Protein AF-A0A7S2XSG5-F1 (afdb_monomer_lite)

Structure (mmCIF, N/CA/C/O backbone):
data_AF-A0A7S2XSG5-F1
#
_entry.id   AF-A0A7S2XSG5-F1
#
loop_
_atom_site.group_PDB
_atom_site.id
_atom_site.type_symbol
_atom_site.label_atom_id
_atom_site.label_alt_id
_atom_site.label_comp_id
_atom_site.label_asym_id
_atom_site.label_entity_id
_atom_site.label_seq_id
_atom_site.pdbx_PDB_ins_code
_atom_site.Cartn_x
_atom_site.Cartn_y
_atom_site.Cartn_z
_atom_site.occupancy
_atom_site.B_iso_or_equiv
_atom_site.auth_seq_id
_atom_site.auth_comp_id
_atom_site.auth_asym_id
_atom_site.auth_atom_id
_atom_site.pdbx_PDB_model_num
ATOM 1 N N . ASP A 1 1 ? -9.902 -12.218 0.639 1.00 61.59 1 ASP A N 1
ATOM 2 C CA . ASP A 1 1 ? -9.397 -11.107 1.476 1.00 61.59 1 ASP A CA 1
ATOM 3 C C . ASP A 1 1 ? -9.670 -9.774 0.756 1.00 61.59 1 ASP A C 1
ATOM 5 O O . ASP A 1 1 ? -9.898 -9.782 -0.448 1.00 61.59 1 ASP A O 1
ATOM 9 N N . ARG A 1 2 ? -9.719 -8.629 1.460 1.00 79.38 2 ARG A N 1
ATOM 10 C CA . ARG A 1 2 ? -9.897 -7.286 0.838 1.00 79.38 2 ARG A CA 1
ATOM 11 C C . ARG A 1 2 ? -8.571 -6.620 0.430 1.00 79.38 2 ARG A C 1
ATOM 13 O O . ARG A 1 2 ? -8.569 -5.487 -0.036 1.00 79.38 2 ARG A O 1
ATOM 20 N N . LEU A 1 3 ? -7.453 -7.316 0.627 1.00 90.12 3 LEU A N 1
ATOM 21 C CA . LEU A 1 3 ? -6.095 -6.811 0.401 1.00 90.12 3 LEU A CA 1
ATOM 22 C C . LEU A 1 3 ? -5.512 -7.226 -0.956 1.00 90.12 3 LEU A C 1
ATOM 24 O O . LEU A 1 3 ? -4.446 -6.745 -1.340 1.00 90.12 3 LEU A O 1
ATOM 28 N N . THR A 1 4 ? -6.201 -8.103 -1.688 1.00 92.81 4 THR A N 1
ATOM 29 C CA . THR A 1 4 ? -5.771 -8.553 -3.012 1.00 92.81 4 THR A CA 1
ATOM 30 C C . THR A 1 4 ? -6.418 -7.709 -4.106 1.00 92.81 4 THR A C 1
ATOM 32 O O . THR A 1 4 ? -7.642 -7.660 -4.225 1.00 92.81 4 THR A O 1
ATOM 35 N N . VAL A 1 5 ? -5.596 -7.087 -4.951 1.00 90.56 5 VAL A N 1
ATOM 36 C CA . VAL A 1 5 ? -6.032 -6.388 -6.164 1.00 90.56 5 VAL A CA 1
ATOM 37 C C . VAL A 1 5 ? -5.834 -7.326 -7.347 1.00 90.56 5 VAL A C 1
ATOM 39 O O . VAL A 1 5 ? -4.707 -7.710 -7.660 1.00 90.56 5 VAL A O 1
ATOM 42 N N . ARG A 1 6 ? -6.934 -7.685 -8.013 1.00 87.94 6 ARG A N 1
ATOM 43 C CA . ARG A 1 6 ? -6.934 -8.528 -9.215 1.00 87.94 6 ARG A CA 1
ATOM 44 C C . ARG A 1 6 ? -7.373 -7.697 -10.410 1.00 87.94 6 ARG A C 1
ATOM 46 O O . ARG A 1 6 ? -8.459 -7.121 -10.393 1.00 87.94 6 ARG A O 1
ATOM 53 N N . GLY A 1 7 ? -6.538 -7.634 -11.438 1.00 80.81 7 GLY A N 1
ATOM 54 C CA . GLY A 1 7 ? -6.944 -7.057 -12.712 1.00 80.81 7 GLY A CA 1
ATOM 55 C C . GLY A 1 7 ? -7.793 -8.027 -13.538 1.00 80.81 7 GLY A C 1
ATOM 56 O O . GLY A 1 7 ? -7.695 -9.248 -13.403 1.00 80.81 7 GLY A O 1
ATOM 57 N N . ALA A 1 8 ? -8.650 -7.472 -14.391 1.00 76.50 8 ALA A N 1
ATOM 58 C CA . ALA A 1 8 ? -9.400 -8.214 -15.406 1.00 76.50 8 ALA A CA 1
ATOM 59 C C . ALA A 1 8 ? -8.650 -8.172 -16.747 1.00 76.50 8 ALA A C 1
ATOM 61 O O . ALA A 1 8 ? -7.716 -7.394 -16.887 1.00 76.50 8 ALA A O 1
ATOM 62 N N . MET A 1 9 ? -9.088 -8.922 -17.765 1.00 71.69 9 MET A N 1
ATOM 63 C CA . MET A 1 9 ? -8.543 -8.855 -19.137 1.00 71.69 9 MET A CA 1
ATOM 64 C C . MET A 1 9 ? -8.887 -7.533 -19.859 1.00 71.69 9 MET A C 1
ATOM 66 O O . MET A 1 9 ? -9.584 -7.504 -20.874 1.00 71.69 9 MET A O 1
ATOM 70 N N . ARG A 1 10 ? -8.469 -6.401 -19.287 1.00 80.56 10 ARG A N 1
ATOM 71 C CA . ARG A 1 10 ? -8.765 -5.035 -19.727 1.00 80.56 10 ARG A CA 1
ATOM 72 C C . ARG A 1 10 ? -7.563 -4.116 -19.492 1.00 80.56 10 ARG A C 1
ATOM 74 O O . ARG A 1 10 ? -6.509 -4.531 -19.013 1.00 80.56 10 ARG A O 1
ATOM 81 N N . GLY A 1 11 ? -7.743 -2.849 -19.863 1.00 87.31 11 GLY A N 1
ATOM 82 C CA . GLY A 1 11 ? -6.784 -1.780 -19.601 1.00 87.31 11 GLY A CA 1
ATOM 83 C C . GLY A 1 11 ? -6.560 -1.505 -18.112 1.00 87.31 11 GLY A C 1
ATOM 84 O O . GLY A 1 11 ? -7.178 -2.119 -17.244 1.00 87.31 11 GLY A O 1
ATOM 85 N N . TYR A 1 12 ? -5.676 -0.546 -17.834 1.00 92.62 12 TYR A N 1
ATOM 86 C CA . TYR A 1 12 ? -5.325 -0.170 -16.469 1.00 92.62 12 TYR A CA 1
ATOM 87 C C . TYR A 1 12 ? -6.540 0.297 -15.663 1.00 92.62 12 TYR A C 1
ATOM 89 O O . TYR A 1 12 ? -7.364 1.073 -16.152 1.00 92.62 12 TYR A O 1
ATOM 97 N N . ARG A 1 13 ? -6.593 -0.131 -14.401 1.00 93.81 13 ARG A N 1
ATOM 98 C CA . ARG A 1 13 ? -7.478 0.420 -13.369 1.00 93.81 13 ARG A CA 1
ATOM 99 C C . ARG A 1 13 ? -6.719 0.588 -12.068 1.00 93.81 13 ARG A C 1
ATOM 101 O O . ARG A 1 13 ? -5.948 -0.300 -11.705 1.00 93.81 13 ARG A O 1
ATOM 108 N N . MET A 1 14 ? -6.955 1.706 -11.386 1.00 95.50 14 MET A N 1
ATOM 109 C CA . MET A 1 14 ? -6.340 2.017 -10.101 1.00 95.50 14 MET A CA 1
ATOM 110 C C . MET A 1 14 ? -7.287 1.698 -8.941 1.00 95.50 14 MET A C 1
ATOM 112 O O . MET A 1 14 ? -8.460 2.065 -8.955 1.00 95.50 14 MET A O 1
ATOM 116 N N . ALA A 1 15 ? -6.743 1.071 -7.903 1.00 96.00 15 ALA A N 1
ATOM 117 C CA . ALA A 1 15 ? -7.326 0.978 -6.573 1.00 96.00 15 ALA A CA 1
ATOM 118 C C . ALA A 1 15 ? -6.464 1.784 -5.589 1.00 96.00 15 ALA A C 1
ATOM 120 O O . ALA A 1 15 ? -5.237 1.817 -5.711 1.00 96.00 15 ALA A O 1
ATOM 121 N N . ARG A 1 16 ? -7.106 2.425 -4.607 1.00 96.00 16 ARG A N 1
ATOM 122 C CA . ARG A 1 16 ? -6.441 3.167 -3.525 1.00 96.00 16 ARG A CA 1
ATOM 123 C C . ARG A 1 16 ? -6.839 2.602 -2.170 1.00 96.00 16 ARG A C 1
ATOM 125 O O . ARG A 1 16 ? -7.958 2.116 -2.015 1.00 96.00 16 ARG A O 1
ATOM 132 N N . ALA A 1 17 ? -5.942 2.705 -1.196 1.00 96.25 17 ALA A N 1
ATOM 133 C CA . ALA A 1 17 ? -6.261 2.397 0.191 1.00 96.25 17 ALA A CA 1
ATOM 134 C C . ALA A 1 17 ? -7.261 3.402 0.787 1.00 96.25 17 ALA A C 1
ATOM 136 O O . ALA A 1 17 ? -7.402 4.527 0.306 1.00 96.25 17 ALA A O 1
ATOM 137 N N . THR A 1 18 ? -7.926 2.998 1.869 1.00 94.50 18 THR A N 1
ATOM 138 C CA . THR A 1 18 ? -8.906 3.827 2.589 1.00 94.50 18 THR A CA 1
ATOM 139 C C . THR A 1 18 ? -8.255 4.995 3.335 1.00 94.50 18 THR A C 1
ATOM 141 O O . THR A 1 18 ? -8.824 6.082 3.394 1.00 94.50 18 THR A O 1
ATOM 144 N N . HIS A 1 19 ? -7.059 4.782 3.888 1.00 95.44 19 HIS A N 1
ATOM 145 C CA . HIS A 1 19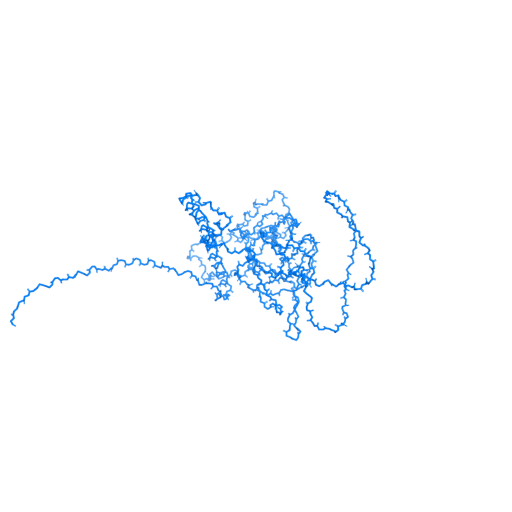 ? -6.332 5.775 4.681 1.00 95.44 19 HIS A CA 1
ATOM 146 C C . HIS A 1 19 ? -5.184 6.378 3.870 1.00 95.44 19 HIS A C 1
ATOM 148 O O . HIS A 1 19 ? -4.535 5.685 3.082 1.00 95.44 19 HIS A O 1
ATOM 154 N N . GLY A 1 20 ? -4.951 7.675 4.066 1.00 96.88 20 GLY A N 1
ATOM 155 C CA . GLY A 1 20 ? -3.905 8.431 3.388 1.00 96.88 20 GLY A CA 1
ATOM 156 C C . GLY A 1 20 ? -2.994 9.143 4.381 1.00 96.88 20 GLY A C 1
ATOM 157 O O . GLY A 1 20 ? -3.409 9.501 5.480 1.00 96.88 20 GLY A O 1
ATOM 158 N N . VAL A 1 21 ? -1.746 9.342 3.977 1.00 97.75 21 VAL A N 1
ATOM 159 C CA . VAL A 1 21 ? -0.689 9.991 4.750 1.00 97.75 21 VAL A CA 1
ATOM 160 C C . VAL A 1 21 ? -0.663 11.473 4.392 1.00 97.75 21 VAL A C 1
ATOM 162 O O . VAL A 1 21 ? -0.542 11.809 3.217 1.00 97.75 21 VAL A O 1
ATOM 165 N N . SER A 1 22 ? -0.771 12.357 5.382 1.00 95.75 22 SER A N 1
ATOM 166 C CA . SER A 1 22 ? -0.655 13.816 5.207 1.00 95.75 22 SER A CA 1
ATOM 167 C C . SER A 1 22 ? 0.643 14.399 5.766 1.00 95.75 22 SER A C 1
ATOM 169 O O . SER A 1 22 ? 1.048 15.480 5.354 1.00 95.75 22 SER A O 1
ATOM 171 N N . GLN A 1 23 ? 1.292 13.694 6.695 1.00 94.50 23 GLN A N 1
ATOM 172 C CA . GLN A 1 23 ? 2.519 14.127 7.360 1.00 94.50 23 GLN A CA 1
ATOM 173 C C . GLN A 1 23 ? 3.273 12.930 7.946 1.00 94.50 23 GLN A C 1
ATOM 175 O O . GLN A 1 23 ? 2.655 11.912 8.259 1.00 94.50 23 GLN A O 1
ATOM 180 N N . GLY A 1 24 ? 4.579 13.067 8.159 1.00 94.94 24 GLY A N 1
ATOM 181 C CA . GLY A 1 24 ? 5.453 12.039 8.717 1.00 94.94 24 GLY A CA 1
ATOM 182 C C . GLY A 1 24 ? 5.960 11.027 7.687 1.00 94.94 24 GLY A C 1
ATOM 183 O O . GLY A 1 24 ? 5.772 11.177 6.481 1.00 94.94 24 GLY A O 1
ATOM 184 N N . ASN A 1 25 ? 6.614 9.980 8.190 1.00 96.44 25 ASN A N 1
ATOM 185 C CA . ASN A 1 25 ? 7.275 8.964 7.377 1.00 96.44 25 ASN A CA 1
ATOM 186 C C . ASN A 1 25 ? 6.535 7.630 7.483 1.00 96.44 25 ASN A C 1
ATOM 188 O O . ASN A 1 25 ? 6.478 7.046 8.569 1.00 96.44 25 ASN A O 1
ATOM 192 N N . TYR A 1 26 ? 6.001 7.137 6.370 1.00 98.31 26 TYR A N 1
ATOM 193 C CA . TYR A 1 26 ? 5.179 5.928 6.340 1.00 98.31 26 TYR A CA 1
ATOM 194 C C . TYR A 1 26 ? 5.644 4.932 5.288 1.00 98.31 26 TYR A C 1
ATOM 196 O O . TYR A 1 26 ? 6.235 5.314 4.278 1.00 98.31 26 TYR A O 1
ATOM 204 N N . PHE A 1 27 ? 5.353 3.656 5.532 1.00 98.75 27 PHE A N 1
ATOM 205 C CA . PHE A 1 27 ? 5.741 2.528 4.700 1.00 98.75 27 PHE A CA 1
ATOM 206 C C . PHE A 1 27 ? 4.614 1.503 4.556 1.00 98.75 27 PHE A C 1
ATOM 208 O O . PHE A 1 27 ? 3.900 1.196 5.514 1.00 98.75 27 PHE A O 1
ATOM 215 N N . TYR A 1 28 ? 4.489 0.950 3.355 1.00 98.75 28 TYR A N 1
ATOM 216 C CA . TYR A 1 28 ? 3.721 -0.260 3.079 1.00 98.75 28 TYR A CA 1
ATOM 217 C C . TYR A 1 28 ? 4.468 -1.110 2.044 1.00 98.75 28 TYR A C 1
ATOM 219 O O . TYR A 1 28 ? 5.356 -0.608 1.352 1.00 98.75 28 TYR A O 1
ATOM 227 N N . GLU A 1 29 ? 4.115 -2.384 1.910 1.00 98.44 29 GLU A N 1
ATOM 228 C CA . GLU A 1 29 ? 4.677 -3.254 0.874 1.00 98.44 29 GLU A CA 1
ATOM 229 C C . GLU A 1 29 ? 3.575 -3.934 0.057 1.00 98.44 29 GLU A C 1
ATOM 231 O O . GLU A 1 29 ? 2.408 -3.993 0.449 1.00 98.44 29 GLU A O 1
ATOM 236 N N . VAL A 1 30 ? 3.945 -4.436 -1.114 1.00 98.50 30 VAL A N 1
ATOM 237 C CA . VAL A 1 30 ? 3.050 -5.129 -2.032 1.00 98.50 30 VAL A CA 1
ATOM 238 C C . VAL A 1 30 ? 3.736 -6.391 -2.525 1.00 98.50 30 VAL A C 1
ATOM 240 O O . VAL A 1 30 ? 4.814 -6.331 -3.111 1.00 98.50 30 VAL A O 1
ATOM 243 N N . LEU A 1 31 ? 3.093 -7.533 -2.307 1.00 97.19 31 LEU A N 1
ATOM 244 C CA . LEU A 1 31 ? 3.511 -8.823 -2.837 1.00 97.19 31 LEU A CA 1
ATOM 245 C C . LEU A 1 31 ? 2.914 -9.020 -4.232 1.00 97.19 31 LEU A C 1
ATOM 247 O O . LEU A 1 31 ? 1.691 -8.974 -4.399 1.00 97.19 31 LEU A O 1
ATOM 251 N N . VAL A 1 32 ? 3.764 -9.286 -5.222 1.00 95.38 32 VAL A N 1
ATOM 252 C CA . VAL A 1 32 ? 3.320 -9.625 -6.576 1.00 95.38 32 VAL A CA 1
ATOM 253 C C . VAL A 1 32 ? 2.949 -11.101 -6.632 1.00 95.38 32 VAL A C 1
ATOM 255 O O . VAL A 1 32 ? 3.772 -11.981 -6.375 1.00 95.38 32 VAL A O 1
ATOM 258 N N . LEU A 1 33 ? 1.690 -11.374 -6.964 1.00 91.50 33 LEU A N 1
ATOM 259 C CA . LEU A 1 33 ? 1.134 -12.719 -6.981 1.00 91.50 33 LEU A CA 1
ATOM 260 C C . LEU A 1 33 ? 1.108 -13.277 -8.399 1.00 91.50 33 LEU A C 1
ATOM 262 O O . LEU A 1 33 ? 0.900 -12.543 -9.369 1.00 91.50 33 LEU A O 1
ATOM 266 N N . SER A 1 34 ? 1.217 -14.598 -8.506 1.00 84.44 34 SER A N 1
ATOM 267 C CA . SER A 1 34 ? 0.865 -15.295 -9.737 1.00 84.44 34 SER A CA 1
ATOM 268 C C . SER A 1 34 ? -0.592 -14.980 -10.105 1.00 84.44 34 SER A C 1
ATOM 270 O O . SER A 1 34 ? -1.453 -14.900 -9.214 1.00 84.44 34 SER A O 1
ATOM 272 N N . PRO A 1 35 ? -0.903 -14.786 -11.397 1.00 73.88 35 PRO A N 1
ATOM 273 C CA . PRO A 1 35 ? -2.281 -14.620 -11.830 1.00 73.88 35 PRO A CA 1
ATOM 274 C C . PRO A 1 35 ? -3.085 -15.871 -11.446 1.00 73.88 35 PRO A C 1
ATOM 276 O O . PRO A 1 35 ? -2.632 -16.996 -11.619 1.00 73.88 35 PRO A O 1
ATOM 279 N N . SER A 1 36 ? -4.277 -15.675 -10.885 1.00 66.25 36 SER A N 1
ATOM 280 C CA . SER A 1 36 ? -5.156 -16.771 -10.464 1.00 66.25 36 SER A CA 1
ATOM 281 C C . SER A 1 36 ? -6.045 -17.252 -11.606 1.00 66.25 36 SER A C 1
ATOM 283 O O . SER A 1 36 ? -6.658 -16.411 -12.265 1.00 66.25 36 SER A O 1
ATOM 285 N N . GLY A 1 37 ? -6.219 -18.566 -11.743 1.00 68.12 37 GLY A N 1
ATOM 286 C CA . GLY A 1 37 ? -7.119 -19.201 -12.717 1.00 68.12 37 GLY A CA 1
ATOM 287 C C . GLY A 1 37 ? -6.404 -19.632 -13.998 1.00 68.12 37 GLY A C 1
ATOM 288 O O . GLY A 1 37 ? -5.328 -19.116 -14.296 1.00 68.12 37 GLY A O 1
ATOM 289 N N . SER A 1 38 ? -7.019 -20.550 -14.747 1.00 72.00 38 SER A N 1
ATOM 290 C CA . SER A 1 38 ? -6.421 -21.149 -15.946 1.00 72.00 38 SER A CA 1
ATOM 291 C C . SER A 1 38 ? -6.212 -20.113 -17.053 1.00 72.00 38 SER A C 1
ATOM 293 O O . SER A 1 38 ? -6.969 -19.145 -17.204 1.00 72.00 38 SER A O 1
ATOM 295 N N . THR A 1 39 ? -5.209 -20.354 -17.886 1.00 75.00 39 THR A N 1
ATOM 296 C CA . THR A 1 39 ? -4.989 -19.647 -19.150 1.00 75.00 39 THR A CA 1
ATOM 297 C C . THR A 1 39 ? -6.224 -19.733 -20.054 1.00 75.00 39 THR A C 1
ATOM 299 O O . THR A 1 39 ? -6.561 -18.772 -20.749 1.00 75.00 39 THR A O 1
ATOM 302 N N . ARG A 1 40 ? -6.991 -20.828 -19.984 1.00 74.75 40 ARG A N 1
ATOM 303 C CA . ARG A 1 40 ? -8.279 -20.977 -20.675 1.00 74.75 40 ARG A CA 1
ATOM 304 C C . ARG A 1 40 ? -9.323 -19.968 -20.186 1.00 74.75 40 ARG A C 1
ATOM 306 O O . ARG A 1 40 ? -10.012 -19.353 -21.002 1.00 74.75 40 ARG A O 1
ATOM 313 N N . ASP A 1 41 ? -9.403 -19.735 -18.878 1.00 75.62 41 ASP A N 1
ATOM 314 C CA . ASP A 1 41 ? -10.290 -18.716 -18.295 1.00 75.62 41 ASP A CA 1
ATOM 315 C C . ASP A 1 41 ? -9.844 -17.304 -18.701 1.00 75.62 41 ASP A C 1
ATOM 317 O O . ASP A 1 41 ? -10.651 -16.404 -18.946 1.00 75.62 41 ASP A O 1
ATOM 321 N N . ALA A 1 42 ? -8.528 -17.094 -18.813 1.00 74.31 42 ALA A N 1
ATOM 322 C CA . ALA A 1 42 ? -7.975 -15.841 -19.312 1.00 74.31 42 ALA A CA 1
ATOM 323 C C . ALA A 1 42 ? -8.433 -15.563 -20.750 1.00 74.31 42 ALA A C 1
ATOM 325 O O . ALA A 1 42 ? -8.918 -14.470 -21.029 1.00 74.31 42 ALA A O 1
ATOM 326 N N . ILE A 1 43 ? -8.349 -16.556 -21.637 1.00 76.69 43 ILE A N 1
ATOM 327 C CA . ILE A 1 43 ? -8.741 -16.414 -23.045 1.00 76.69 43 ILE A CA 1
ATOM 328 C C . ILE A 1 43 ? -10.251 -16.216 -23.191 1.00 76.69 43 ILE A C 1
ATOM 330 O O . ILE A 1 43 ? -10.679 -15.356 -23.955 1.00 76.69 43 ILE A O 1
ATOM 334 N N . THR A 1 44 ? -11.068 -16.953 -22.440 1.00 79.75 44 THR A N 1
ATOM 335 C CA . THR A 1 44 ? -12.536 -16.821 -22.506 1.00 79.75 44 THR A CA 1
ATOM 336 C C . THR A 1 44 ? -13.047 -15.482 -21.965 1.00 79.75 44 THR A C 1
ATOM 338 O O . THR A 1 44 ? -14.087 -15.005 -22.409 1.00 79.75 44 THR A O 1
ATOM 341 N N . SER A 1 45 ? -12.309 -14.839 -21.054 1.00 78.25 45 SER A N 1
ATOM 342 C CA . SER A 1 45 ? -12.653 -13.511 -20.514 1.00 78.25 45 SER A CA 1
ATOM 343 C C . SER A 1 45 ? -12.220 -12.327 -21.392 1.00 78.25 45 SER A C 1
ATOM 345 O O . SER A 1 45 ? -12.495 -11.170 -21.051 1.00 78.25 45 SER A O 1
ATOM 347 N N . LEU A 1 46 ? -11.550 -12.585 -22.519 1.00 79.19 46 LEU A N 1
ATOM 348 C CA . LEU A 1 46 ? -11.188 -11.553 -23.483 1.00 79.19 46 LEU A CA 1
ATOM 349 C C . LEU A 1 46 ? -12.434 -10.950 -24.157 1.00 79.19 46 LEU A C 1
ATOM 351 O O . LEU A 1 46 ? -13.365 -11.679 -24.501 1.00 79.19 46 LEU A O 1
ATOM 355 N N . PRO A 1 47 ? -12.456 -9.630 -24.421 1.00 76.94 47 PRO A N 1
ATOM 356 C CA . PRO A 1 47 ? -13.512 -9.027 -25.225 1.00 76.94 47 PRO A CA 1
ATOM 357 C C . PRO A 1 47 ? -13.594 -9.656 -26.628 1.00 76.94 47 PRO A C 1
ATOM 359 O O . PRO A 1 47 ? -12.551 -9.966 -27.218 1.00 76.94 47 PRO A O 1
ATOM 362 N N . PRO A 1 48 ? -14.802 -9.786 -27.209 1.00 75.44 48 PRO A N 1
ATOM 363 C CA . PRO A 1 48 ? -14.948 -10.271 -28.576 1.00 75.44 48 PRO A CA 1
ATOM 364 C C . PRO A 1 48 ? -14.170 -9.367 -29.544 1.00 75.44 48 PRO A C 1
ATOM 366 O O . PRO A 1 48 ? -14.218 -8.141 -29.436 1.00 75.44 48 PRO A O 1
ATOM 369 N N . ASN A 1 49 ? -13.451 -9.974 -30.494 1.00 79.62 49 ASN A N 1
ATOM 370 C CA . ASN A 1 49 ? -12.623 -9.300 -31.509 1.00 79.62 49 ASN A CA 1
ATOM 371 C C . ASN A 1 49 ? -11.408 -8.510 -30.982 1.00 79.62 49 ASN A C 1
ATOM 373 O O . ASN A 1 49 ? -10.878 -7.644 -31.686 1.00 79.62 49 ASN A O 1
ATOM 377 N N . VAL A 1 50 ? -10.933 -8.793 -29.766 1.00 80.00 50 VAL A N 1
ATOM 378 C CA . VAL A 1 50 ? -9.700 -8.179 -29.257 1.00 80.00 50 VAL A CA 1
ATOM 379 C C . VAL A 1 50 ? -8.501 -8.515 -30.156 1.00 80.00 50 VAL A C 1
ATOM 381 O O . VAL A 1 50 ? -8.242 -9.670 -30.495 1.00 80.00 50 VAL A O 1
ATOM 384 N N . ARG A 1 51 ? -7.726 -7.496 -30.539 1.00 79.69 51 ARG A N 1
ATOM 385 C CA . ARG A 1 51 ? -6.456 -7.684 -31.252 1.00 79.69 51 ARG A CA 1
ATOM 386 C C . ARG A 1 51 ? -5.320 -7.757 -30.243 1.00 79.69 51 ARG A C 1
ATOM 388 O O . ARG A 1 51 ? -4.822 -6.731 -29.787 1.00 79.69 51 ARG A O 1
ATOM 395 N N . LEU A 1 52 ? -4.916 -8.972 -29.892 1.00 81.56 52 LEU A N 1
ATOM 396 C CA . LEU A 1 52 ? -3.728 -9.188 -29.070 1.00 81.56 52 LEU A CA 1
ATOM 397 C C . LEU A 1 52 ? -2.463 -8.997 -29.909 1.00 81.56 52 LEU A C 1
ATOM 399 O O . LEU A 1 52 ? -2.427 -9.366 -31.084 1.00 81.56 52 LEU A O 1
ATOM 403 N N . ALA A 1 53 ? -1.408 -8.455 -29.305 1.00 80.88 53 ALA A N 1
ATOM 404 C CA . ALA A 1 53 ? -0.099 -8.407 -29.943 1.00 80.88 53 ALA A CA 1
ATOM 405 C C . ALA A 1 53 ? 0.438 -9.831 -30.178 1.00 80.88 53 ALA A C 1
ATOM 407 O O . ALA A 1 53 ? 0.194 -10.719 -29.365 1.00 80.88 53 ALA A O 1
ATOM 408 N N . LYS A 1 54 ? 1.202 -10.049 -31.260 1.00 84.06 54 LYS A N 1
ATOM 409 C CA . LYS A 1 54 ? 1.708 -11.388 -31.630 1.00 84.06 54 LYS A CA 1
ATOM 410 C C . LYS A 1 54 ? 2.444 -12.086 -30.481 1.00 84.06 54 LYS A C 1
ATOM 412 O O . LYS A 1 54 ? 2.160 -13.241 -30.207 1.00 84.06 54 LYS A O 1
ATOM 417 N N . HIS A 1 55 ? 3.317 -11.366 -29.772 1.00 80.75 55 HIS A N 1
ATOM 418 C CA . HIS A 1 55 ? 4.052 -11.924 -28.631 1.00 80.75 55 HIS A CA 1
ATOM 419 C C . HIS A 1 55 ? 3.113 -12.437 -27.529 1.00 80.75 55 HIS A C 1
ATOM 421 O O . HIS A 1 55 ? 3.348 -13.499 -26.969 1.00 80.75 55 HIS A O 1
ATOM 427 N N . LEU A 1 56 ? 2.023 -11.714 -27.256 1.00 80.19 56 LEU A N 1
ATOM 428 C CA . LEU A 1 56 ? 1.049 -12.082 -26.236 1.00 80.19 56 LEU A CA 1
ATOM 429 C C . LEU A 1 56 ? 0.226 -13.304 -26.662 1.00 80.19 56 LEU A C 1
ATOM 431 O O . LEU A 1 56 ? -0.079 -14.155 -25.833 1.00 80.19 56 LEU A O 1
ATOM 435 N N . GLN A 1 57 ? -0.098 -13.415 -27.954 1.00 83.12 57 GLN A N 1
ATOM 436 C CA . GLN A 1 57 ? -0.751 -14.606 -28.507 1.00 83.12 57 GLN A CA 1
ATOM 437 C C . GLN A 1 57 ? 0.133 -15.845 -28.337 1.00 83.12 57 GLN A C 1
ATOM 439 O O . GLN A 1 57 ? -0.348 -16.871 -27.869 1.00 83.12 57 GLN A O 1
ATOM 444 N N . THR A 1 58 ? 1.426 -15.729 -28.658 1.00 84.44 58 THR A N 1
ATOM 445 C CA . THR A 1 58 ? 2.398 -16.815 -28.481 1.00 84.44 58 THR A CA 1
ATOM 446 C C . THR A 1 58 ? 2.513 -17.223 -27.014 1.00 84.44 58 THR A C 1
ATOM 448 O O . THR A 1 58 ? 2.351 -18.395 -26.704 1.00 84.44 58 THR A O 1
ATOM 451 N N . GLN A 1 59 ? 2.674 -16.258 -26.101 1.00 82.31 59 GLN A N 1
ATOM 452 C CA . GLN A 1 59 ? 2.758 -16.538 -24.665 1.00 82.31 59 GLN A CA 1
ATOM 453 C C . GLN A 1 59 ? 1.522 -17.290 -24.139 1.00 82.31 59 GLN A C 1
ATOM 455 O O . GLN A 1 59 ? 1.666 -18.255 -23.392 1.00 82.31 59 GLN A O 1
ATOM 460 N N . LEU A 1 60 ? 0.311 -16.867 -24.528 1.00 81.62 60 LEU A N 1
ATOM 461 C CA . LEU A 1 60 ? -0.929 -17.542 -24.124 1.00 81.62 60 LEU A CA 1
ATOM 462 C C . LEU A 1 60 ? -1.013 -18.970 -24.676 1.00 81.62 60 LEU A C 1
ATOM 464 O O . LEU A 1 60 ? -1.443 -19.873 -23.964 1.00 81.62 60 LEU A O 1
ATOM 468 N N . GLN A 1 61 ? -0.595 -19.181 -25.926 1.00 84.38 61 GLN A N 1
ATOM 469 C CA . GLN A 1 61 ? -0.590 -20.509 -26.533 1.00 84.38 61 GLN A CA 1
ATOM 470 C C . GLN A 1 61 ? 0.396 -21.448 -25.827 1.00 84.38 61 GLN A C 1
ATOM 472 O O . GLN A 1 61 ? 0.043 -22.589 -25.535 1.00 84.38 61 GLN A O 1
ATOM 477 N N . ASP A 1 62 ? 1.595 -20.963 -25.504 1.00 83.50 62 ASP A N 1
ATOM 478 C CA . ASP A 1 62 ? 2.613 -21.746 -24.801 1.00 83.50 62 ASP A CA 1
ATOM 479 C C . ASP A 1 62 ? 2.130 -22.160 -23.404 1.00 83.50 62 ASP A C 1
ATOM 481 O O . ASP A 1 62 ? 2.291 -23.317 -23.010 1.00 83.50 62 ASP A O 1
ATOM 485 N N . GLN A 1 63 ? 1.474 -21.253 -22.668 1.00 79.62 63 GLN A N 1
ATOM 486 C CA . GLN A 1 63 ? 0.902 -21.582 -21.360 1.00 79.62 63 GLN A CA 1
ATOM 487 C C . GLN A 1 63 ? -0.256 -22.579 -21.440 1.00 79.62 63 GLN A C 1
ATOM 489 O O . GLN A 1 63 ? -0.334 -23.463 -20.592 1.00 79.62 63 GLN A O 1
ATOM 494 N N . LEU A 1 64 ? -1.120 -22.501 -22.459 1.00 83.56 64 LEU A N 1
ATOM 495 C CA . LEU A 1 64 ? -2.163 -23.514 -22.660 1.00 83.56 64 LEU A CA 1
ATOM 496 C C . LEU A 1 64 ? -1.567 -24.911 -22.852 1.00 83.56 64 LEU A C 1
ATOM 498 O O . LEU A 1 64 ? -2.059 -25.874 -22.268 1.00 83.56 64 LEU A O 1
ATOM 502 N N . VAL A 1 65 ? -0.498 -25.017 -23.646 1.00 84.56 65 VAL A N 1
ATOM 503 C CA . VAL A 1 65 ? 0.199 -26.291 -23.864 1.00 84.56 65 VAL A CA 1
ATOM 504 C C . VAL A 1 65 ? 0.827 -26.788 -22.561 1.00 84.56 65 VAL A C 1
ATOM 506 O O . VAL A 1 65 ? 0.720 -27.971 -22.244 1.00 84.56 65 VAL A O 1
ATOM 509 N N . GLN A 1 66 ? 1.442 -25.900 -21.774 1.00 81.62 66 GLN A N 1
ATOM 510 C CA . GLN A 1 66 ? 2.012 -26.253 -20.470 1.00 81.62 66 GLN A CA 1
ATOM 511 C C . GLN A 1 66 ? 0.946 -26.735 -19.476 1.00 81.62 66 GLN A C 1
ATOM 513 O O . GLN A 1 66 ? 1.158 -27.755 -18.824 1.00 81.62 66 GLN A O 1
ATOM 518 N N . GLU A 1 67 ? -0.201 -26.054 -19.389 1.00 80.75 67 GLU A N 1
ATOM 519 C CA . GLU A 1 67 ? -1.329 -26.474 -18.546 1.00 80.75 67 GLU A CA 1
ATOM 520 C C . GLU A 1 67 ? -1.867 -27.847 -18.969 1.00 80.75 67 GLU A C 1
ATOM 522 O O . GLU A 1 67 ? -2.116 -28.698 -18.119 1.00 80.75 67 GLU A O 1
ATOM 527 N N . GLU A 1 68 ? -1.998 -28.106 -20.273 1.00 81.25 68 GLU A N 1
ATOM 528 C CA . GLU A 1 68 ? -2.467 -29.402 -20.776 1.00 81.25 68 GLU A CA 1
ATOM 529 C C . GLU A 1 68 ? -1.474 -30.537 -20.473 1.00 81.25 68 GLU A C 1
ATOM 531 O O . GLU A 1 68 ? -1.877 -31.639 -20.095 1.00 81.25 68 GLU A O 1
ATOM 536 N N . VAL A 1 69 ? -0.168 -30.276 -20.600 1.00 82.69 69 VAL A N 1
ATOM 537 C CA . VAL A 1 69 ? 0.885 -31.234 -20.226 1.00 82.69 69 VAL A CA 1
ATOM 538 C C . VAL A 1 69 ? 0.867 -31.506 -18.723 1.00 82.69 69 VAL A C 1
ATOM 540 O O . VAL A 1 69 ? 1.016 -32.659 -18.319 1.00 82.69 69 VAL A O 1
ATOM 543 N N . GLN A 1 70 ? 0.669 -30.476 -17.899 1.00 78.19 70 GLN A N 1
ATOM 544 C CA . GLN A 1 70 ? 0.588 -30.619 -16.447 1.00 78.19 70 GLN A CA 1
ATOM 545 C C . GLN A 1 70 ? -0.625 -31.465 -16.037 1.00 78.19 70 GLN A C 1
ATOM 547 O O . GLN A 1 70 ? -0.466 -32.431 -15.299 1.00 78.19 70 GLN A O 1
ATOM 552 N N . LEU A 1 71 ? -1.805 -31.198 -16.607 1.00 74.75 71 LEU A N 1
ATOM 553 C CA . LEU A 1 71 ? -3.021 -31.981 -16.352 1.00 74.75 71 LEU A CA 1
ATOM 554 C C . LEU A 1 71 ? -2.866 -33.462 -16.734 1.00 74.75 71 LEU A C 1
ATOM 556 O O . LEU A 1 71 ? -3.369 -34.335 -16.031 1.00 74.75 71 LEU A O 1
ATOM 560 N N . LYS A 1 72 ? -2.149 -33.763 -17.825 1.00 78.00 72 LYS A N 1
ATOM 561 C CA . LYS A 1 72 ? -1.850 -35.150 -18.224 1.00 78.00 72 LYS A CA 1
ATOM 562 C C . LYS A 1 72 ? -0.890 -35.848 -17.257 1.00 78.00 72 LYS A C 1
ATOM 564 O O . LYS A 1 72 ? -1.028 -37.047 -17.050 1.00 78.00 72 LYS A O 1
ATOM 569 N N . LYS A 1 73 ? 0.057 -35.117 -16.660 1.00 73.00 73 LYS A N 1
ATOM 570 C CA . LYS A 1 73 ? 0.979 -35.653 -15.642 1.00 73.00 73 LYS A CA 1
ATOM 571 C C . LYS A 1 73 ? 0.291 -35.893 -14.301 1.00 73.00 73 LYS A C 1
ATOM 573 O O . LYS A 1 73 ? 0.568 -36.899 -13.659 1.00 73.00 73 LYS A O 1
ATOM 578 N N . ASP A 1 74 ? -0.610 -35.000 -13.905 1.00 69.81 74 ASP A N 1
ATOM 579 C CA . ASP A 1 74 ? -1.343 -35.108 -12.638 1.00 69.81 74 ASP A CA 1
ATOM 580 C C . ASP A 1 74 ? -2.418 -36.213 -12.675 1.00 69.81 74 ASP A C 1
ATOM 582 O O . ASP A 1 74 ? -2.843 -36.693 -11.629 1.00 69.81 74 ASP A O 1
ATOM 586 N N . GLY A 1 75 ? -2.826 -36.653 -13.873 1.00 63.16 75 GLY A N 1
ATOM 587 C CA . GLY A 1 75 ? -3.701 -37.811 -14.093 1.00 63.16 75 GLY A CA 1
ATOM 588 C C . GLY A 1 75 ? -2.984 -39.162 -14.250 1.00 63.16 75 GLY A C 1
ATOM 589 O O . GLY A 1 75 ? -3.650 -40.150 -14.555 1.00 63.16 75 GLY A O 1
ATOM 590 N N . MET A 1 76 ? -1.656 -39.216 -14.090 1.00 64.81 76 MET A N 1
ATOM 591 C CA . MET A 1 76 ? -0.853 -40.446 -14.167 1.00 64.81 76 MET A CA 1
ATOM 592 C C . MET A 1 76 ? -0.776 -41.120 -12.781 1.00 64.81 76 MET A C 1
ATOM 594 O O . MET A 1 76 ? -0.616 -40.424 -11.777 1.00 64.81 76 MET A O 1
ATOM 598 N N . ASN A 1 77 ? -0.860 -42.456 -12.712 1.00 58.81 77 ASN A N 1
ATOM 599 C CA . ASN A 1 77 ? -0.692 -43.204 -11.456 1.00 58.81 77 ASN A CA 1
ATOM 600 C C . ASN A 1 77 ? 0.698 -42.943 -10.842 1.00 58.81 77 ASN A C 1
ATOM 602 O O . ASN A 1 77 ? 1.667 -42.739 -11.575 1.00 58.81 77 ASN A O 1
ATOM 606 N N . ASP A 1 78 ? 0.812 -42.980 -9.508 1.00 59.28 78 ASP A N 1
ATOM 607 C CA . ASP A 1 78 ? 2.079 -42.712 -8.803 1.00 59.28 78 ASP A CA 1
ATOM 608 C C . ASP A 1 78 ? 3.228 -43.641 -9.241 1.00 59.28 78 ASP A C 1
ATOM 610 O O . ASP A 1 78 ? 4.382 -43.217 -9.244 1.00 59.28 78 ASP A O 1
ATOM 614 N N . ASP A 1 79 ? 2.909 -44.853 -9.704 1.00 56.84 79 ASP A N 1
ATOM 615 C CA . ASP A 1 79 ? 3.877 -45.851 -10.181 1.00 56.84 79 ASP A CA 1
ATOM 616 C C . ASP A 1 79 ? 4.478 -45.537 -11.567 1.00 56.84 79 ASP A C 1
ATOM 618 O O . ASP A 1 79 ? 5.552 -46.036 -11.900 1.00 56.84 79 ASP A O 1
ATOM 622 N N . ASP A 1 80 ? 3.826 -44.681 -12.365 1.00 58.69 80 ASP A N 1
ATOM 623 C CA . ASP A 1 80 ? 4.304 -44.247 -13.689 1.00 58.69 80 ASP A CA 1
ATOM 624 C C . ASP A 1 80 ? 5.078 -42.916 -13.628 1.00 58.69 80 ASP A C 1
ATOM 626 O O . ASP A 1 80 ? 5.543 -42.399 -14.653 1.00 58.69 80 ASP A O 1
ATOM 630 N N . LYS A 1 81 ? 5.229 -42.322 -12.434 1.00 53.81 81 LYS A N 1
ATOM 631 C CA . LYS A 1 81 ? 6.012 -41.093 -12.268 1.00 53.81 81 LYS A CA 1
ATOM 632 C C . LYS A 1 81 ? 7.507 -41.424 -12.379 1.00 53.81 81 LYS A C 1
ATOM 634 O O . LYS A 1 81 ? 8.018 -42.226 -11.599 1.00 53.81 81 LYS A O 1
ATOM 639 N N . PRO A 1 82 ? 8.259 -40.798 -13.305 1.00 47.72 82 PRO A N 1
ATOM 640 C CA . PRO A 1 82 ? 9.696 -41.022 -13.398 1.00 47.72 82 PRO A CA 1
ATOM 641 C C . PRO A 1 82 ? 10.372 -40.632 -12.077 1.00 47.72 82 PRO A C 1
ATOM 643 O O . PRO A 1 82 ? 10.118 -39.555 -11.532 1.00 47.72 82 PRO A O 1
ATOM 646 N N . ALA A 1 83 ? 11.236 -41.519 -11.578 1.00 40.44 83 ALA A N 1
ATOM 647 C CA . ALA A 1 83 ? 11.911 -41.437 -10.285 1.00 40.44 83 ALA A CA 1
ATOM 648 C C . ALA A 1 83 ? 12.961 -40.308 -10.222 1.00 40.44 83 ALA A C 1
ATOM 650 O O . ALA A 1 83 ? 14.154 -40.567 -10.106 1.00 40.44 83 ALA A O 1
ATOM 651 N N . SER A 1 84 ? 12.542 -39.046 -10.337 1.00 37.97 84 SER A N 1
ATOM 652 C CA . SER A 1 84 ? 13.399 -37.879 -10.093 1.00 37.97 84 SER A CA 1
ATOM 653 C C . SER A 1 84 ? 12.619 -36.559 -10.020 1.00 37.97 84 SER A C 1
ATOM 655 O O . SER A 1 84 ? 12.990 -35.607 -10.696 1.00 37.97 84 SER A O 1
ATOM 657 N N . PHE A 1 85 ? 11.538 -36.447 -9.249 1.00 36.50 85 PHE A N 1
ATOM 658 C CA . PHE A 1 85 ? 10.937 -35.127 -9.013 1.00 36.50 85 PHE A CA 1
ATOM 659 C C . PHE A 1 85 ? 10.456 -34.985 -7.570 1.00 36.50 85 PHE A C 1
ATOM 661 O O . PHE A 1 85 ? 9.314 -35.286 -7.237 1.00 36.50 85 PHE A O 1
ATOM 668 N N . SER A 1 86 ? 11.346 -34.485 -6.708 1.00 28.64 86 SER A N 1
ATOM 669 C CA . SER A 1 86 ? 10.913 -33.758 -5.518 1.00 28.64 86 SER A CA 1
ATOM 670 C C . SER A 1 86 ? 10.168 -32.511 -5.980 1.00 28.64 86 SER A C 1
ATOM 672 O O . SER A 1 86 ? 10.638 -31.807 -6.875 1.00 28.64 86 SER A O 1
ATOM 674 N N . SER A 1 87 ? 9.030 -32.217 -5.362 1.00 34.19 87 SER A N 1
ATOM 675 C CA . SER A 1 87 ? 8.299 -30.959 -5.506 1.00 34.19 87 SER A CA 1
ATOM 676 C C . SER A 1 87 ? 9.116 -29.798 -4.922 1.00 34.19 87 SER A C 1
ATOM 678 O O . SER A 1 87 ? 8.811 -29.275 -3.853 1.00 34.19 87 SER A O 1
ATOM 680 N N . SER A 1 88 ? 10.202 -29.432 -5.596 1.00 29.28 88 SER A N 1
ATOM 681 C CA . SER A 1 88 ? 11.043 -28.285 -5.288 1.00 29.28 88 SER A CA 1
ATOM 682 C C . SER A 1 88 ? 10.897 -27.271 -6.411 1.00 29.28 88 SER A C 1
ATOM 684 O O . SER A 1 88 ? 11.246 -27.555 -7.553 1.00 29.28 88 SER A O 1
ATOM 686 N N . GLU A 1 89 ? 10.373 -26.104 -6.048 1.00 37.09 89 GLU A N 1
ATOM 687 C CA . GLU A 1 89 ? 10.634 -24.820 -6.694 1.00 37.09 89 GLU A CA 1
ATOM 688 C C . GLU A 1 89 ? 10.643 -24.817 -8.231 1.00 37.09 89 GLU A C 1
ATOM 690 O O . GLU A 1 89 ? 11.690 -24.890 -8.875 1.00 37.09 89 GLU A O 1
ATOM 695 N N . THR A 1 90 ? 9.493 -24.533 -8.847 1.00 30.52 90 THR A N 1
ATOM 696 C CA . THR A 1 90 ? 9.525 -23.824 -10.131 1.00 30.52 90 THR A CA 1
ATOM 697 C C . THR A 1 90 ? 9.997 -22.390 -9.877 1.00 30.52 90 THR A C 1
ATOM 699 O O . THR A 1 90 ? 9.205 -21.450 -9.861 1.00 30.52 90 THR A O 1
ATOM 702 N N . ASN A 1 91 ? 11.310 -22.223 -9.698 1.00 31.91 91 ASN A N 1
ATOM 703 C CA . ASN A 1 91 ? 12.054 -20.962 -9.787 1.00 31.91 91 ASN A CA 1
ATOM 704 C C . ASN A 1 91 ? 12.140 -20.494 -11.260 1.00 31.91 91 ASN A C 1
ATOM 706 O O . ASN A 1 91 ? 13.181 -20.088 -11.772 1.00 31.91 91 ASN A O 1
ATOM 710 N N . GLY A 1 92 ? 11.020 -20.597 -11.976 1.00 31.75 92 GLY A N 1
ATOM 711 C CA . GLY A 1 92 ? 10.838 -20.128 -13.337 1.00 31.75 92 GLY A CA 1
ATOM 712 C C . GLY A 1 92 ? 9.853 -18.978 -13.293 1.00 31.75 92 GLY A C 1
ATOM 713 O O . GLY A 1 92 ? 8.729 -19.157 -12.835 1.00 31.75 92 GLY A O 1
ATOM 714 N N . LEU A 1 93 ? 10.299 -17.806 -13.737 1.00 40.31 93 LEU A N 1
ATOM 715 C CA . LEU A 1 93 ? 9.526 -16.585 -13.933 1.00 40.31 93 LEU A CA 1
ATOM 716 C C . LEU A 1 93 ? 8.132 -16.916 -14.503 1.00 40.31 93 LEU A C 1
ATOM 718 O O . LEU A 1 93 ? 7.963 -17.005 -15.721 1.00 40.31 93 LEU A O 1
ATOM 722 N N . THR A 1 94 ? 7.128 -17.100 -13.638 1.00 46.78 94 THR A N 1
ATOM 723 C CA . THR A 1 94 ? 5.717 -17.158 -14.032 1.00 46.78 94 THR A CA 1
ATOM 724 C C . THR A 1 94 ? 5.367 -15.747 -14.467 1.00 46.78 94 THR A C 1
ATOM 726 O O . THR A 1 94 ? 4.888 -14.909 -13.710 1.00 46.78 94 THR A O 1
ATOM 729 N N . THR A 1 95 ? 5.762 -15.437 -15.698 1.00 51.00 95 THR A N 1
ATOM 730 C CA . THR A 1 95 ? 5.592 -14.130 -16.306 1.00 51.00 95 THR A CA 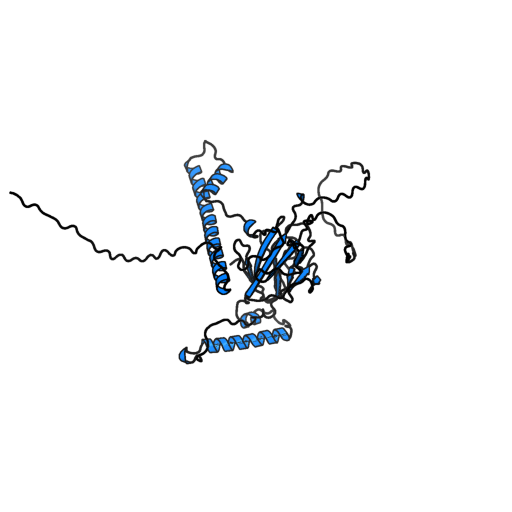1
ATOM 731 C C . THR A 1 95 ? 4.100 -13.840 -16.288 1.00 51.00 95 THR A C 1
ATOM 733 O O . THR A 1 95 ? 3.308 -14.655 -16.760 1.00 51.00 95 THR A O 1
ATOM 736 N N . LEU A 1 96 ? 3.705 -12.703 -15.710 1.00 59.78 96 LEU A N 1
ATOM 737 C CA . LEU A 1 96 ? 2.343 -12.187 -15.814 1.00 59.78 96 LEU A CA 1
ATOM 738 C C . LEU A 1 96 ? 2.035 -12.032 -17.309 1.00 59.78 96 LEU A C 1
ATOM 740 O O . LEU A 1 96 ? 2.437 -11.041 -17.913 1.00 59.78 96 LEU A O 1
ATOM 744 N N . ILE A 1 97 ? 1.392 -13.019 -17.941 1.00 63.56 97 ILE A N 1
ATOM 745 C CA . ILE A 1 97 ? 1.149 -12.978 -19.386 1.00 63.56 97 ILE A CA 1
ATOM 746 C C . ILE A 1 97 ? 0.304 -11.752 -19.713 1.00 63.56 97 ILE A C 1
ATOM 748 O O . ILE A 1 97 ? -0.856 -11.648 -19.312 1.00 63.56 97 ILE A O 1
ATOM 752 N N . GLY A 1 98 ? 0.929 -10.794 -20.401 1.00 68.62 98 GLY A N 1
ATOM 753 C CA . GLY A 1 98 ? 0.355 -9.486 -20.711 1.00 68.62 98 GLY A CA 1
ATOM 754 C C . GLY A 1 98 ? -0.063 -8.656 -19.494 1.00 68.62 98 GLY A C 1
ATOM 755 O O . GLY A 1 98 ? -0.667 -7.605 -19.681 1.00 68.62 98 GLY A O 1
ATOM 756 N N . GLY A 1 99 ? 0.210 -9.112 -18.269 1.00 86.25 99 GLY A N 1
ATOM 757 C CA . GLY A 1 99 ? -0.156 -8.437 -17.033 1.00 86.25 99 GLY A CA 1
ATOM 758 C C . GLY A 1 99 ? 0.924 -7.453 -16.623 1.00 86.25 99 GLY A C 1
ATOM 759 O O . GLY A 1 99 ? 2.088 -7.826 -16.528 1.00 86.25 99 GLY A O 1
ATOM 760 N N . HIS A 1 100 ? 0.532 -6.209 -16.352 1.00 92.38 100 HIS A N 1
ATOM 761 C CA . HIS A 1 100 ? 1.471 -5.171 -15.937 1.00 92.38 100 HIS A CA 1
ATOM 762 C C . HIS A 1 100 ? 0.993 -4.426 -14.705 1.00 92.38 100 HIS A C 1
ATOM 764 O O . HIS A 1 100 ? -0.206 -4.252 -14.478 1.00 92.38 100 HIS A O 1
ATOM 770 N N . LEU A 1 101 ? 1.954 -3.931 -13.932 1.00 95.75 101 LEU A N 1
ATOM 771 C CA . LEU A 1 101 ? 1.698 -3.233 -12.681 1.00 95.75 101 LEU A CA 1
ATOM 772 C C . LEU A 1 101 ? 2.290 -1.832 -12.713 1.00 95.75 101 LEU A C 1
ATOM 774 O O . LEU A 1 101 ? 3.407 -1.609 -13.181 1.00 95.75 101 LEU A O 1
ATOM 778 N N . ARG A 1 102 ? 1.533 -0.885 -12.164 1.00 97.88 102 ARG A N 1
ATOM 779 C CA . ARG A 1 102 ? 2.081 0.369 -11.652 1.00 97.88 102 ARG A CA 1
ATOM 780 C C . ARG A 1 102 ? 1.640 0.530 -10.214 1.00 97.88 102 ARG A C 1
ATOM 782 O O . ARG A 1 102 ? 0.471 0.325 -9.913 1.00 97.88 102 ARG A O 1
ATOM 789 N N . MET A 1 103 ? 2.561 0.861 -9.328 1.00 98.44 103 MET A N 1
ATOM 790 C CA . MET A 1 103 ? 2.294 0.929 -7.891 1.00 98.44 103 MET A CA 1
ATOM 791 C C . MET A 1 103 ? 2.984 2.150 -7.303 1.00 98.44 103 MET A C 1
ATOM 793 O O . MET A 1 103 ? 4.030 2.559 -7.800 1.00 98.44 103 MET A O 1
ATOM 797 N N . GLY A 1 104 ? 2.409 2.749 -6.267 1.00 98.62 104 GLY A N 1
ATOM 798 C CA . GLY A 1 104 ? 2.996 3.920 -5.633 1.00 98.62 104 GLY A CA 1
ATOM 799 C C . GLY A 1 104 ? 1.995 4.705 -4.806 1.00 98.62 104 GLY A C 1
ATOM 800 O O . GLY A 1 104 ? 1.250 4.142 -4.008 1.00 98.62 104 GLY A O 1
ATOM 801 N N . TRP A 1 105 ? 1.987 6.018 -4.974 1.00 98.75 105 TRP A N 1
ATOM 802 C CA . TRP A 1 105 ? 1.184 6.925 -4.163 1.00 98.75 105 TRP A CA 1
ATOM 803 C C . TRP A 1 105 ? 0.298 7.789 -5.054 1.00 98.75 105 TRP A C 1
ATOM 805 O O . TRP A 1 105 ? 0.723 8.249 -6.113 1.00 98.75 105 TRP A O 1
ATOM 815 N N . SER A 1 106 ? -0.942 8.021 -4.629 1.00 98.44 106 SER A N 1
ATOM 816 C CA . SER A 1 106 ? -1.904 8.867 -5.342 1.00 98.44 106 SER A CA 1
ATOM 817 C C . SER A 1 106 ? -2.674 9.740 -4.362 1.00 98.44 106 SER A C 1
ATOM 819 O O . SER A 1 106 ? -3.131 9.258 -3.327 1.00 98.44 106 SER A O 1
ATOM 821 N N . MET A 1 107 ? -2.854 11.019 -4.684 1.00 97.94 107 MET A N 1
ATOM 822 C CA . MET A 1 107 ? -3.803 11.877 -3.978 1.00 97.94 107 MET A CA 1
ATOM 823 C C . MET A 1 107 ? -5.242 11.538 -4.365 1.00 97.94 107 MET A C 1
ATOM 825 O O . MET A 1 107 ? -5.497 10.924 -5.401 1.00 97.94 107 MET A O 1
ATOM 829 N N . ARG A 1 108 ? -6.214 12.002 -3.569 1.00 96.19 108 ARG A N 1
ATOM 830 C CA . ARG A 1 108 ? -7.653 11.761 -3.792 1.00 96.19 108 ARG A CA 1
ATOM 831 C C . ARG A 1 108 ? -8.166 12.231 -5.164 1.00 96.19 108 ARG A C 1
ATOM 833 O O . ARG A 1 108 ? -9.096 11.624 -5.694 1.00 96.19 108 ARG A O 1
ATOM 840 N N . THR A 1 109 ? -7.547 13.256 -5.738 1.00 94.81 109 THR A N 1
ATOM 841 C CA . THR A 1 109 ? -7.849 13.823 -7.063 1.00 94.81 109 THR A CA 1
ATOM 842 C C . THR A 1 109 ? -7.335 12.988 -8.235 1.00 94.81 109 THR A C 1
ATOM 844 O O . THR A 1 109 ? -7.710 13.278 -9.367 1.00 94.81 109 THR A O 1
ATOM 847 N N . GLY A 1 110 ? -6.501 11.972 -7.988 1.00 93.06 110 GLY A N 1
ATOM 848 C CA . GLY A 1 110 ? -6.012 11.092 -9.045 1.00 93.06 110 GLY A CA 1
ATOM 849 C C . GLY A 1 110 ? -7.131 10.265 -9.684 1.00 93.06 110 GLY A C 1
ATOM 850 O O . GLY A 1 110 ? -7.990 9.738 -8.967 1.00 93.06 110 GLY A O 1
ATOM 851 N N . ASP A 1 111 ? -7.115 10.145 -11.014 1.00 93.44 111 ASP A N 1
ATOM 852 C CA . ASP A 1 111 ? -8.155 9.443 -11.778 1.00 93.44 111 ASP A CA 1
ATOM 853 C C . ASP A 1 111 ? -8.060 7.917 -11.602 1.00 93.44 111 ASP A C 1
ATOM 855 O O . ASP A 1 111 ? -7.078 7.287 -11.989 1.00 93.44 111 ASP A O 1
ATOM 859 N N . LEU A 1 112 ? -9.112 7.301 -11.048 1.00 94.06 112 LEU A N 1
ATOM 860 C CA . LEU A 1 112 ? -9.191 5.850 -10.830 1.00 94.06 112 LEU A CA 1
ATOM 861 C C . LEU A 1 112 ? -9.279 5.037 -12.134 1.00 94.06 112 LEU A C 1
ATOM 863 O O . LEU A 1 112 ? -8.982 3.838 -12.146 1.00 94.06 112 LEU A O 1
ATOM 867 N N . GLN A 1 113 ? -9.711 5.665 -13.229 1.00 93.62 113 GLN A N 1
ATOM 868 C CA . GLN A 1 113 ? -9.779 5.038 -14.548 1.00 93.62 113 GLN A CA 1
ATOM 869 C C . GLN A 1 113 ? -8.419 5.025 -15.254 1.00 93.62 113 GLN A C 1
ATOM 871 O O . GLN A 1 113 ? -8.246 4.253 -16.201 1.00 93.62 113 GLN A O 1
ATOM 876 N N . ALA A 1 114 ? -7.465 5.825 -14.781 1.00 95.31 114 ALA A N 1
ATOM 877 C CA . ALA A 1 114 ? -6.106 5.896 -15.285 1.00 95.31 114 ALA A CA 1
ATOM 878 C C . ALA A 1 114 ? -5.131 5.139 -14.363 1.00 95.31 114 ALA A C 1
ATOM 880 O O . ALA A 1 114 ? -5.427 4.893 -13.193 1.00 95.31 114 ALA A O 1
ATOM 881 N N . PRO A 1 115 ? -3.955 4.723 -14.865 1.00 97.38 115 PRO A N 1
ATOM 882 C CA . PRO A 1 115 ? -2.942 4.132 -14.006 1.00 97.38 115 PRO A CA 1
ATOM 883 C C . PRO A 1 115 ? -2.274 5.177 -13.103 1.00 97.38 115 PRO A C 1
ATOM 885 O O . PRO A 1 115 ? -2.025 6.304 -13.520 1.00 97.38 115 PRO A O 1
ATOM 888 N N . VAL A 1 116 ? -1.855 4.766 -11.909 1.00 98.25 116 VAL A N 1
ATOM 889 C CA . VAL A 1 116 ? -1.000 5.558 -11.017 1.00 98.25 116 VAL A CA 1
ATOM 890 C C . VAL A 1 116 ? 0.250 6.046 -11.773 1.00 98.25 116 VAL A C 1
ATOM 892 O O . VAL A 1 116 ? 0.880 5.298 -12.532 1.00 98.25 116 VAL A O 1
ATOM 895 N N . GLY A 1 117 ? 0.565 7.333 -11.614 1.00 97.81 117 GLY A N 1
ATOM 896 C CA . GLY A 1 117 ? 1.597 8.052 -12.366 1.00 97.81 117 GLY A CA 1
ATOM 897 C C . GLY A 1 117 ? 1.111 8.675 -13.683 1.00 97.81 117 GLY A C 1
ATOM 898 O O . GLY A 1 117 ? 1.916 9.273 -14.395 1.00 97.81 117 GLY A O 1
ATOM 899 N N . TYR A 1 118 ? -0.170 8.528 -14.046 1.00 97.88 118 TYR A N 1
ATOM 900 C CA . TYR A 1 118 ? -0.751 9.142 -15.249 1.00 97.88 118 TYR A CA 1
ATOM 901 C C . TYR A 1 118 ? -0.809 10.671 -15.163 1.00 97.88 118 TYR A C 1
ATOM 903 O O . TYR A 1 118 ? -0.434 11.360 -16.112 1.00 97.88 118 TYR A O 1
ATOM 911 N N . ASP A 1 119 ? -1.254 11.191 -14.024 1.00 96.12 119 ASP A N 1
ATOM 912 C CA . ASP A 1 119 ? -1.489 12.612 -13.785 1.00 96.12 119 ASP A CA 1
ATOM 913 C C . ASP A 1 119 ? -0.430 13.231 -12.857 1.00 96.12 119 ASP A C 1
ATOM 915 O O . ASP A 1 119 ? 0.541 12.586 -12.450 1.00 96.12 119 ASP A O 1
ATOM 919 N N . ARG A 1 120 ? -0.641 14.507 -12.514 1.00 96.75 120 ARG A N 1
ATOM 920 C CA . ARG A 1 120 ? 0.199 15.258 -11.569 1.00 96.75 120 ARG A CA 1
ATOM 921 C C . ARG A 1 120 ? -0.026 14.896 -10.107 1.00 96.75 120 ARG A C 1
ATOM 923 O O . ARG A 1 120 ? 0.695 15.379 -9.244 1.00 96.75 120 ARG A O 1
ATOM 930 N N . TRP A 1 121 ? -1.044 14.095 -9.822 1.00 97.38 121 TRP A N 1
ATOM 931 C CA . TRP A 1 121 ? -1.497 13.782 -8.470 1.00 97.38 121 TRP A CA 1
ATOM 932 C C . TRP A 1 121 ? -1.018 12.411 -8.003 1.00 97.38 121 TRP A C 1
ATOM 934 O O . TRP A 1 121 ? -1.388 11.958 -6.919 1.00 97.38 121 TRP A O 1
ATOM 944 N N . SER A 1 122 ? -0.229 11.717 -8.821 1.00 98.06 122 SER A N 1
ATOM 945 C CA . SER A 1 122 ? 0.226 10.367 -8.543 1.00 98.06 122 SER A CA 1
ATOM 946 C C . SER A 1 122 ? 1.659 10.121 -9.005 1.00 98.06 122 SER A C 1
ATOM 948 O O . SER A 1 122 ? 2.141 10.693 -9.982 1.00 98.06 122 SER A O 1
ATOM 950 N N . TYR A 1 123 ? 2.340 9.247 -8.272 1.00 98.62 123 TYR A N 1
ATOM 951 C CA . TYR A 1 123 ? 3.746 8.902 -8.440 1.00 98.62 123 TYR A CA 1
ATOM 952 C C . TYR A 1 123 ? 3.876 7.388 -8.360 1.00 98.62 123 TYR A C 1
ATOM 954 O O . TYR A 1 123 ? 3.358 6.774 -7.425 1.00 98.62 123 TYR A O 1
ATOM 962 N N . ALA A 1 124 ? 4.545 6.777 -9.333 1.00 98.56 124 ALA A N 1
ATOM 963 C CA . ALA A 1 124 ? 4.539 5.330 -9.484 1.00 98.56 124 ALA A CA 1
ATOM 964 C C . ALA A 1 124 ? 5.901 4.747 -9.846 1.00 98.56 124 ALA A C 1
ATOM 966 O O . ALA A 1 124 ? 6.748 5.421 -10.429 1.00 98.56 124 ALA A O 1
ATOM 967 N N . ILE A 1 125 ? 6.043 3.453 -9.577 1.00 98.56 125 ILE A N 1
ATOM 968 C CA . ILE A 1 125 ? 7.022 2.565 -10.194 1.00 98.56 125 ILE A CA 1
ATOM 969 C C . ILE A 1 125 ? 6.301 1.542 -11.077 1.00 98.56 125 ILE A C 1
ATOM 971 O O . ILE A 1 125 ? 5.189 1.104 -10.763 1.00 98.56 125 ILE A O 1
ATOM 975 N N . ARG A 1 126 ? 6.928 1.176 -12.194 1.00 96.88 126 ARG A N 1
ATOM 976 C CA . ARG A 1 126 ? 6.456 0.161 -13.140 1.00 96.88 126 ARG A CA 1
ATOM 977 C C . ARG A 1 126 ? 7.228 -1.149 -12.979 1.00 96.88 126 ARG A C 1
ATOM 979 O O . ARG A 1 126 ? 8.434 -1.122 -12.771 1.00 96.88 126 ARG A O 1
ATOM 986 N N . ASP A 1 127 ? 6.533 -2.269 -13.156 1.00 95.44 127 ASP A N 1
ATOM 987 C CA . ASP A 1 127 ? 7.100 -3.628 -13.198 1.00 95.44 127 ASP A CA 1
ATOM 988 C C . ASP A 1 127 ? 8.260 -3.778 -14.193 1.00 95.44 127 ASP A C 1
ATOM 990 O O . ASP A 1 127 ? 9.346 -4.250 -13.851 1.00 95.44 127 ASP A O 1
ATOM 994 N N . ILE A 1 128 ? 8.049 -3.321 -15.428 1.00 93.38 128 ILE A N 1
ATOM 995 C CA . ILE A 1 128 ? 9.065 -3.349 -16.477 1.00 93.38 128 ILE A CA 1
ATOM 996 C C . ILE A 1 128 ? 10.136 -2.302 -16.176 1.00 93.38 128 ILE A C 1
ATOM 998 O O . ILE A 1 128 ? 9.828 -1.116 -16.056 1.00 93.38 128 ILE A O 1
ATOM 1002 N N . MET A 1 129 ? 11.389 -2.761 -16.110 1.00 93.94 129 MET A N 1
ATOM 1003 C CA . MET A 1 129 ? 12.603 -1.972 -15.848 1.00 93.94 129 MET A CA 1
ATOM 1004 C C . MET A 1 129 ? 12.651 -1.263 -14.487 1.00 93.94 129 MET A C 1
ATOM 1006 O O . MET A 1 129 ? 13.664 -0.650 -14.173 1.00 93.94 129 MET A O 1
ATOM 1010 N N . GLY A 1 130 ? 11.603 -1.339 -13.662 1.00 96.81 130 GLY A N 1
ATOM 1011 C CA . GLY A 1 130 ? 11.541 -0.550 -12.435 1.00 96.81 130 GLY A CA 1
ATOM 1012 C C . GLY A 1 130 ? 11.429 0.949 -12.705 1.00 96.81 130 GLY A C 1
ATOM 1013 O O . GLY A 1 130 ? 11.844 1.743 -11.867 1.00 96.81 130 GLY A O 1
ATOM 1014 N N . SER A 1 131 ? 10.930 1.372 -13.871 1.00 98.19 131 SER A N 1
ATOM 1015 C CA . SER A 1 131 ? 10.881 2.791 -14.243 1.00 98.19 131 SER A CA 1
ATOM 1016 C C . SER A 1 131 ? 10.007 3.598 -13.284 1.00 98.19 131 SER A C 1
ATOM 1018 O O . SER A 1 131 ? 8.898 3.167 -12.949 1.00 98.19 131 SER A O 1
ATOM 1020 N N . ARG A 1 132 ? 10.448 4.806 -12.914 1.00 98.06 132 ARG A N 1
ATOM 1021 C CA . ARG A 1 132 ? 9.597 5.764 -12.199 1.00 98.06 132 ARG A CA 1
ATOM 1022 C C . ARG A 1 132 ? 8.686 6.480 -13.193 1.00 98.06 132 ARG A C 1
ATOM 1024 O O . ARG A 1 132 ? 9.090 6.764 -14.323 1.00 98.06 132 ARG A O 1
ATOM 1031 N N . ILE A 1 133 ? 7.438 6.723 -12.802 1.00 98.38 133 ILE A N 1
ATOM 1032 C CA . ILE A 1 133 ? 6.413 7.328 -13.657 1.00 98.38 133 ILE A CA 1
ATOM 1033 C C . ILE A 1 133 ? 5.648 8.411 -12.896 1.00 98.38 133 ILE A C 1
ATOM 1035 O O . ILE A 1 133 ? 5.117 8.165 -11.813 1.00 98.38 133 ILE A O 1
ATOM 1039 N N . HIS A 1 134 ? 5.560 9.593 -13.500 1.00 98.25 134 HIS A N 1
ATOM 1040 C CA . HIS A 1 134 ? 4.778 10.736 -13.025 1.00 98.25 134 HIS A CA 1
ATOM 1041 C C . HIS A 1 134 ? 4.394 11.622 -14.220 1.00 98.25 134 HIS A C 1
ATOM 1043 O O . HIS A 1 134 ? 5.190 11.753 -15.151 1.00 98.25 134 HIS A O 1
ATOM 1049 N N . ASN A 1 135 ? 3.200 12.229 -14.239 1.00 97.25 135 ASN A N 1
ATOM 1050 C CA . ASN A 1 135 ? 2.700 13.003 -15.392 1.00 97.25 135 ASN A CA 1
ATOM 1051 C C . ASN A 1 135 ? 2.747 12.234 -16.725 1.00 97.25 135 ASN A C 1
ATOM 1053 O O . ASN A 1 135 ? 3.076 12.801 -17.768 1.00 97.25 135 ASN A O 1
ATOM 1057 N N . SER A 1 136 ? 2.507 10.921 -16.695 1.00 97.00 136 SER A N 1
ATOM 1058 C CA . SER A 1 136 ? 2.662 10.024 -17.849 1.00 97.00 136 SER A CA 1
ATOM 1059 C C . SER A 1 136 ? 4.071 9.996 -18.458 1.00 97.00 136 SER A C 1
ATOM 1061 O O . SER A 1 136 ? 4.273 9.409 -19.522 1.00 97.00 136 SER A O 1
ATOM 1063 N N . ARG A 1 137 ? 5.070 10.574 -17.783 1.00 97.69 137 ARG A N 1
ATOM 1064 C CA . ARG A 1 137 ? 6.474 10.538 -18.189 1.00 97.69 137 ARG A CA 1
ATOM 1065 C C . ARG A 1 137 ? 7.166 9.392 -17.478 1.00 97.69 137 ARG A C 1
ATOM 1067 O O . ARG A 1 137 ? 7.082 9.266 -16.260 1.00 97.69 137 ARG A O 1
ATOM 1074 N N . ARG A 1 138 ? 7.825 8.552 -18.270 1.00 97.19 138 ARG A N 1
ATOM 1075 C CA . ARG A 1 138 ? 8.636 7.429 -17.806 1.00 97.19 138 ARG A CA 1
ATOM 1076 C C . ARG A 1 138 ? 10.088 7.867 -17.710 1.00 97.19 138 ARG A C 1
ATOM 1078 O O . ARG A 1 138 ? 10.602 8.460 -18.654 1.00 97.19 138 ARG A O 1
ATOM 1085 N N . GLU A 1 139 ? 10.746 7.483 -16.628 1.00 97.44 139 GLU A N 1
ATOM 1086 C CA . GLU A 1 139 ? 12.188 7.609 -16.487 1.00 97.44 139 GLU A CA 1
ATOM 1087 C C . GLU A 1 139 ? 12.797 6.291 -16.012 1.00 97.44 139 GLU A C 1
ATOM 1089 O O . GLU A 1 139 ? 12.388 5.723 -14.998 1.00 97.44 139 GLU A O 1
ATOM 1094 N N . ASP A 1 140 ? 13.776 5.809 -16.773 1.00 96.81 140 ASP A N 1
ATOM 1095 C CA . ASP A 1 140 ? 14.370 4.484 -16.589 1.00 96.81 140 ASP A CA 1
ATOM 1096 C C . ASP A 1 140 ? 15.675 4.549 -15.771 1.00 96.81 140 ASP A C 1
ATOM 1098 O O . ASP A 1 140 ? 15.968 3.655 -14.985 1.00 96.81 140 ASP A O 1
ATOM 1102 N N . HIS A 1 141 ? 16.430 5.646 -15.881 1.00 95.00 141 HIS A N 1
ATOM 1103 C CA . HIS A 1 141 ? 17.793 5.774 -15.344 1.00 95.00 141 HIS A CA 1
ATOM 1104 C C . HIS A 1 141 ? 17.861 6.390 -13.936 1.00 95.00 141 HIS A C 1
ATOM 1106 O O . HIS A 1 141 ? 18.835 7.051 -13.593 1.00 95.00 141 HIS A O 1
ATOM 1112 N N . TRP A 1 142 ? 16.837 6.173 -13.108 1.00 95.25 142 TRP A N 1
ATOM 1113 C CA . TRP A 1 142 ? 16.796 6.684 -11.729 1.00 95.25 142 TRP A CA 1
ATOM 1114 C C . TRP A 1 142 ? 17.367 5.694 -10.693 1.00 95.25 142 TRP A C 1
ATOM 1116 O O . TRP A 1 142 ? 17.499 6.035 -9.520 1.00 95.25 142 TRP A O 1
ATOM 1126 N N . GLY A 1 143 ? 17.701 4.465 -11.116 1.00 96.00 143 GLY A N 1
ATOM 1127 C CA . GLY A 1 143 ? 18.204 3.387 -10.251 1.00 96.00 143 GLY A CA 1
ATOM 1128 C C . GLY A 1 143 ? 17.138 2.388 -9.782 1.00 96.00 143 GLY A C 1
ATOM 1129 O O . GLY A 1 143 ? 17.346 1.682 -8.794 1.00 96.00 143 GLY A O 1
ATOM 1130 N N . GLY A 1 144 ? 15.995 2.332 -10.469 1.00 96.38 144 GLY A N 1
ATOM 1131 C CA . GLY A 1 144 ? 14.996 1.280 -10.289 1.00 96.38 144 GLY A CA 1
ATOM 1132 C C . GLY A 1 144 ? 15.445 -0.064 -10.861 1.00 96.38 144 GLY A C 1
ATOM 1133 O O . GLY A 1 144 ? 16.310 -0.130 -11.733 1.00 96.38 144 GLY A O 1
ATOM 1134 N N . VAL A 1 145 ? 14.838 -1.144 -10.368 1.00 97.00 145 VAL A N 1
ATOM 1135 C CA . VAL A 1 145 ? 15.066 -2.508 -10.866 1.00 97.00 145 VAL A CA 1
ATOM 1136 C C . VAL A 1 145 ? 13.737 -3.169 -11.232 1.00 97.00 145 VAL A C 1
ATOM 1138 O O . VAL A 1 145 ? 12.733 -2.915 -10.558 1.00 97.00 145 VAL A O 1
ATOM 1141 N N . PRO A 1 146 ? 13.698 -4.025 -12.270 1.00 96.69 146 PRO A N 1
ATOM 1142 C CA . PRO A 1 146 ? 12.487 -4.751 -12.625 1.00 96.69 146 PRO A CA 1
ATOM 1143 C C . PRO A 1 146 ? 12.045 -5.687 -11.495 1.00 96.69 146 PRO A C 1
ATOM 1145 O O . PRO A 1 146 ? 12.864 -6.236 -10.745 1.00 96.69 146 PRO A O 1
ATOM 1148 N N . PHE A 1 147 ? 10.739 -5.901 -11.397 1.00 96.19 147 PHE A N 1
ATOM 1149 C CA . PHE A 1 147 ? 10.133 -6.810 -10.428 1.00 96.19 147 PHE A CA 1
ATOM 1150 C C . PHE A 1 147 ? 8.972 -7.580 -11.056 1.00 96.19 147 PHE A C 1
ATOM 1152 O O . PHE A 1 147 ? 8.343 -7.116 -12.009 1.00 96.19 147 PHE A O 1
ATOM 1159 N N . GLY A 1 148 ? 8.699 -8.766 -10.524 1.00 93.38 148 GLY A N 1
ATOM 1160 C CA . GLY A 1 148 ? 7.682 -9.672 -11.045 1.00 93.38 148 GLY A CA 1
ATOM 1161 C C . GLY A 1 148 ? 7.109 -10.576 -9.964 1.00 93.38 148 GLY A C 1
ATOM 1162 O O . GLY A 1 148 ? 7.227 -10.291 -8.778 1.00 93.38 148 GLY A O 1
ATOM 1163 N N . VAL A 1 149 ? 6.458 -11.660 -10.383 1.00 91.31 149 VAL A N 1
ATOM 1164 C CA . VAL A 1 149 ? 5.824 -12.625 -9.475 1.00 91.31 149 VAL A CA 1
ATOM 1165 C C . VAL A 1 149 ? 6.805 -13.122 -8.415 1.00 91.31 149 VAL A C 1
ATOM 1167 O O . VAL A 1 149 ? 7.945 -13.458 -8.721 1.00 91.31 149 VAL A O 1
ATOM 1170 N N . GLY A 1 150 ? 6.341 -13.159 -7.165 1.00 92.38 150 GLY A N 1
ATOM 1171 C CA . GLY A 1 150 ? 7.125 -13.584 -6.006 1.00 92.38 150 GLY A CA 1
ATOM 1172 C C . GLY A 1 150 ? 7.878 -12.449 -5.310 1.00 92.38 150 GLY A C 1
ATOM 1173 O O . GLY A 1 150 ? 8.105 -12.552 -4.098 1.00 92.38 150 GLY A O 1
ATOM 1174 N N . ASP A 1 151 ? 8.190 -11.361 -6.026 1.00 97.19 151 ASP A N 1
ATOM 1175 C CA . ASP A 1 151 ? 8.838 -10.182 -5.451 1.00 97.19 151 ASP A CA 1
ATOM 1176 C C . ASP A 1 151 ? 7.894 -9.412 -4.519 1.00 97.19 151 ASP A C 1
ATOM 1178 O O . ASP A 1 151 ? 6.681 -9.309 -4.739 1.00 97.19 151 ASP A O 1
ATOM 1182 N N . VAL A 1 152 ? 8.487 -8.810 -3.490 1.00 98.31 152 VAL A N 1
ATOM 1183 C CA . VAL A 1 152 ? 7.835 -7.881 -2.568 1.00 98.31 152 VAL A CA 1
ATOM 1184 C C . VAL A 1 152 ? 8.405 -6.487 -2.799 1.00 98.31 152 VAL A C 1
ATOM 1186 O O . VAL A 1 152 ? 9.605 -6.256 -2.643 1.00 98.31 152 VAL A O 1
ATOM 1189 N N . VAL A 1 153 ? 7.548 -5.544 -3.177 1.00 98.75 153 VAL A N 1
ATOM 1190 C CA . VAL A 1 153 ? 7.934 -4.155 -3.447 1.00 98.75 153 VAL A CA 1
ATOM 1191 C C . VAL A 1 153 ? 7.511 -3.282 -2.272 1.00 98.75 153 VAL A C 1
ATOM 1193 O O . VAL A 1 153 ? 6.344 -3.275 -1.898 1.00 98.75 153 VAL A O 1
ATOM 1196 N N . GLY A 1 154 ? 8.453 -2.558 -1.674 1.00 98.75 154 GLY A N 1
ATOM 1197 C CA . GLY A 1 154 ? 8.210 -1.635 -0.566 1.00 98.75 154 GLY A CA 1
ATOM 1198 C C . GLY A 1 154 ? 8.071 -0.190 -1.038 1.00 98.75 154 GLY A C 1
ATOM 1199 O O . GLY A 1 154 ? 8.739 0.232 -1.982 1.00 98.75 154 GLY A O 1
ATOM 1200 N N . PHE A 1 155 ? 7.236 0.583 -0.351 1.00 98.81 155 PHE A N 1
ATOM 1201 C CA . PHE A 1 155 ? 6.865 1.948 -0.709 1.00 98.81 155 PHE A CA 1
ATOM 1202 C C . PHE A 1 155 ? 6.945 2.836 0.525 1.00 98.81 155 PHE A C 1
ATOM 1204 O O . PHE A 1 155 ? 6.139 2.686 1.439 1.00 98.81 155 PHE A O 1
ATOM 1211 N N . ALA A 1 156 ? 7.884 3.782 0.541 1.00 98.56 156 ALA A N 1
ATOM 1212 C CA . ALA A 1 156 ? 7.962 4.795 1.585 1.00 98.56 156 ALA A CA 1
ATOM 1213 C C . ALA A 1 156 ? 7.566 6.173 1.052 1.00 98.56 156 ALA A C 1
ATOM 1215 O O . ALA A 1 156 ? 7.912 6.530 -0.076 1.00 98.56 156 ALA A O 1
ATOM 1216 N N . VAL A 1 157 ? 6.884 6.949 1.890 1.00 98.12 157 VAL A N 1
ATOM 1217 C CA . VAL A 1 157 ? 6.651 8.382 1.692 1.00 98.12 157 VAL A CA 1
ATOM 1218 C C . VAL A 1 157 ? 7.072 9.128 2.951 1.00 98.12 157 VAL A C 1
ATOM 1220 O O . VAL A 1 157 ? 6.790 8.681 4.064 1.00 98.12 157 VAL A O 1
ATOM 1223 N N . ALA A 1 158 ? 7.756 10.249 2.772 1.00 96.50 158 ALA A N 1
ATOM 1224 C CA . ALA A 1 158 ? 8.096 11.188 3.826 1.00 96.50 158 ALA A CA 1
ATOM 1225 C C . ALA A 1 158 ? 7.449 12.527 3.484 1.00 96.50 158 ALA A C 1
ATOM 1227 O O . ALA A 1 158 ? 7.735 13.095 2.431 1.00 96.50 158 ALA A O 1
ATOM 1228 N N . LEU A 1 159 ? 6.552 12.995 4.349 1.00 95.50 159 LEU A N 1
ATOM 1229 C CA . LEU A 1 159 ? 5.848 14.265 4.202 1.00 95.50 159 LEU A CA 1
ATOM 1230 C C . LEU A 1 159 ? 6.200 15.166 5.383 1.00 95.50 159 LEU A C 1
ATOM 1232 O O . LEU A 1 159 ? 6.030 14.794 6.544 1.00 95.50 159 LEU A O 1
ATOM 1236 N N . VAL A 1 160 ? 6.714 16.348 5.082 1.00 90.50 160 VAL A N 1
ATOM 1237 C CA . VAL A 1 160 ? 7.156 17.329 6.070 1.00 90.50 160 VAL A CA 1
ATOM 1238 C C . VAL A 1 160 ? 5.930 17.969 6.707 1.00 90.50 160 VAL A C 1
ATOM 1240 O O . VAL A 1 160 ? 4.984 18.324 6.001 1.00 90.50 160 VAL A O 1
ATOM 1243 N N . ASN A 1 161 ? 5.936 18.144 8.031 1.00 80.69 161 ASN A N 1
ATOM 1244 C CA . ASN A 1 161 ? 4.858 18.892 8.669 1.00 80.69 161 ASN A CA 1
ATOM 1245 C C . ASN A 1 161 ? 4.874 20.332 8.136 1.00 80.69 161 ASN A C 1
ATOM 1247 O O . ASN A 1 161 ? 5.946 20.941 8.077 1.00 80.69 161 ASN A O 1
ATOM 1251 N N . PRO A 1 162 ? 3.717 20.929 7.811 1.00 69.81 162 PRO A N 1
ATOM 1252 C CA . PRO A 1 162 ? 3.659 22.323 7.379 1.00 69.81 162 PRO A CA 1
ATOM 1253 C C . PRO A 1 162 ? 4.323 23.298 8.366 1.00 69.81 162 PRO A C 1
ATOM 1255 O O . PRO A 1 162 ? 4.889 24.296 7.938 1.00 69.81 162 PRO A O 1
ATOM 1258 N N . SER A 1 163 ? 4.313 22.986 9.668 1.00 67.38 163 SER A N 1
ATOM 1259 C CA . SER A 1 163 ? 4.984 23.763 10.722 1.00 67.38 163 SER A CA 1
ATOM 1260 C C . SER A 1 163 ? 6.514 23.711 10.672 1.00 67.38 163 SER A C 1
ATOM 1262 O O . SER A 1 163 ? 7.167 24.624 11.168 1.00 67.38 163 SER A O 1
ATOM 1264 N N . ASP A 1 164 ? 7.086 22.658 10.084 1.00 66.81 164 ASP A N 1
ATOM 1265 C CA . ASP A 1 164 ? 8.537 22.446 10.000 1.00 66.81 164 ASP A CA 1
ATOM 1266 C C . ASP A 1 164 ? 9.132 23.063 8.725 1.00 66.81 164 ASP A C 1
ATOM 1268 O O . ASP A 1 164 ? 10.354 23.171 8.583 1.00 66.81 164 ASP A O 1
ATOM 1272 N N . LYS A 1 165 ? 8.275 23.512 7.798 1.00 60.66 165 LYS A N 1
ATOM 1273 C CA . LYS A 1 165 ? 8.678 24.288 6.628 1.00 60.66 165 LYS A CA 1
ATOM 1274 C C . LYS A 1 165 ? 9.068 25.688 7.084 1.00 60.66 165 LYS A C 1
ATOM 1276 O O . LYS A 1 165 ? 8.228 26.580 7.176 1.00 60.66 165 LYS A O 1
ATOM 1281 N N . ARG A 1 166 ? 10.351 25.901 7.381 1.00 53.84 166 ARG A N 1
ATOM 1282 C CA . ARG A 1 166 ? 10.880 27.263 7.504 1.00 53.84 166 ARG A CA 1
ATOM 1283 C C . ARG A 1 166 ? 10.603 27.985 6.188 1.00 53.84 166 ARG A C 1
ATOM 1285 O O . ARG A 1 166 ? 11.106 27.575 5.147 1.00 53.84 166 ARG A O 1
ATOM 1292 N N . VAL A 1 167 ? 9.775 29.024 6.246 1.00 45.38 167 VAL A N 1
ATOM 1293 C CA . VAL A 1 167 ? 9.629 29.981 5.153 1.00 45.38 167 VAL A CA 1
ATOM 1294 C C . VAL A 1 167 ? 11.000 30.633 5.004 1.00 45.38 167 VAL A C 1
ATOM 1296 O O . VAL A 1 167 ? 11.438 31.349 5.902 1.00 45.38 167 VAL A O 1
ATOM 1299 N N . GLU A 1 168 ? 11.707 30.356 3.911 1.00 42.91 168 GLU A N 1
ATOM 1300 C CA . GLU A 1 168 ? 12.724 31.284 3.425 1.00 42.91 168 GLU A CA 1
ATOM 1301 C C . GLU A 1 168 ? 11.964 32.545 3.006 1.00 42.91 168 GLU A C 1
ATOM 1303 O O . GLU A 1 168 ? 11.544 32.697 1.863 1.00 42.91 168 GLU A O 1
ATOM 1308 N N . THR A 1 169 ? 11.668 33.422 3.966 1.00 35.44 169 THR A N 1
ATOM 1309 C CA . THR A 1 169 ? 11.397 34.809 3.624 1.00 35.44 169 THR A CA 1
ATOM 1310 C C . THR A 1 169 ? 12.749 35.370 3.231 1.00 35.44 169 THR A C 1
ATOM 1312 O O . THR A 1 169 ? 13.558 35.704 4.098 1.00 35.44 169 THR A O 1
ATOM 1315 N N . ASP A 1 170 ? 13.011 35.425 1.929 1.00 37.62 170 ASP A N 1
ATOM 1316 C CA . ASP A 1 170 ? 13.936 36.419 1.414 1.00 37.62 170 ASP A CA 1
ATOM 1317 C C . ASP A 1 170 ? 13.439 37.767 1.942 1.00 37.62 170 ASP A C 1
ATOM 1319 O O . ASP A 1 170 ? 12.353 38.235 1.594 1.00 37.62 170 ASP A O 1
ATOM 1323 N N . ASP A 1 171 ? 14.198 38.332 2.876 1.00 39.22 171 ASP A N 1
ATOM 1324 C CA . ASP A 1 171 ? 13.972 39.648 3.452 1.00 39.22 171 ASP A CA 1
ATOM 1325 C C . ASP A 1 171 ? 14.233 40.690 2.356 1.00 39.22 171 ASP A C 1
ATOM 1327 O O . ASP A 1 171 ? 15.314 41.264 2.231 1.00 39.22 171 ASP A O 1
ATOM 1331 N N . VAL A 1 172 ? 13.247 40.870 1.478 1.00 39.62 172 VAL A N 1
ATOM 1332 C CA . VAL A 1 172 ? 13.156 42.023 0.591 1.00 39.62 172 VAL A CA 1
ATOM 1333 C C . VAL A 1 172 ? 12.140 42.952 1.226 1.00 39.62 172 VAL A C 1
ATOM 1335 O O . VAL A 1 172 ? 10.931 42.831 1.024 1.00 39.62 172 VAL A O 1
ATOM 1338 N N . GLY A 1 173 ? 12.660 43.882 2.025 1.00 41.16 173 GLY A N 1
ATOM 1339 C CA . GLY A 1 173 ? 11.912 45.018 2.534 1.00 41.16 173 GLY A CA 1
ATOM 1340 C C . GLY A 1 173 ? 11.143 45.699 1.403 1.00 41.16 173 GLY A C 1
ATOM 1341 O O . GLY A 1 173 ? 11.723 46.265 0.478 1.00 41.16 173 GLY A O 1
ATOM 1342 N N . GLY A 1 174 ? 9.819 45.635 1.490 1.00 31.12 174 GLY A N 1
ATOM 1343 C CA . GLY A 1 174 ? 8.906 46.230 0.530 1.00 31.12 174 GLY A CA 1
ATOM 1344 C C . GLY A 1 174 ? 7.537 46.413 1.164 1.00 31.12 174 GLY A C 1
ATOM 1345 O O . GLY A 1 174 ? 6.727 45.493 1.184 1.00 31.12 174 GLY A O 1
ATOM 1346 N N . ASN A 1 175 ? 7.304 47.611 1.706 1.00 37.34 175 ASN A N 1
ATOM 1347 C CA . ASN A 1 175 ? 6.009 48.101 2.178 1.00 37.34 175 ASN A CA 1
ATOM 1348 C C . ASN A 1 175 ? 4.858 47.647 1.274 1.00 37.34 175 ASN A C 1
ATOM 1350 O O . ASN A 1 175 ? 4.820 48.054 0.115 1.00 37.34 175 ASN A O 1
ATOM 1354 N N . THR A 1 176 ? 3.858 46.957 1.823 1.00 31.61 176 THR A N 1
ATOM 1355 C CA . THR A 1 176 ? 2.498 47.039 1.282 1.00 31.61 176 THR A CA 1
ATOM 1356 C C . THR A 1 176 ? 1.459 47.040 2.396 1.00 31.61 176 THR A C 1
ATOM 1358 O O . THR A 1 176 ? 1.506 46.288 3.365 1.00 31.61 176 THR A O 1
ATOM 1361 N N . SER A 1 177 ? 0.561 48.000 2.253 1.00 30.41 177 SER A N 1
ATOM 1362 C CA . SER A 1 177 ? -0.524 48.394 3.131 1.00 30.41 177 SER A CA 1
ATOM 1363 C C . SER A 1 177 ? -1.585 47.302 3.263 1.00 30.41 177 SER A C 1
ATOM 1365 O O . SER A 1 177 ? -1.928 46.626 2.296 1.00 30.41 177 SER A O 1
ATOM 1367 N N . ASN A 1 178 ? -2.173 47.216 4.455 1.00 32.16 178 ASN A N 1
ATOM 1368 C CA . ASN A 1 178 ? -3.379 46.446 4.739 1.00 32.16 178 ASN A CA 1
ATOM 1369 C C . ASN A 1 178 ? -4.524 46.809 3.780 1.00 32.16 178 ASN A C 1
ATOM 1371 O O . ASN A 1 178 ? -4.989 47.949 3.780 1.00 32.16 178 ASN A O 1
ATOM 1375 N N . VAL A 1 179 ? -5.051 45.820 3.057 1.00 30.41 179 VAL A N 1
ATOM 1376 C CA . VAL A 1 179 ? -6.416 45.860 2.518 1.00 30.41 179 VAL A CA 1
ATOM 1377 C C . VAL A 1 179 ? -7.106 44.562 2.917 1.00 30.41 179 VAL A C 1
ATOM 1379 O O . VAL A 1 179 ? -6.854 43.497 2.361 1.00 30.41 179 VAL A O 1
ATOM 1382 N N . ALA A 1 180 ? -7.959 44.659 3.933 1.00 28.02 180 ALA A N 1
ATOM 1383 C CA . ALA A 1 180 ? -8.878 43.604 4.322 1.00 28.02 180 ALA A CA 1
ATOM 1384 C C . ALA A 1 180 ? -10.086 43.618 3.379 1.00 28.02 180 ALA A C 1
ATOM 1386 O O . ALA A 1 180 ? -10.725 44.659 3.242 1.00 28.02 180 ALA A O 1
ATOM 1387 N N . ILE A 1 181 ? -10.441 42.474 2.787 1.00 29.56 181 ILE A N 1
ATOM 1388 C CA . ILE A 1 181 ? -11.792 42.250 2.256 1.00 29.56 181 ILE A CA 1
ATOM 1389 C C . ILE A 1 181 ? -12.273 40.858 2.676 1.00 29.56 181 ILE A C 1
ATOM 1391 O O . ILE A 1 181 ? -11.720 39.829 2.300 1.00 29.56 181 ILE A O 1
ATOM 1395 N N . SER A 1 182 ? -13.321 40.875 3.491 1.00 29.17 182 SER A N 1
ATOM 1396 C CA . SER A 1 182 ? -14.183 39.765 3.886 1.00 29.17 182 SER A CA 1
ATOM 1397 C C . SER A 1 182 ? -15.170 39.386 2.777 1.00 29.17 182 SER A C 1
ATOM 1399 O O . SER A 1 182 ? -15.745 40.280 2.159 1.00 29.17 182 SER A O 1
ATOM 1401 N N . GLY A 1 183 ? -15.496 38.099 2.634 1.00 29.22 183 GLY A N 1
ATOM 1402 C CA . GLY A 1 183 ? -16.714 37.659 1.937 1.00 29.22 183 GLY A CA 1
ATOM 1403 C C . GLY A 1 183 ? -16.575 36.295 1.267 1.00 29.22 183 GLY A C 1
ATOM 1404 O O . GLY A 1 183 ? -15.636 36.073 0.517 1.00 29.22 183 GLY A O 1
ATOM 1405 N N . GLY A 1 184 ? -17.495 35.379 1.580 1.00 27.83 184 GLY A N 1
ATOM 1406 C CA . GLY A 1 184 ? -17.525 33.998 1.092 1.00 27.83 184 GLY A CA 1
ATOM 1407 C C . GLY A 1 184 ? -18.005 33.809 -0.364 1.00 27.83 184 GLY A C 1
ATOM 1408 O O . GLY A 1 184 ? -17.781 34.666 -1.210 1.00 27.83 184 GLY A O 1
ATOM 1409 N N . PRO A 1 185 ? -18.611 32.646 -0.673 1.00 48.59 185 PRO A N 1
ATOM 1410 C CA . PRO A 1 185 ? -18.166 31.707 -1.712 1.00 48.59 185 PRO A CA 1
ATOM 1411 C C . PRO A 1 185 ? -18.872 31.907 -3.063 1.00 48.59 185 PRO A C 1
ATOM 1413 O O . PRO A 1 185 ? -19.960 32.457 -3.048 1.00 48.59 185 PRO A O 1
ATOM 1416 N N . ILE A 1 186 ? -18.321 31.387 -4.182 1.00 30.14 186 ILE A N 1
ATOM 1417 C CA . ILE A 1 186 ? -19.046 30.894 -5.389 1.00 30.14 186 ILE A CA 1
ATOM 1418 C C . ILE A 1 186 ? -18.067 30.291 -6.436 1.00 30.14 186 ILE A C 1
ATOM 1420 O O . ILE A 1 186 ? -17.066 30.906 -6.779 1.00 30.14 186 ILE A O 1
ATOM 1424 N N . GLY A 1 187 ? -18.411 29.092 -6.938 1.00 25.17 187 GLY A N 1
ATOM 1425 C CA . GLY A 1 187 ? -18.622 28.754 -8.364 1.00 25.17 187 GLY A CA 1
ATOM 1426 C C . GLY A 1 187 ? -17.484 28.749 -9.402 1.00 25.17 187 GLY A C 1
ATOM 1427 O O . GLY A 1 187 ? -16.845 29.755 -9.670 1.00 25.17 187 GLY A O 1
ATOM 1428 N N . SER A 1 188 ? -17.374 27.593 -10.071 1.00 34.56 188 SER A N 1
ATOM 1429 C CA . SER A 1 188 ? -16.818 27.287 -11.402 1.00 34.56 188 SER A CA 1
ATOM 1430 C C . SER A 1 188 ? -16.454 28.438 -12.351 1.00 34.56 188 SER A C 1
ATOM 1432 O O . SER A 1 188 ? -17.301 29.256 -12.698 1.00 34.56 188 SER A O 1
ATOM 1434 N N . SER A 1 189 ? -15.267 28.350 -12.959 1.00 28.97 189 SER A N 1
ATOM 1435 C CA . SER A 1 189 ? -15.080 28.594 -14.399 1.00 28.97 189 SER A CA 1
ATOM 1436 C C . SER A 1 189 ? -13.740 28.041 -14.893 1.00 28.97 189 SER A C 1
ATOM 1438 O O . SER A 1 189 ? -12.720 28.110 -14.207 1.00 28.97 189 SER A O 1
ATOM 1440 N N . ASP A 1 190 ? -13.785 27.459 -16.092 1.00 32.94 190 ASP A N 1
ATOM 1441 C CA . ASP A 1 190 ? -12.635 27.110 -16.917 1.00 32.94 190 ASP A CA 1
ATOM 1442 C C . ASP A 1 190 ? -11.751 28.334 -17.162 1.00 32.94 190 ASP A C 1
ATOM 1444 O O . ASP A 1 190 ? -12.231 29.401 -17.545 1.00 32.94 190 ASP A O 1
ATOM 1448 N N . THR A 1 191 ? -10.436 28.169 -17.036 1.00 26.67 191 THR A N 1
ATOM 1449 C CA . THR A 1 191 ? -9.483 29.030 -17.740 1.00 26.67 191 THR A CA 1
ATOM 1450 C C . THR A 1 191 ? -8.265 28.216 -18.148 1.00 26.67 191 THR A C 1
ATOM 1452 O O . THR A 1 191 ? -7.465 27.754 -17.334 1.00 26.67 191 THR A O 1
ATOM 1455 N N . THR A 1 192 ? -8.165 28.039 -19.459 1.00 30.73 192 THR A N 1
ATOM 1456 C CA . THR A 1 192 ? -7.001 27.587 -20.204 1.00 30.73 192 THR A CA 1
ATOM 1457 C C . THR A 1 192 ? -5.831 28.531 -19.936 1.00 30.73 192 THR A C 1
ATOM 1459 O O . THR A 1 192 ? -5.821 29.651 -20.438 1.00 30.73 192 THR A O 1
ATOM 1462 N N . THR A 1 193 ? -4.822 28.069 -19.199 1.00 28.06 193 THR A N 1
ATOM 1463 C CA . THR A 1 193 ? -3.526 28.755 -19.131 1.00 28.06 193 THR A CA 1
ATOM 1464 C C . THR A 1 193 ? -2.432 27.785 -19.530 1.00 28.06 193 THR A C 1
ATOM 1466 O O . THR A 1 193 ? -1.961 26.957 -18.749 1.00 28.06 193 THR A O 1
ATOM 1469 N N . SER A 1 194 ? -2.044 27.899 -20.794 1.00 30.64 194 SER A N 1
ATOM 1470 C CA . SER A 1 194 ? -0.774 27.439 -21.330 1.00 30.64 194 SER A CA 1
ATOM 1471 C C . SER A 1 194 ? 0.348 28.024 -20.476 1.00 30.64 194 SER A C 1
ATOM 1473 O O . SER A 1 194 ? 0.508 29.237 -20.452 1.00 30.64 194 SER A O 1
ATOM 1475 N N . ASN A 1 195 ? 1.127 27.184 -19.798 1.00 30.92 195 ASN A N 1
ATOM 1476 C CA . ASN A 1 195 ? 2.403 27.600 -19.229 1.00 30.92 195 ASN A CA 1
ATOM 1477 C C . ASN A 1 195 ? 3.459 26.532 -19.511 1.00 30.92 195 ASN A C 1
ATOM 1479 O O . ASN A 1 195 ? 3.517 25.468 -18.897 1.00 30.92 195 ASN A O 1
ATOM 1483 N N . THR A 1 196 ? 4.284 26.856 -20.499 1.00 33.66 196 THR A N 1
ATOM 1484 C CA . THR A 1 196 ? 5.660 26.393 -20.653 1.00 33.66 196 THR A CA 1
ATOM 1485 C C . THR A 1 196 ? 6.451 26.669 -19.377 1.00 33.66 196 THR A C 1
ATOM 1487 O O . THR A 1 196 ? 6.335 27.772 -18.861 1.00 33.66 196 THR A O 1
ATOM 1490 N N . ASN A 1 197 ? 7.258 25.710 -18.909 1.00 31.48 197 ASN A N 1
ATOM 1491 C CA . ASN A 1 197 ? 8.530 25.933 -18.197 1.00 31.48 197 ASN A CA 1
ATOM 1492 C C . ASN A 1 197 ? 9.300 24.598 -18.168 1.00 31.48 197 ASN A C 1
ATOM 1494 O O . ASN A 1 197 ? 8.791 23.587 -17.691 1.00 31.48 197 ASN A O 1
ATOM 1498 N N . ILE A 1 198 ? 10.348 24.471 -18.987 1.00 32.34 198 ILE A N 1
ATOM 1499 C CA . ILE A 1 198 ? 11.758 24.794 -18.691 1.00 32.34 198 ILE A CA 1
ATOM 1500 C C . ILE A 1 198 ? 12.320 23.850 -17.622 1.00 32.34 198 ILE A C 1
ATOM 1502 O O . ILE A 1 198 ? 12.137 24.017 -16.420 1.00 32.34 198 ILE A O 1
ATOM 1506 N N . THR A 1 199 ? 13.013 22.827 -18.118 1.00 31.31 199 THR A N 1
ATOM 1507 C CA . THR A 1 199 ? 13.917 21.953 -17.376 1.00 31.31 199 THR A CA 1
ATOM 1508 C C . THR A 1 199 ? 15.150 22.747 -16.961 1.00 31.31 199 THR A C 1
ATOM 1510 O O . THR A 1 199 ? 15.994 23.041 -17.805 1.00 31.31 199 THR A O 1
ATOM 1513 N N . ASN A 1 200 ? 15.282 23.054 -15.673 1.00 29.03 200 ASN A N 1
ATOM 1514 C CA . ASN A 1 200 ? 16.547 23.518 -15.116 1.00 29.03 200 ASN A CA 1
ATOM 1515 C C . ASN A 1 200 ? 17.292 22.331 -14.506 1.00 29.03 200 ASN A C 1
ATOM 1517 O O . ASN A 1 200 ? 17.042 21.918 -13.378 1.00 29.03 200 ASN A O 1
ATOM 1521 N N . THR A 1 201 ? 18.232 21.789 -15.274 1.00 33.41 201 THR A N 1
ATOM 1522 C CA . THR A 1 201 ? 19.394 21.072 -14.749 1.00 33.41 201 THR A CA 1
ATOM 1523 C C . THR A 1 201 ? 20.296 22.085 -14.048 1.00 33.41 201 THR A C 1
ATOM 1525 O O . THR A 1 201 ? 21.045 22.804 -14.706 1.00 33.41 201 THR A O 1
ATOM 1528 N N . SER A 1 202 ? 20.221 22.176 -12.721 1.00 32.59 202 SER A N 1
ATOM 1529 C CA . SER A 1 202 ? 21.162 22.978 -11.938 1.00 32.59 202 SER A CA 1
ATOM 1530 C C . SER A 1 202 ? 22.358 22.126 -11.514 1.00 32.59 202 SER A C 1
ATOM 1532 O O . SER A 1 202 ? 22.279 21.317 -10.591 1.00 32.59 202 SER A O 1
ATOM 1534 N N . THR A 1 203 ? 23.486 22.343 -12.185 1.00 30.72 203 THR A N 1
ATOM 1535 C CA . THR A 1 203 ? 24.830 22.043 -11.684 1.00 30.72 203 THR A CA 1
ATOM 1536 C C . THR A 1 203 ? 25.086 22.863 -10.416 1.00 30.72 203 THR A C 1
ATOM 1538 O O . THR A 1 203 ? 25.193 24.088 -10.483 1.00 30.72 203 THR A O 1
ATOM 1541 N N . GLY A 1 204 ? 25.148 22.206 -9.257 1.00 33.34 204 GLY A N 1
ATOM 1542 C CA . GLY A 1 204 ? 25.377 22.859 -7.968 1.00 33.34 204 GLY A CA 1
ATOM 1543 C C . GLY A 1 204 ? 26.832 23.292 -7.779 1.00 33.34 204 GLY A C 1
ATOM 1544 O O . GLY A 1 204 ? 27.747 22.470 -7.805 1.00 33.34 204 GLY A O 1
ATOM 1545 N N . THR A 1 205 ? 27.038 24.588 -7.555 1.00 28.97 205 THR A N 1
ATOM 1546 C CA . THR A 1 205 ? 28.281 25.161 -7.035 1.00 28.97 205 THR A CA 1
ATOM 1547 C C . THR A 1 205 ? 28.333 25.020 -5.511 1.00 28.97 205 THR A C 1
ATOM 1549 O O . THR A 1 205 ? 27.340 25.184 -4.805 1.00 28.97 205 THR A O 1
ATOM 1552 N N . ASN A 1 206 ? 29.521 24.695 -4.998 1.00 39.03 206 ASN A N 1
ATOM 1553 C CA . ASN A 1 206 ? 29.807 24.519 -3.575 1.00 39.03 206 ASN A CA 1
ATOM 1554 C C . ASN A 1 206 ? 29.529 25.793 -2.759 1.00 39.03 206 ASN A C 1
ATOM 1556 O O . ASN A 1 206 ? 30.221 26.798 -2.931 1.00 39.03 206 ASN A O 1
ATOM 1560 N N . LYS A 1 207 ? 28.643 25.708 -1.760 1.00 32.84 207 LYS A N 1
ATOM 1561 C CA . LYS A 1 207 ? 28.692 26.576 -0.575 1.00 32.84 207 LYS A CA 1
ATOM 1562 C C . LYS A 1 207 ? 28.768 25.737 0.698 1.00 32.84 207 LYS A C 1
ATOM 1564 O O . LYS A 1 207 ? 27.987 24.821 0.923 1.00 32.84 207 LYS A O 1
ATOM 1569 N N . ARG A 1 208 ? 29.783 26.059 1.503 1.00 37.28 208 ARG A N 1
ATOM 1570 C CA . ARG A 1 208 ? 30.096 25.485 2.814 1.00 37.28 208 ARG A CA 1
ATOM 1571 C C . ARG A 1 208 ? 29.216 26.159 3.874 1.00 37.28 208 ARG A C 1
ATOM 1573 O O . ARG A 1 208 ? 29.293 27.371 4.029 1.00 37.28 208 ARG A O 1
ATOM 1580 N N . GLY A 1 209 ? 28.435 25.374 4.609 1.00 29.44 209 GLY A N 1
ATOM 1581 C CA . GLY A 1 209 ? 27.635 25.787 5.767 1.00 29.44 209 GLY A CA 1
ATOM 1582 C C . GLY A 1 209 ? 27.041 24.541 6.432 1.00 29.44 209 GLY A C 1
ATOM 1583 O O . GLY A 1 209 ? 26.722 23.590 5.728 1.00 29.44 209 GLY A O 1
ATOM 1584 N N . GLY A 1 210 ? 27.000 24.489 7.768 1.00 29.91 210 GLY A N 1
ATOM 1585 C CA . GLY A 1 210 ? 26.683 23.291 8.563 1.00 29.91 210 GLY A CA 1
ATOM 1586 C C . GLY A 1 210 ? 25.431 22.536 8.099 1.00 29.91 210 GLY A C 1
ATOM 1587 O O . GLY A 1 210 ? 24.386 23.137 7.869 1.00 29.91 210 GLY A O 1
ATOM 1588 N N . GLY A 1 211 ? 25.564 21.215 7.944 1.00 35.16 211 GLY A N 1
ATOM 1589 C CA . GLY A 1 211 ? 24.573 20.343 7.316 1.00 35.16 211 GLY A CA 1
ATOM 1590 C C . GLY A 1 211 ? 23.274 20.221 8.106 1.00 35.16 211 GLY A C 1
ATOM 1591 O O . GLY A 1 211 ? 23.130 19.324 8.930 1.00 35.16 211 GLY A O 1
ATOM 1592 N N . TYR A 1 212 ? 22.314 21.089 7.806 1.00 39.38 212 TYR A N 1
ATOM 1593 C CA . TYR A 1 212 ? 20.900 20.799 7.997 1.00 39.38 212 TYR A CA 1
ATOM 1594 C C . TYR A 1 212 ? 20.404 20.075 6.741 1.00 39.38 212 TYR A C 1
ATOM 1596 O O . TYR A 1 212 ? 20.472 20.628 5.645 1.00 39.38 212 TYR A O 1
ATOM 1604 N N . GLN A 1 213 ? 19.934 18.832 6.883 1.00 52.53 213 GLN A N 1
ATOM 1605 C CA . GLN A 1 213 ? 19.153 18.190 5.825 1.00 52.53 213 GLN A CA 1
ATOM 1606 C C . GLN A 1 213 ? 17.872 19.006 5.654 1.00 52.53 213 GLN A C 1
ATOM 1608 O O . GLN A 1 213 ? 17.069 19.106 6.583 1.00 52.53 213 GLN A O 1
ATOM 1613 N N . THR A 1 214 ? 17.695 19.627 4.492 1.00 53.91 214 THR A N 1
ATOM 1614 C CA . THR A 1 214 ? 16.416 20.217 4.119 1.00 53.91 214 THR A CA 1
ATOM 1615 C C . THR A 1 214 ? 15.400 19.083 4.054 1.00 53.91 214 THR A C 1
ATOM 1617 O O . THR A 1 214 ? 15.496 18.176 3.231 1.00 53.91 214 THR A O 1
ATOM 1620 N N . MET A 1 215 ? 14.456 19.086 4.991 1.00 72.12 215 MET A N 1
ATOM 1621 C CA . MET A 1 215 ? 13.358 18.131 4.992 1.00 72.12 215 MET A CA 1
ATOM 1622 C C . MET A 1 215 ? 12.482 18.480 3.786 1.00 72.12 215 MET A C 1
ATOM 1624 O O . MET A 1 215 ? 11.831 19.523 3.783 1.00 72.12 215 MET A O 1
ATOM 1628 N N . SER A 1 216 ? 12.514 17.654 2.741 1.00 87.88 216 SER A N 1
ATOM 1629 C CA . SER A 1 216 ? 11.626 17.762 1.581 1.00 87.88 216 SER A CA 1
ATOM 1630 C C . SER A 1 216 ? 10.664 16.580 1.545 1.00 87.88 216 SER A C 1
ATOM 1632 O O . SER A 1 216 ? 10.959 15.496 2.064 1.00 87.88 216 SER A O 1
ATOM 1634 N N . ASN A 1 217 ? 9.497 16.781 0.930 1.00 94.81 217 ASN A N 1
ATOM 1635 C CA . ASN A 1 217 ? 8.581 15.676 0.697 1.00 94.81 217 ASN A CA 1
ATOM 1636 C C . ASN A 1 217 ? 9.170 14.752 -0.372 1.00 94.81 217 ASN A C 1
ATOM 1638 O O . ASN A 1 217 ? 9.464 15.207 -1.480 1.00 94.81 217 ASN A O 1
ATOM 1642 N N . HIS A 1 218 ? 9.271 13.458 -0.082 1.00 96.62 218 HIS A N 1
ATOM 1643 C CA . HIS A 1 218 ? 9.883 12.510 -1.007 1.00 96.62 218 HIS A CA 1
ATOM 1644 C C . HIS A 1 218 ? 9.295 11.098 -0.920 1.00 96.62 218 HIS A C 1
ATOM 1646 O O . HIS A 1 218 ? 8.673 10.708 0.070 1.00 96.62 218 HIS A O 1
ATOM 1652 N N . ILE A 1 219 ? 9.504 10.315 -1.980 1.00 98.31 219 ILE A N 1
ATOM 1653 C CA . ILE A 1 219 ? 9.077 8.915 -2.112 1.00 98.31 219 ILE A CA 1
ATOM 1654 C C . ILE A 1 219 ? 10.290 8.036 -2.387 1.00 98.31 219 ILE A C 1
ATOM 1656 O O . ILE A 1 219 ? 11.182 8.410 -3.149 1.00 98.31 219 ILE A O 1
ATOM 1660 N N . ARG A 1 220 ? 10.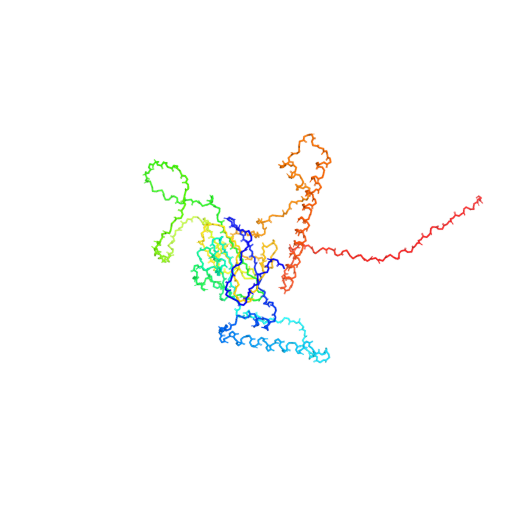301 6.837 -1.799 1.00 98.31 220 ARG A N 1
ATOM 1661 C CA . ARG A 1 220 ? 11.340 5.815 -1.990 1.00 98.31 220 ARG A CA 1
ATOM 1662 C C . ARG A 1 220 ? 10.698 4.464 -2.266 1.00 98.31 220 ARG A C 1
ATOM 1664 O O . ARG A 1 220 ? 9.647 4.151 -1.702 1.00 98.31 220 ARG A O 1
ATOM 1671 N N . PHE A 1 221 ? 11.353 3.659 -3.094 1.00 98.62 221 PHE A N 1
ATOM 1672 C CA . PHE A 1 221 ? 10.911 2.303 -3.412 1.00 98.62 221 PHE A CA 1
ATOM 1673 C C . PHE A 1 221 ? 11.964 1.277 -2.999 1.00 98.62 221 PHE A C 1
ATOM 1675 O O . PHE A 1 221 ? 13.156 1.577 -2.949 1.00 98.62 221 PHE A O 1
ATOM 1682 N N . PHE A 1 222 ? 11.510 0.066 -2.695 1.00 98.62 222 PHE A N 1
ATOM 1683 C CA . PHE A 1 222 ? 12.343 -1.035 -2.223 1.00 98.62 222 PHE A CA 1
ATOM 1684 C C . PHE A 1 222 ? 11.966 -2.315 -2.968 1.00 98.62 222 PHE A C 1
ATOM 1686 O O . PHE A 1 222 ? 10.791 -2.527 -3.255 1.00 98.62 222 PHE A O 1
ATOM 1693 N N . LYS A 1 223 ? 12.932 -3.194 -3.237 1.00 98.31 223 LYS A N 1
ATOM 1694 C CA . LYS A 1 223 ? 12.687 -4.568 -3.697 1.00 98.31 223 LYS A CA 1
ATOM 1695 C C . LYS A 1 223 ? 13.209 -5.535 -2.654 1.00 98.31 223 LYS A C 1
ATOM 1697 O O . LYS A 1 223 ? 14.392 -5.503 -2.331 1.00 98.31 223 LYS A O 1
ATOM 1702 N N . ASN A 1 224 ? 12.342 -6.395 -2.131 1.00 97.94 224 ASN A N 1
ATOM 1703 C CA . ASN A 1 224 ? 12.691 -7.413 -1.140 1.00 97.94 224 ASN A CA 1
ATOM 1704 C C . ASN A 1 224 ? 13.457 -6.810 0.065 1.00 97.94 224 ASN A C 1
ATOM 1706 O O . ASN A 1 224 ? 14.375 -7.413 0.628 1.00 97.94 224 ASN A O 1
ATOM 1710 N N . GLY A 1 225 ? 13.066 -5.590 0.459 1.00 97.25 225 GLY A N 1
ATOM 1711 C CA . GLY A 1 225 ? 13.636 -4.827 1.573 1.00 97.25 225 GLY A CA 1
ATOM 171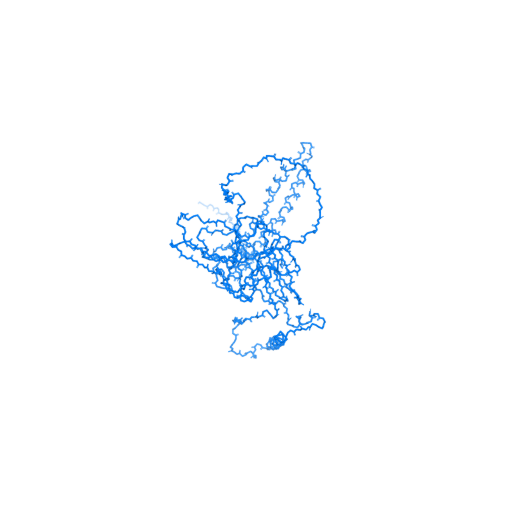2 C C . GLY A 1 225 ? 14.870 -3.993 1.215 1.00 97.25 225 GLY A C 1
ATOM 1713 O O . GLY A 1 225 ? 15.256 -3.130 1.999 1.00 97.25 225 GLY A O 1
ATOM 1714 N N . GLU A 1 226 ? 15.470 -4.189 0.040 1.00 97.75 226 GLU A N 1
ATOM 1715 C CA . GLU A 1 226 ? 16.610 -3.398 -0.432 1.00 97.75 226 GL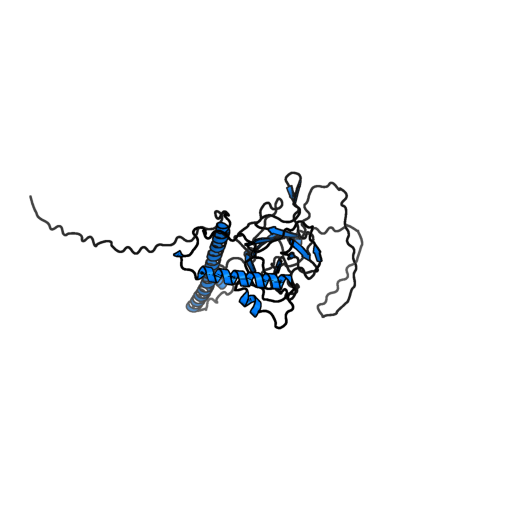U A CA 1
ATOM 1716 C C . GLU A 1 226 ? 16.135 -2.124 -1.136 1.00 97.75 226 GLU A C 1
ATOM 1718 O O . GLU A 1 226 ? 15.260 -2.171 -2.001 1.00 97.75 226 GLU A O 1
ATOM 1723 N N . GLY A 1 227 ? 16.699 -0.975 -0.762 1.00 97.31 227 GLY A N 1
ATOM 1724 C CA . GLY A 1 227 ? 16.347 0.313 -1.361 1.00 97.31 227 GLY A CA 1
ATOM 1725 C C . GLY A 1 227 ? 16.759 0.404 -2.830 1.00 97.31 227 GLY A C 1
ATOM 1726 O O . GLY A 1 227 ? 17.874 0.033 -3.188 1.00 97.31 227 GLY A O 1
ATOM 1727 N N . MET A 1 228 ? 15.867 0.938 -3.661 1.00 97.50 228 MET A N 1
ATOM 1728 C CA . MET A 1 228 ? 16.150 1.314 -5.046 1.00 97.50 228 MET A CA 1
ATOM 1729 C C . MET A 1 228 ? 16.659 2.759 -5.130 1.00 97.50 228 MET A C 1
ATOM 1731 O O . MET A 1 228 ? 16.456 3.554 -4.210 1.00 97.50 228 MET A O 1
ATOM 1735 N N . GLY A 1 229 ? 17.273 3.116 -6.257 1.00 95.50 229 GLY A N 1
ATOM 1736 C CA . GLY A 1 229 ? 17.835 4.445 -6.482 1.00 95.50 229 GLY A CA 1
ATOM 1737 C C . GLY A 1 229 ? 19.263 4.601 -5.959 1.00 95.50 229 GLY A C 1
ATOM 1738 O O . GLY A 1 229 ? 19.878 3.671 -5.433 1.00 95.50 229 GLY A O 1
ATOM 1739 N N . GLN A 1 230 ? 19.818 5.798 -6.131 1.00 94.25 230 GLN A N 1
ATOM 1740 C CA . GLN A 1 230 ? 21.205 6.077 -5.772 1.00 94.25 230 GLN A CA 1
ATOM 1741 C C . GLN A 1 230 ? 21.338 6.474 -4.300 1.00 94.25 230 GLN A C 1
ATOM 1743 O O . GLN A 1 230 ? 20.947 7.571 -3.913 1.00 94.25 230 GLN A O 1
ATOM 1748 N N . PHE A 1 231 ? 21.956 5.610 -3.497 1.00 93.81 231 PHE A N 1
ATOM 1749 C CA . PHE A 1 231 ? 22.382 5.942 -2.138 1.00 93.81 231 PHE A CA 1
ATOM 1750 C C . PHE A 1 231 ? 23.826 6.438 -2.132 1.00 93.81 231 PHE A C 1
ATOM 1752 O O . PHE A 1 231 ? 24.666 5.955 -2.892 1.00 93.81 231 PHE A O 1
ATOM 1759 N N . VAL A 1 232 ? 24.120 7.375 -1.238 1.00 93.38 232 VAL A N 1
ATOM 1760 C CA . VAL A 1 232 ? 25.458 7.924 -1.024 1.00 93.38 232 VAL A CA 1
ATOM 1761 C C . VAL A 1 232 ? 25.772 7.862 0.464 1.00 93.38 232 VAL A C 1
ATOM 1763 O O . VAL A 1 232 ? 24.911 8.122 1.302 1.00 93.38 232 VAL A O 1
ATOM 1766 N N . GLU A 1 233 ? 27.011 7.513 0.795 1.00 93.25 233 GLU A N 1
ATOM 1767 C CA . GLU A 1 233 ? 27.506 7.514 2.166 1.00 93.25 233 GLU A CA 1
ATOM 1768 C C . GLU A 1 233 ? 28.702 8.458 2.270 1.00 93.25 233 GLU A C 1
ATOM 1770 O O . GLU A 1 233 ? 29.754 8.232 1.673 1.00 93.25 233 GLU A O 1
ATOM 1775 N N . ILE A 1 234 ? 28.529 9.556 3.006 1.00 93.56 234 ILE A N 1
ATOM 1776 C CA . ILE A 1 234 ? 29.570 10.563 3.223 1.00 93.56 234 ILE A CA 1
ATOM 1777 C C . ILE A 1 234 ? 29.793 10.671 4.723 1.00 93.56 234 ILE A C 1
ATOM 1779 O O . ILE A 1 234 ? 28.881 11.020 5.468 1.00 93.56 234 ILE A O 1
ATOM 1783 N N . ARG A 1 235 ? 31.024 10.393 5.171 1.00 92.81 235 ARG A N 1
ATOM 1784 C CA . ARG A 1 235 ? 31.418 10.473 6.592 1.00 92.81 235 ARG A CA 1
ATOM 1785 C C . ARG A 1 235 ? 30.508 9.636 7.515 1.00 92.81 235 ARG A C 1
ATOM 1787 O O . ARG A 1 235 ? 30.152 10.088 8.598 1.00 92.81 235 ARG A O 1
ATOM 1794 N N . GLY A 1 236 ? 30.107 8.443 7.066 1.00 88.44 236 GLY A N 1
ATOM 1795 C CA . GLY A 1 236 ? 29.217 7.536 7.808 1.00 88.44 236 GLY A CA 1
ATOM 1796 C C . GLY A 1 236 ? 27.742 7.961 7.843 1.00 88.44 236 GLY A C 1
ATOM 1797 O O . GLY A 1 236 ? 26.934 7.337 8.527 1.00 88.44 236 GLY A O 1
ATOM 1798 N N . ILE A 1 237 ? 27.372 9.025 7.124 1.00 91.50 237 ILE A N 1
ATOM 1799 C CA . ILE A 1 237 ? 25.985 9.467 6.973 1.00 91.50 237 ILE A CA 1
ATOM 1800 C C . ILE A 1 237 ? 25.475 8.966 5.626 1.00 91.50 237 ILE A C 1
ATOM 1802 O O . ILE A 1 237 ? 25.983 9.369 4.576 1.00 91.50 237 ILE A O 1
ATOM 1806 N N . ARG A 1 238 ? 24.460 8.099 5.662 1.00 93.00 238 ARG A N 1
ATOM 1807 C CA . ARG A 1 238 ? 23.794 7.559 4.476 1.00 93.00 238 ARG A CA 1
ATOM 1808 C C . ARG A 1 238 ? 22.616 8.445 4.077 1.00 93.00 238 ARG A C 1
ATOM 1810 O O . ARG A 1 238 ? 21.732 8.701 4.894 1.00 93.00 238 ARG A O 1
ATOM 1817 N N . SER A 1 239 ? 22.573 8.856 2.817 1.00 93.12 239 SER A N 1
ATOM 1818 C CA . SER A 1 239 ? 21.497 9.637 2.192 1.00 93.12 239 SER A CA 1
ATOM 1819 C C . SER A 1 239 ? 21.233 9.150 0.758 1.00 93.12 239 SER A C 1
ATOM 1821 O O . SER A 1 239 ? 21.839 8.171 0.316 1.00 93.12 239 SER A O 1
ATOM 1823 N N . GLY A 1 240 ? 20.314 9.791 0.026 1.00 93.69 240 GLY A N 1
ATOM 1824 C CA . GLY A 1 240 ? 19.978 9.400 -1.350 1.00 93.69 240 GLY A CA 1
ATOM 1825 C C . GLY A 1 240 ? 19.025 8.204 -1.411 1.00 93.69 240 GLY A C 1
ATOM 1826 O O . GLY A 1 240 ? 18.740 7.608 -0.374 1.00 93.69 240 GLY A O 1
ATOM 1827 N N . GLY A 1 241 ? 18.532 7.838 -2.594 1.00 94.94 241 GLY A N 1
ATOM 1828 C CA . GLY A 1 241 ? 17.588 6.741 -2.861 1.00 94.94 241 GLY A CA 1
ATOM 1829 C C . GLY A 1 241 ? 16.134 7.199 -3.046 1.00 94.94 241 GLY A C 1
ATOM 1830 O O . GLY A 1 241 ? 15.216 6.380 -3.056 1.00 94.94 241 GLY A O 1
ATOM 1831 N N . GLU A 1 242 ? 15.901 8.507 -3.126 1.00 96.50 242 GLU A N 1
ATOM 1832 C CA . GLU A 1 242 ? 14.626 9.110 -3.492 1.00 96.50 242 GLU A CA 1
ATOM 1833 C C . GLU A 1 242 ? 14.279 8.769 -4.947 1.00 96.50 242 GLU A C 1
ATOM 1835 O O . GLU A 1 242 ? 15.022 9.069 -5.880 1.00 96.50 242 GLU A O 1
ATOM 1840 N N . ALA A 1 243 ? 13.108 8.166 -5.154 1.00 97.69 243 ALA A N 1
ATOM 1841 C CA . ALA A 1 243 ? 12.513 8.042 -6.479 1.00 97.69 243 ALA A CA 1
ATOM 1842 C C . ALA A 1 243 ? 11.884 9.368 -6.921 1.00 97.69 243 ALA A C 1
ATOM 1844 O O . ALA A 1 243 ? 11.865 9.669 -8.108 1.00 97.69 243 ALA A O 1
ATOM 1845 N N . PHE A 1 244 ? 11.390 10.167 -5.976 1.00 97.75 244 PHE A N 1
ATOM 1846 C CA . PHE A 1 244 ? 10.886 11.522 -6.192 1.00 97.75 244 PHE A CA 1
ATOM 1847 C C . PHE A 1 244 ? 11.261 12.353 -4.963 1.00 97.75 244 PHE A C 1
ATOM 1849 O O . PHE A 1 244 ? 10.916 11.942 -3.860 1.00 97.75 244 PHE A O 1
ATOM 1856 N N . ASP A 1 245 ? 11.965 13.471 -5.131 1.00 92.94 245 ASP A N 1
ATOM 1857 C CA . ASP A 1 245 ? 12.554 14.279 -4.042 1.00 92.94 245 ASP A CA 1
ATOM 1858 C C . ASP A 1 245 ? 11.801 15.592 -3.746 1.00 92.94 245 ASP A C 1
ATOM 1860 O O . ASP A 1 245 ? 12.078 16.260 -2.747 1.00 92.94 245 ASP A O 1
ATOM 1864 N N . THR A 1 246 ? 10.846 15.943 -4.613 1.00 88.31 246 THR A N 1
ATOM 1865 C CA . THR A 1 246 ? 10.105 17.209 -4.592 1.00 88.31 246 THR A CA 1
ATOM 1866 C C . THR A 1 246 ? 8.630 16.964 -4.924 1.00 88.31 246 THR A C 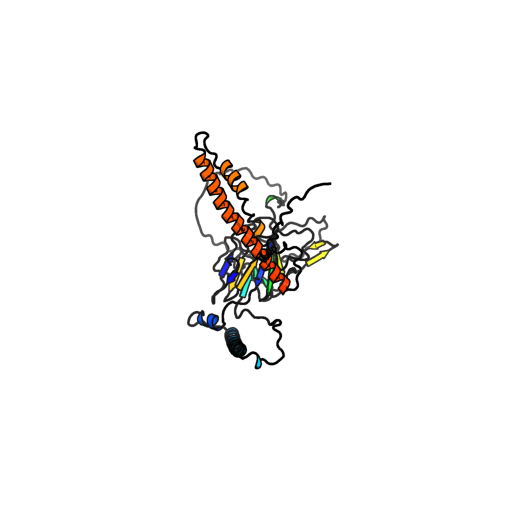1
ATOM 1868 O O . THR A 1 246 ? 8.112 17.409 -5.952 1.00 88.31 246 THR A O 1
ATOM 1871 N N . ILE A 1 247 ? 7.938 16.183 -4.089 1.00 95.50 247 ILE A N 1
ATOM 1872 C CA . ILE A 1 247 ? 6.501 15.928 -4.287 1.00 95.50 247 ILE A CA 1
ATOM 1873 C C . ILE A 1 247 ? 5.641 17.027 -3.653 1.00 95.50 247 ILE A C 1
ATOM 1875 O O . ILE A 1 247 ? 6.002 17.625 -2.637 1.00 95.50 247 ILE A O 1
ATOM 1879 N N . GLN A 1 248 ? 4.478 17.290 -4.251 1.00 93.00 248 GLN A N 1
ATOM 1880 C CA . GLN A 1 248 ? 3.560 18.326 -3.771 1.00 93.00 248 GLN A CA 1
ATOM 1881 C C . GLN A 1 248 ? 3.021 18.006 -2.375 1.00 93.00 248 GLN A C 1
ATOM 1883 O O . GLN A 1 248 ? 2.901 16.838 -2.001 1.00 93.00 248 GLN A O 1
ATOM 1888 N N . ASP A 1 249 ? 2.638 19.042 -1.633 1.00 92.88 249 ASP A N 1
ATOM 1889 C CA . ASP A 1 249 ? 1.888 18.870 -0.392 1.00 92.88 249 ASP A CA 1
ATOM 1890 C C . ASP A 1 249 ? 0.523 18.251 -0.657 1.00 92.88 249 ASP A C 1
ATOM 1892 O O . ASP A 1 249 ? -0.131 18.532 -1.662 1.00 92.88 249 ASP A O 1
ATOM 1896 N N . GLY A 1 250 ? 0.070 17.425 0.277 1.00 93.94 250 GLY A N 1
ATOM 1897 C CA . GLY A 1 250 ? -1.248 16.827 0.201 1.00 93.94 250 GLY A CA 1
ATOM 1898 C C . GLY A 1 250 ? -1.334 15.531 0.981 1.00 93.94 250 GLY A C 1
ATOM 1899 O O . GLY A 1 250 ? -0.429 15.147 1.716 1.00 93.94 250 GLY A O 1
ATOM 1900 N N . THR A 1 251 ? -2.461 14.851 0.807 1.00 97.62 251 THR A N 1
ATOM 1901 C CA . THR A 1 251 ? -2.695 13.532 1.393 1.00 97.62 251 THR A CA 1
ATOM 1902 C C . THR A 1 251 ? -2.500 12.461 0.333 1.00 97.62 251 THR A C 1
ATOM 1904 O O . THR A 1 251 ? -3.229 12.431 -0.662 1.00 97.62 251 THR A O 1
ATOM 1907 N N . TYR A 1 252 ? -1.540 11.570 0.562 1.00 98.50 252 TYR A N 1
ATOM 1908 C CA . TYR A 1 252 ? -1.177 10.494 -0.350 1.00 98.50 252 TYR A CA 1
ATOM 1909 C C . TYR A 1 252 ? -1.693 9.149 0.144 1.00 98.50 252 TYR A C 1
ATOM 1911 O O . TYR A 1 252 ? -1.446 8.742 1.275 1.00 98.50 252 TYR A O 1
ATOM 1919 N N . TYR A 1 253 ? -2.373 8.430 -0.736 1.00 98.62 253 TYR A N 1
ATOM 1920 C CA . TYR A 1 253 ? -2.913 7.104 -0.481 1.00 98.62 253 TYR A CA 1
ATOM 1921 C C . TYR A 1 253 ? -2.049 6.068 -1.205 1.00 98.62 253 TYR A C 1
ATOM 1923 O O . TYR A 1 253 ? -1.712 6.289 -2.376 1.00 98.62 253 TYR A O 1
ATOM 1931 N N . PRO A 1 254 ? -1.715 4.934 -0.563 1.00 98.56 254 PRO A N 1
ATOM 1932 C CA . PRO A 1 254 ? -1.198 3.766 -1.262 1.00 98.56 254 PRO A CA 1
ATOM 1933 C C . PRO A 1 254 ? -2.086 3.421 -2.457 1.00 98.56 254 PRO A C 1
ATOM 1935 O O . PRO A 1 254 ? -3.313 3.347 -2.323 1.00 98.56 254 PRO A O 1
ATOM 1938 N N . ALA A 1 255 ? -1.475 3.240 -3.622 1.00 98.38 255 ALA A N 1
ATOM 1939 C CA . ALA A 1 255 ? -2.188 3.067 -4.876 1.00 98.38 255 ALA A CA 1
ATOM 1940 C C . ALA A 1 255 ? -1.562 1.963 -5.726 1.00 98.38 255 ALA A C 1
ATOM 1942 O O . ALA A 1 255 ? -0.349 1.914 -5.933 1.00 98.38 255 ALA A O 1
ATOM 1943 N N . VAL A 1 256 ? -2.420 1.105 -6.268 1.00 98.00 256 VAL A N 1
ATOM 1944 C CA . VAL A 1 256 ? -2.050 0.011 -7.165 1.00 98.00 256 VAL A CA 1
ATOM 1945 C C . VAL A 1 256 ? -2.867 0.149 -8.431 1.00 98.00 256 VAL A C 1
ATOM 1947 O O . VAL A 1 256 ? -4.081 0.302 -8.382 1.00 98.00 256 VAL A O 1
ATOM 1950 N N . SER A 1 257 ? -2.210 0.066 -9.578 1.00 97.12 257 SER A N 1
ATOM 1951 C CA . SER A 1 257 ? -2.848 -0.046 -10.880 1.00 97.12 257 SER A CA 1
ATOM 1952 C C . SER A 1 257 ? -2.476 -1.351 -11.544 1.00 97.12 257 SER A C 1
ATOM 1954 O O . SER A 1 257 ? -1.298 -1.633 -11.768 1.00 97.12 257 SER A O 1
ATOM 1956 N N . SER A 1 258 ? -3.502 -2.119 -11.887 1.00 94.06 258 SER A N 1
ATOM 1957 C CA . SER A 1 258 ? -3.359 -3.397 -12.570 1.00 94.06 258 SER A CA 1
ATOM 1958 C C . SER A 1 258 ? -3.807 -3.267 -14.022 1.00 94.06 258 SER A C 1
ATOM 1960 O O . SER A 1 258 ? -4.838 -2.654 -14.304 1.00 94.06 258 SER A O 1
ATOM 1962 N N . TYR A 1 259 ? -3.002 -3.808 -14.932 1.00 90.81 259 TYR A N 1
ATOM 1963 C CA . TYR A 1 259 ? -3.313 -4.005 -16.343 1.00 90.81 259 TYR A CA 1
ATOM 1964 C C . TYR A 1 259 ? -3.402 -5.495 -16.632 1.00 90.81 259 TYR A C 1
ATOM 1966 O O . TYR A 1 259 ? -2.541 -6.261 -16.187 1.00 90.81 259 TYR A O 1
ATOM 1974 N N . MET A 1 260 ? -4.415 -5.889 -17.407 1.00 86.44 260 MET A N 1
ATOM 1975 C CA . MET A 1 260 ? -4.757 -7.292 -17.633 1.00 86.44 260 MET A CA 1
ATOM 1976 C C . MET A 1 260 ? -4.834 -8.045 -16.292 1.00 86.44 260 MET A C 1
ATOM 1978 O O . MET A 1 260 ? -5.194 -7.470 -15.270 1.00 86.44 260 MET A O 1
ATOM 1982 N N . ARG A 1 261 ? -4.499 -9.333 -16.248 1.00 83.69 261 ARG A N 1
ATOM 1983 C CA . ARG A 1 261 ? -4.645 -10.190 -15.058 1.00 83.69 261 ARG A CA 1
ATOM 1984 C C . ARG A 1 261 ? -3.598 -9.956 -13.970 1.00 83.69 261 ARG A C 1
ATOM 1986 O O . ARG A 1 261 ? -3.357 -10.853 -13.162 1.00 83.69 261 ARG A O 1
ATOM 1993 N N . ALA A 1 262 ? -2.952 -8.791 -13.935 1.00 89.75 262 ALA A N 1
ATOM 1994 C CA . ALA A 1 262 ? -1.936 -8.561 -12.929 1.00 89.75 262 ALA A CA 1
ATOM 1995 C C . ALA A 1 262 ? -2.546 -8.574 -11.521 1.00 89.75 262 ALA A C 1
ATOM 1997 O O . ALA A 1 262 ? -3.594 -7.969 -11.265 1.00 89.75 262 ALA A O 1
ATOM 1998 N N . CYS A 1 263 ? -1.910 -9.322 -10.625 1.00 91.56 263 CYS A N 1
ATOM 1999 C CA . CYS A 1 263 ? -2.440 -9.632 -9.309 1.00 91.56 263 CYS A CA 1
ATOM 2000 C C . CYS A 1 263 ? -1.409 -9.272 -8.249 1.00 91.56 263 CYS A C 1
ATOM 2002 O O . CYS A 1 263 ? -0.237 -9.633 -8.360 1.00 91.56 263 CYS A O 1
ATOM 2004 N N . VAL A 1 264 ? -1.847 -8.566 -7.214 1.00 95.25 264 VAL A N 1
ATOM 2005 C CA . VAL A 1 264 ? -0.993 -8.230 -6.079 1.00 95.25 264 VAL A CA 1
ATOM 2006 C C . VAL A 1 264 ? -1.766 -8.311 -4.777 1.00 95.25 264 VAL A C 1
ATOM 2008 O O . VAL A 1 264 ? -2.981 -8.116 -4.760 1.00 95.25 264 VAL A O 1
ATOM 2011 N N . ARG A 1 265 ? -1.052 -8.533 -3.676 1.00 96.38 265 ARG A N 1
ATOM 2012 C CA . ARG A 1 265 ? -1.574 -8.367 -2.320 1.00 96.38 265 ARG A CA 1
ATOM 2013 C C . ARG A 1 265 ? -0.847 -7.225 -1.634 1.00 96.38 265 ARG A C 1
ATOM 2015 O O . ARG A 1 265 ? 0.378 -7.217 -1.575 1.00 96.38 265 ARG A O 1
ATOM 2022 N N . VAL A 1 266 ? -1.606 -6.272 -1.114 1.00 97.94 266 VAL A N 1
ATOM 2023 C CA . VAL A 1 266 ? -1.068 -5.129 -0.373 1.00 97.94 266 VAL A CA 1
ATOM 2024 C C . VAL A 1 266 ? -0.945 -5.489 1.105 1.00 97.94 266 VAL A C 1
ATOM 2026 O O . VAL A 1 266 ? -1.854 -6.088 1.674 1.00 97.94 266 VAL A O 1
ATOM 2029 N N . ASN A 1 267 ? 0.164 -5.101 1.728 1.00 97.94 267 ASN A N 1
ATOM 2030 C CA . ASN A 1 267 ? 0.412 -5.234 3.155 1.00 97.94 267 ASN A CA 1
ATOM 2031 C C . ASN A 1 267 ? 0.728 -3.854 3.758 1.00 97.94 267 ASN A C 1
ATOM 2033 O O . ASN A 1 267 ? 1.760 -3.247 3.467 1.00 97.94 267 ASN A O 1
ATOM 2037 N N . PHE A 1 268 ? -0.167 -3.364 4.619 1.00 97.75 268 PHE A N 1
ATOM 2038 C CA . PHE A 1 268 ? -0.036 -2.064 5.285 1.00 97.75 268 PHE A CA 1
ATOM 2039 C C . PHE A 1 268 ? 0.754 -2.118 6.603 1.00 97.75 268 PHE A C 1
ATOM 2041 O O . PHE A 1 268 ? 0.975 -1.070 7.210 1.00 97.75 268 PHE A O 1
ATOM 2048 N N . GLY A 1 269 ? 1.198 -3.304 7.024 1.00 96.56 269 GLY A N 1
ATOM 2049 C CA . GLY A 1 269 ? 1.820 -3.555 8.320 1.00 96.56 269 GLY A CA 1
ATOM 2050 C C . GLY A 1 269 ? 0.813 -4.041 9.375 1.00 96.56 269 GLY A C 1
ATOM 2051 O O . GLY A 1 269 ? -0.332 -4.345 9.040 1.00 96.56 269 GLY A O 1
ATOM 2052 N N . PRO A 1 270 ? 1.228 -4.145 10.651 1.00 96.31 270 PRO A N 1
ATOM 2053 C CA . PRO A 1 270 ? 2.501 -3.658 11.194 1.00 96.31 270 PRO A CA 1
ATOM 2054 C C . PRO A 1 270 ? 3.701 -4.568 10.895 1.00 96.31 270 PRO A C 1
ATOM 2056 O O . PRO A 1 270 ? 4.837 -4.102 10.904 1.00 96.31 270 PRO A O 1
ATOM 2059 N N . TYR A 1 271 ? 3.461 -5.847 10.595 1.00 97.69 271 TYR A N 1
ATOM 2060 C CA . TYR A 1 271 ? 4.512 -6.799 10.223 1.00 97.69 271 TYR A CA 1
ATOM 2061 C C . TYR A 1 271 ? 4.674 -6.890 8.707 1.00 97.69 271 TYR A C 1
ATOM 2063 O O . TYR A 1 271 ? 3.686 -6.937 7.973 1.00 97.69 271 TYR A O 1
ATOM 2071 N N . PHE A 1 272 ? 5.922 -6.951 8.251 1.00 98.06 272 PHE A N 1
ATOM 2072 C CA . PHE A 1 272 ? 6.290 -6.981 6.835 1.00 98.06 272 PHE A CA 1
ATOM 2073 C C . PHE A 1 272 ? 7.038 -8.263 6.489 1.00 98.06 272 PHE A C 1
ATOM 2075 O O . PHE A 1 272 ? 7.813 -8.757 7.307 1.00 98.06 272 PHE A O 1
ATOM 2082 N N . VAL A 1 273 ? 6.853 -8.783 5.279 1.00 98.06 273 VAL A N 1
ATOM 2083 C CA . VAL A 1 273 ? 7.667 -9.870 4.728 1.00 98.06 273 VAL A CA 1
ATOM 2084 C C . VAL A 1 273 ? 9.100 -9.376 4.570 1.00 98.06 273 VAL A C 1
ATOM 2086 O O . VAL A 1 273 ? 10.024 -10.031 5.045 1.00 98.06 273 VAL A O 1
ATOM 2089 N N . HIS A 1 274 ? 9.278 -8.184 3.990 1.00 97.62 274 HIS A N 1
ATOM 2090 C CA . HIS A 1 274 ? 10.582 -7.553 3.830 1.00 97.62 274 HIS A CA 1
ATOM 2091 C C . HIS A 1 274 ? 10.598 -6.142 4.433 1.00 97.62 274 HIS A C 1
ATOM 2093 O O . HIS A 1 274 ? 10.441 -5.154 3.708 1.00 97.62 274 HIS A O 1
ATOM 2099 N N . PRO A 1 275 ? 10.861 -6.019 5.749 1.00 96.31 275 PRO A N 1
ATOM 2100 C CA . PRO A 1 275 ? 11.107 -4.720 6.360 1.00 96.31 275 PRO A CA 1
ATOM 2101 C C . PRO A 1 275 ? 12.219 -3.963 5.607 1.00 96.31 275 PRO A C 1
ATOM 2103 O O . PRO A 1 275 ? 13.208 -4.585 5.200 1.00 96.31 275 PRO A O 1
ATOM 2106 N N . PRO A 1 276 ? 12.088 -2.639 5.411 1.00 95.44 276 PRO A N 1
ATOM 2107 C CA . PRO A 1 276 ? 13.067 -1.860 4.666 1.00 95.44 276 PRO A CA 1
ATOM 2108 C C . PRO A 1 276 ? 14.413 -1.850 5.399 1.00 95.44 276 PRO A C 1
ATOM 2110 O O . PRO A 1 276 ? 14.503 -1.508 6.580 1.00 95.44 276 PRO A O 1
ATOM 2113 N N . LYS A 1 277 ? 15.475 -2.227 4.687 1.00 93.38 277 LYS A N 1
ATOM 2114 C CA . LYS A 1 277 ? 16.838 -2.342 5.212 1.00 93.38 277 LYS A CA 1
ATOM 2115 C C . LYS A 1 277 ? 17.666 -1.126 4.823 1.00 93.38 277 LYS A C 1
ATOM 2117 O O . LYS A 1 277 ? 17.434 -0.501 3.790 1.00 93.38 277 LYS A O 1
ATOM 2122 N N . ARG A 1 278 ? 18.693 -0.840 5.632 1.00 92.75 278 ARG A N 1
ATOM 2123 C CA . ARG A 1 278 ? 19.716 0.181 5.347 1.00 92.75 278 ARG A CA 1
ATOM 2124 C C . ARG A 1 278 ? 19.103 1.530 4.929 1.00 92.75 278 ARG A C 1
ATOM 2126 O O . ARG A 1 278 ? 19.441 2.092 3.888 1.00 92.75 278 ARG A O 1
ATOM 2133 N N . LEU A 1 279 ? 18.164 2.027 5.730 1.00 94.38 279 LEU A N 1
ATOM 2134 C CA . LEU A 1 279 ? 17.546 3.336 5.520 1.00 94.38 279 LEU A CA 1
ATOM 2135 C C . LEU A 1 279 ? 18.578 4.475 5.633 1.00 94.38 279 LEU A C 1
ATOM 2137 O O . LEU A 1 279 ? 19.636 4.280 6.240 1.00 94.38 279 LEU A O 1
ATOM 2141 N N . PRO A 1 280 ? 18.286 5.664 5.070 1.00 93.94 280 PRO A N 1
ATOM 2142 C CA . PRO A 1 280 ? 19.057 6.870 5.354 1.00 93.94 280 PRO A CA 1
ATOM 2143 C C . PRO A 1 280 ? 19.220 7.105 6.861 1.00 93.94 280 PRO A C 1
ATOM 2145 O O . PRO A 1 280 ? 18.317 6.804 7.649 1.00 93.94 280 PRO A O 1
ATOM 2148 N N . SER A 1 281 ? 20.369 7.648 7.266 1.00 90.44 281 SER A N 1
ATOM 2149 C CA . SER A 1 281 ? 20.703 7.854 8.678 1.00 90.44 281 SER A CA 1
ATOM 2150 C C . SER A 1 281 ? 19.636 8.704 9.377 1.00 90.44 281 SER A C 1
ATOM 2152 O O . SER A 1 281 ? 19.323 9.804 8.933 1.00 90.44 281 SER A O 1
ATOM 2154 N N . GLY A 1 282 ? 19.070 8.192 10.474 1.00 88.19 282 GLY A N 1
ATOM 2155 C CA . GLY A 1 282 ? 18.037 8.878 11.262 1.00 88.19 282 GLY A CA 1
ATOM 2156 C C . GLY A 1 282 ? 16.598 8.713 10.752 1.00 88.19 282 GLY A C 1
ATOM 2157 O O . GLY A 1 282 ? 15.663 9.056 11.476 1.00 88.19 282 GLY A O 1
ATOM 2158 N N . MET A 1 283 ? 16.385 8.137 9.564 1.00 91.88 283 MET A N 1
ATOM 2159 C CA . MET A 1 283 ? 15.041 7.902 9.038 1.00 91.88 283 MET A CA 1
ATOM 2160 C C . MET A 1 283 ? 14.371 6.726 9.759 1.00 91.88 283 MET A C 1
ATOM 2162 O O . MET A 1 283 ? 14.871 5.603 9.753 1.00 91.88 283 MET A O 1
ATOM 2166 N N . LYS A 1 284 ? 13.195 6.976 10.340 1.00 94.00 284 LYS A N 1
ATOM 2167 C CA . LYS A 1 284 ? 12.301 5.943 10.879 1.00 94.00 284 LYS A CA 1
ATOM 2168 C C . LYS A 1 284 ? 11.016 5.927 10.067 1.00 94.00 284 LYS A C 1
ATOM 2170 O O . LYS A 1 284 ? 10.462 6.991 9.797 1.00 94.00 284 LYS A O 1
ATOM 2175 N N . LEU A 1 285 ? 10.567 4.735 9.688 1.00 96.44 285 LEU A N 1
ATOM 2176 C CA . LEU A 1 285 ? 9.343 4.519 8.921 1.00 96.44 285 LEU A CA 1
ATOM 2177 C C . LEU A 1 285 ? 8.283 3.883 9.815 1.00 96.44 285 LEU A C 1
ATOM 2179 O O . LEU A 1 285 ? 8.574 2.922 10.526 1.00 96.44 285 LEU A O 1
ATOM 2183 N N . LYS A 1 286 ? 7.062 4.409 9.749 1.00 97.38 286 LYS A N 1
ATOM 2184 C CA . LYS A 1 286 ? 5.888 3.853 10.422 1.00 97.38 286 LYS A CA 1
ATOM 2185 C C . LYS A 1 286 ? 5.057 3.012 9.452 1.00 97.38 286 LYS A C 1
ATOM 2187 O O . LYS A 1 286 ? 4.985 3.367 8.275 1.00 97.38 286 LYS A O 1
ATOM 2192 N N . PRO A 1 287 ? 4.420 1.917 9.884 1.00 98.00 287 PRO A N 1
ATOM 2193 C CA . PRO A 1 287 ? 3.515 1.183 9.012 1.00 98.00 287 PRO A CA 1
ATOM 2194 C C . PRO A 1 287 ? 2.279 2.033 8.692 1.00 98.00 287 PRO A C 1
ATOM 2196 O O . PRO A 1 287 ? 1.768 2.754 9.548 1.00 98.00 287 PRO A O 1
ATOM 2199 N N . VAL A 1 288 ? 1.758 1.939 7.467 1.00 98.19 288 VAL A N 1
ATOM 2200 C CA . VAL A 1 288 ? 0.497 2.610 7.090 1.00 98.19 288 VAL A CA 1
ATOM 2201 C C . VAL A 1 288 ? -0.674 2.160 7.974 1.00 98.19 288 VAL A C 1
ATOM 2203 O O . VAL A 1 288 ? -1.587 2.949 8.210 1.00 98.19 288 VAL A O 1
ATOM 2206 N N . SER A 1 289 ? -0.637 0.940 8.518 1.00 96.31 289 SER A N 1
ATOM 2207 C CA . SER A 1 289 ? -1.633 0.446 9.476 1.00 96.31 289 SER A CA 1
ATOM 2208 C C . SER A 1 289 ? -1.741 1.306 10.742 1.00 96.31 289 SER A C 1
ATOM 2210 O O . SER A 1 289 ? -2.806 1.339 11.341 1.00 96.31 289 SER A O 1
ATOM 2212 N N . GLU A 1 290 ? -0.701 2.057 11.128 1.00 96.75 290 GLU A N 1
ATOM 2213 C CA . GLU A 1 290 ? -0.745 2.964 12.290 1.00 96.75 290 GLU A CA 1
ATOM 2214 C C . GLU A 1 290 ? -1.747 4.120 12.105 1.00 96.75 290 GLU A C 1
ATOM 2216 O O . GLU A 1 290 ? -2.231 4.685 13.081 1.00 96.75 290 GLU A O 1
ATOM 2221 N N . LEU A 1 291 ? -2.126 4.445 10.860 1.00 95.88 291 LEU A N 1
ATOM 2222 C CA . LEU A 1 291 ? -3.186 5.422 10.576 1.00 95.88 291 LEU A CA 1
ATOM 2223 C C . LEU A 1 291 ? -4.580 4.942 11.016 1.00 95.88 291 LEU A C 1
ATOM 2225 O O . LEU A 1 291 ? -5.508 5.747 11.076 1.00 95.88 291 LEU A O 1
ATOM 2229 N N . CYS A 1 292 ? -4.737 3.644 11.280 1.00 93.19 292 CYS A N 1
ATOM 2230 C CA . CYS A 1 292 ? -5.971 3.027 11.744 1.00 93.19 292 CYS A CA 1
ATOM 2231 C C . CYS A 1 292 ? -5.679 2.301 13.069 1.00 93.19 292 CYS A C 1
ATOM 2233 O O . CYS A 1 292 ? -5.328 1.120 13.053 1.00 93.19 292 CYS A O 1
ATOM 2235 N N . PRO A 1 293 ? -5.745 3.009 14.213 1.00 90.56 293 PRO A N 1
ATOM 2236 C CA . PRO A 1 293 ? -5.416 2.419 15.506 1.00 90.56 293 PRO A CA 1
ATOM 2237 C C . PRO A 1 293 ? -6.368 1.261 15.855 1.00 90.56 293 PRO A C 1
ATOM 2239 O O . PRO A 1 293 ? -7.494 1.221 15.346 1.00 90.56 293 PRO A O 1
ATOM 2242 N N . PRO A 1 294 ? -5.942 0.332 16.735 1.00 93.56 294 PRO A N 1
ATOM 2243 C CA . PRO A 1 294 ? -6.794 -0.759 17.199 1.00 93.56 294 PRO A CA 1
ATOM 2244 C C . PRO A 1 294 ? -8.109 -0.227 17.793 1.00 93.56 294 PRO A C 1
ATOM 2246 O O . PRO A 1 294 ? -8.115 0.855 18.394 1.00 93.56 294 PRO A O 1
ATOM 2249 N N . PRO A 1 295 ? -9.225 -0.969 17.653 1.00 95.56 295 PRO A N 1
ATOM 2250 C CA . PRO A 1 295 ? -10.457 -0.618 18.343 1.00 95.56 295 PRO A CA 1
ATOM 2251 C C . PRO A 1 295 ? -10.229 -0.630 19.866 1.00 95.56 295 PRO A C 1
ATOM 2253 O O . PRO A 1 295 ? -9.413 -1.419 20.352 1.00 95.56 295 PRO A O 1
ATOM 2256 N N . PRO A 1 296 ? -10.936 0.225 20.628 1.00 95.81 296 PRO A N 1
ATOM 2257 C CA . PRO A 1 296 ? -10.850 0.211 22.085 1.00 95.81 296 PRO A CA 1
ATOM 2258 C C . PRO A 1 296 ? -11.307 -1.139 22.638 1.00 95.81 296 PRO A C 1
ATOM 2260 O O . PRO A 1 296 ? -12.127 -1.828 22.023 1.00 95.81 296 PRO A O 1
ATOM 2263 N N . THR A 1 297 ? -10.827 -1.486 23.831 1.00 97.44 297 THR A N 1
ATOM 2264 C CA . THR A 1 297 ? -11.375 -2.636 24.557 1.00 97.44 297 THR A CA 1
ATOM 2265 C C . THR A 1 297 ? -12.866 -2.417 24.858 1.00 97.44 297 THR A C 1
ATOM 2267 O O . THR A 1 297 ? -13.318 -1.268 24.960 1.00 97.44 297 THR A O 1
ATOM 2270 N N . PRO A 1 298 ? -13.658 -3.485 25.046 1.00 97.81 298 PRO A N 1
ATOM 2271 C CA . PRO A 1 298 ? -15.081 -3.360 25.363 1.00 97.81 298 PRO A CA 1
ATOM 2272 C C . PRO A 1 298 ? -15.362 -2.464 26.579 1.00 97.81 298 PRO A C 1
ATOM 2274 O O . PRO A 1 298 ? -16.275 -1.640 26.556 1.00 97.81 298 PRO A O 1
ATOM 2277 N N . GLN A 1 299 ? -14.533 -2.543 27.622 1.00 97.12 299 GLN A N 1
ATOM 2278 C CA . GLN A 1 299 ? -14.658 -1.720 28.828 1.00 97.12 299 GLN A CA 1
ATOM 2279 C C . GLN A 1 299 ? -14.314 -0.244 28.575 1.00 97.12 299 GLN A C 1
ATOM 2281 O O . GLN A 1 299 ? -15.008 0.652 29.069 1.00 97.12 299 GLN A O 1
ATOM 2286 N N . GLU A 1 300 ? -13.273 0.036 27.787 1.00 97.38 300 GLU A N 1
ATOM 2287 C CA . GLU A 1 300 ? -12.931 1.405 27.379 1.00 97.38 300 GLU A CA 1
ATOM 2288 C C . GLU A 1 300 ? -14.025 2.015 26.499 1.00 97.38 300 GLU A C 1
ATOM 2290 O O . GLU A 1 300 ? -14.366 3.186 26.673 1.00 97.38 300 GLU A O 1
ATOM 2295 N N . ALA A 1 301 ? -14.615 1.225 25.597 1.00 97.00 301 ALA A N 1
ATOM 2296 C CA . ALA A 1 301 ? -15.721 1.650 24.748 1.00 97.00 301 ALA A CA 1
ATOM 2297 C C . ALA A 1 301 ? -16.949 2.039 25.581 1.00 97.00 301 ALA A C 1
ATOM 2299 O O . ALA A 1 301 ? -17.497 3.123 25.384 1.00 97.00 301 ALA A O 1
ATOM 2300 N N . VAL A 1 302 ? -17.327 1.215 26.566 1.00 97.06 302 VAL A N 1
ATOM 2301 C CA . VAL A 1 302 ? -18.413 1.529 27.510 1.00 97.06 302 VAL A CA 1
ATOM 2302 C C . VAL A 1 302 ? -18.106 2.804 28.293 1.00 97.06 302 VAL A C 1
ATOM 2304 O O . VAL A 1 302 ? -18.946 3.699 28.379 1.00 97.06 302 VAL A O 1
ATOM 2307 N N . THR A 1 303 ? -16.889 2.927 28.827 1.00 96.75 303 THR A N 1
ATOM 2308 C CA . THR A 1 303 ? -16.468 4.105 29.604 1.00 96.75 303 THR A CA 1
ATOM 2309 C C . THR A 1 303 ? -16.535 5.380 28.764 1.00 96.75 303 THR A C 1
ATOM 2311 O O . THR A 1 303 ? -17.041 6.408 29.219 1.00 96.75 303 THR A O 1
ATOM 2314 N N . LYS A 1 304 ? -16.062 5.316 27.516 1.00 95.94 304 LYS A N 1
ATOM 2315 C CA . LYS A 1 304 ? -16.110 6.430 26.568 1.00 95.94 304 LYS A CA 1
ATOM 2316 C C . LYS A 1 304 ? -17.549 6.787 26.192 1.00 95.94 304 LYS A C 1
ATOM 2318 O O . LYS A 1 304 ? -17.905 7.960 26.258 1.00 95.94 304 LYS A O 1
ATOM 2323 N N . ALA A 1 305 ? -18.380 5.797 25.872 1.00 95.62 305 ALA A N 1
ATOM 2324 C CA . ALA A 1 305 ? -19.773 6.010 25.487 1.00 95.62 305 ALA A CA 1
ATOM 2325 C C . ALA A 1 305 ? -20.586 6.668 26.612 1.00 95.62 305 ALA A C 1
ATOM 2327 O O . ALA A 1 305 ? -21.299 7.636 26.366 1.00 95.62 305 ALA A O 1
ATOM 2328 N N . LEU A 1 306 ? -20.420 6.214 27.860 1.00 94.25 306 LEU A N 1
ATOM 2329 C CA . LEU A 1 306 ? -21.079 6.816 29.027 1.00 94.25 306 LEU A CA 1
ATOM 2330 C C . LEU A 1 306 ? -20.607 8.248 29.309 1.00 94.25 306 LEU A C 1
ATOM 2332 O O . LEU A 1 306 ? -21.365 9.054 29.847 1.00 94.25 306 LEU A O 1
ATOM 2336 N N . LYS A 1 307 ? -19.354 8.570 28.970 1.00 94.94 307 LYS A N 1
ATOM 2337 C CA . LYS A 1 307 ? -18.807 9.923 29.108 1.00 94.94 307 LYS A CA 1
ATOM 2338 C C . LYS A 1 307 ? -19.343 10.869 28.030 1.00 94.94 307 LYS A C 1
ATOM 2340 O O . LYS A 1 307 ? -19.603 12.031 28.326 1.00 94.94 307 LYS A O 1
ATOM 2345 N N . GLU A 1 308 ? -19.476 10.391 26.796 1.00 94.69 308 GLU A N 1
ATOM 2346 C CA . GLU A 1 308 ? -19.973 11.176 25.657 1.00 94.69 308 GLU A CA 1
ATOM 2347 C C . GLU A 1 308 ? -21.500 11.344 25.679 1.00 94.69 308 GLU A C 1
ATOM 2349 O O . GLU A 1 308 ? -22.007 12.373 25.238 1.00 94.69 308 GLU A O 1
ATOM 2354 N N . GLN A 1 309 ? -22.224 10.362 26.224 1.00 89.94 309 GLN A N 1
ATOM 2355 C CA . GLN A 1 309 ? -23.681 10.362 26.370 1.00 89.94 309 GLN A CA 1
ATOM 2356 C C . GLN A 1 309 ? -24.068 10.089 27.834 1.00 89.94 309 GLN A C 1
ATOM 2358 O O . GLN A 1 309 ? -24.419 8.962 28.194 1.00 89.94 309 GLN A O 1
ATOM 2363 N N . PRO A 1 310 ? -23.980 11.104 28.714 1.00 90.69 310 PRO A N 1
ATOM 2364 C CA . PRO A 1 310 ? -24.305 10.936 30.122 1.00 90.69 310 PRO A CA 1
ATOM 2365 C C . PRO A 1 310 ? -25.817 10.783 30.332 1.00 90.69 310 PRO A C 1
ATOM 2367 O O . PRO A 1 310 ? -26.623 11.567 29.830 1.00 90.69 310 PRO A O 1
ATOM 2370 N N . PHE A 1 311 ? -26.207 9.807 31.149 1.00 92.56 311 PHE A N 1
ATOM 2371 C CA . PHE A 1 311 ? -27.602 9.604 31.535 1.00 92.56 311 PHE A CA 1
ATOM 2372 C C . PHE A 1 311 ? -28.055 10.594 32.616 1.00 92.56 311 PHE A C 1
ATOM 2374 O O . PHE A 1 311 ? -27.300 10.962 33.519 1.00 92.56 311 PHE A O 1
ATOM 2381 N N . SER A 1 312 ? -29.331 10.988 32.565 1.00 92.94 312 SER A N 1
ATOM 2382 C CA . SER A 1 312 ? -29.964 11.755 33.644 1.00 92.94 312 SER A CA 1
ATOM 2383 C C . SER A 1 312 ? -30.019 10.929 34.929 1.00 92.94 312 SER A C 1
ATOM 2385 O O . SER A 1 312 ? -30.268 9.726 34.880 1.00 92.94 312 SER A O 1
ATOM 2387 N N . LYS A 1 313 ? -29.909 11.580 36.094 1.00 88.25 313 LYS A N 1
ATOM 2388 C CA . LYS A 1 313 ? -30.051 10.930 37.413 1.00 88.25 313 LYS A CA 1
ATOM 2389 C C . LYS A 1 313 ? -31.420 10.270 37.641 1.00 88.25 313 LYS A C 1
ATOM 2391 O O . LYS A 1 313 ? -31.556 9.485 38.567 1.00 88.25 313 LYS A O 1
ATOM 2396 N N . LYS A 1 314 ? -32.432 10.623 36.839 1.00 92.56 314 LYS A N 1
ATOM 2397 C CA . LYS A 1 314 ? -33.782 10.034 36.885 1.00 92.56 314 LYS A CA 1
ATOM 2398 C C . LYS A 1 314 ? -33.943 8.808 35.978 1.00 92.56 314 LYS A C 1
ATOM 2400 O O . LYS A 1 314 ? -35.017 8.222 35.963 1.00 92.56 314 LYS A O 1
ATOM 2405 N N . THR A 1 315 ? -32.929 8.476 35.179 1.00 92.25 315 THR A N 1
ATOM 2406 C CA . THR A 1 315 ? -32.983 7.331 34.264 1.00 92.25 315 THR A CA 1
ATOM 2407 C C . THR A 1 315 ? -33.012 6.041 35.072 1.00 92.25 315 THR A C 1
ATOM 2409 O O . THR A 1 315 ? -32.241 5.895 36.018 1.00 92.25 315 THR A O 1
ATOM 2412 N N . GLU A 1 316 ? -33.876 5.108 34.684 1.00 94.69 316 GLU A N 1
ATOM 2413 C CA . GLU A 1 316 ? -33.934 3.786 35.299 1.00 94.69 316 GLU A CA 1
ATOM 2414 C C . GLU A 1 316 ? -32.601 3.047 35.143 1.00 94.69 316 GLU A C 1
ATOM 2416 O O . GLU A 1 316 ? -32.019 3.005 34.055 1.00 94.69 316 GLU A O 1
ATOM 2421 N N . GLU A 1 317 ? -32.138 2.416 36.221 1.00 93.38 317 GLU A N 1
ATOM 2422 C CA . GLU A 1 317 ? -30.877 1.669 36.234 1.00 93.38 317 GLU A CA 1
ATOM 2423 C C . GLU A 1 317 ? -30.854 0.562 35.172 1.00 93.38 317 GLU A C 1
ATOM 2425 O O . GLU A 1 317 ? -29.849 0.393 34.484 1.00 93.38 317 GLU A O 1
ATOM 2430 N N . ALA A 1 318 ? -31.988 -0.111 34.955 1.00 95.06 318 ALA A N 1
ATOM 2431 C CA . ALA A 1 318 ? -32.142 -1.125 33.915 1.00 95.06 318 ALA A CA 1
ATOM 2432 C C . ALA A 1 318 ? -31.851 -0.578 32.506 1.00 95.06 318 ALA A C 1
ATOM 2434 O O . ALA A 1 318 ? -31.213 -1.255 31.703 1.00 95.06 318 ALA A O 1
ATOM 2435 N N . THR A 1 319 ? -32.249 0.667 32.218 1.00 94.38 319 THR A N 1
ATOM 2436 C CA . THR A 1 319 ? -31.977 1.313 30.923 1.00 94.38 319 THR A CA 1
ATOM 2437 C C . THR A 1 319 ? -30.487 1.617 30.761 1.00 94.38 319 THR A C 1
ATOM 2439 O O . THR A 1 319 ? -29.916 1.385 29.695 1.00 94.38 319 THR A O 1
ATOM 2442 N N . VAL A 1 320 ? -29.833 2.101 31.823 1.00 94.06 320 VAL A N 1
ATOM 2443 C CA . VAL A 1 320 ? -28.387 2.378 31.802 1.00 94.06 320 VAL A CA 1
ATOM 2444 C C . VAL A 1 320 ? -27.593 1.082 31.624 1.00 94.06 320 VAL A C 1
ATOM 2446 O O . VAL A 1 320 ? -26.638 1.053 30.851 1.00 94.06 320 VAL A O 1
ATOM 2449 N N . THR A 1 321 ? -27.990 0.005 32.302 1.00 95.62 321 THR A N 1
ATOM 2450 C CA . THR A 1 321 ? -27.369 -1.319 32.160 1.00 95.62 321 THR A CA 1
ATOM 2451 C C . THR A 1 321 ? -27.567 -1.884 30.757 1.00 95.62 321 THR A C 1
ATOM 2453 O O . THR A 1 321 ? -26.581 -2.236 30.122 1.00 95.62 321 THR A O 1
ATOM 2456 N N . ALA A 1 322 ? -28.785 -1.839 30.206 1.00 96.31 322 ALA A N 1
ATOM 2457 C CA . ALA A 1 322 ? -29.043 -2.283 28.835 1.00 96.31 322 ALA A CA 1
ATOM 2458 C C . ALA A 1 322 ? -28.195 -1.522 27.797 1.00 96.31 322 ALA A C 1
ATOM 2460 O O . ALA A 1 322 ? -27.686 -2.120 26.850 1.00 96.31 322 ALA A O 1
ATOM 2461 N N . PHE A 1 323 ? -27.986 -0.213 27.986 1.00 96.44 323 PHE A N 1
ATOM 2462 C CA . PHE A 1 323 ? -27.072 0.562 27.144 1.00 96.44 323 PHE A CA 1
ATOM 2463 C C . PHE A 1 323 ? -25.614 0.106 27.286 1.00 96.44 323 PHE A C 1
ATOM 2465 O O . PHE A 1 323 ? -24.928 -0.045 26.274 1.00 96.44 323 PHE A O 1
ATOM 2472 N N . ARG A 1 324 ? -25.130 -0.129 28.516 1.00 96.31 324 ARG A N 1
ATOM 2473 C CA . ARG A 1 324 ? -23.769 -0.649 28.743 1.00 96.31 324 ARG A CA 1
ATOM 2474 C C . ARG A 1 324 ? -23.569 -1.985 28.043 1.00 96.31 324 ARG A C 1
ATOM 2476 O O . ARG A 1 324 ? -22.567 -2.139 27.353 1.00 96.31 324 ARG A O 1
ATOM 2483 N N . ASP A 1 325 ? -24.521 -2.899 28.187 1.00 97.19 325 ASP A N 1
ATOM 2484 C CA . ASP A 1 325 ? -24.445 -4.241 27.611 1.00 97.19 325 ASP A CA 1
ATOM 2485 C C . ASP A 1 325 ? -24.457 -4.187 26.079 1.00 97.19 325 ASP A C 1
ATOM 2487 O O . ASP A 1 325 ? -23.665 -4.870 25.432 1.00 97.19 325 ASP A O 1
ATOM 2491 N N . ALA A 1 326 ? -25.279 -3.315 25.486 1.00 97.38 326 ALA A N 1
ATOM 2492 C CA . ALA A 1 326 ? -25.309 -3.113 24.039 1.00 97.38 326 ALA A CA 1
ATOM 2493 C C . ALA A 1 326 ? -23.979 -2.559 23.496 1.00 97.38 326 ALA A C 1
ATOM 2495 O O . ALA A 1 326 ? -23.433 -3.097 22.532 1.00 97.38 326 ALA A O 1
ATOM 2496 N N . VAL A 1 327 ? -23.428 -1.515 24.132 1.00 97.69 327 VAL A N 1
ATOM 2497 C CA . VAL A 1 327 ? -22.128 -0.937 23.743 1.00 97.69 327 VAL A CA 1
ATOM 2498 C C . VAL A 1 327 ? -21.004 -1.954 23.924 1.00 97.69 327 VAL A C 1
ATOM 2500 O O . VAL A 1 327 ? -20.136 -2.067 23.057 1.00 97.69 327 VAL A O 1
ATOM 2503 N N . HIS A 1 328 ? -21.018 -2.697 25.033 1.00 98.19 328 HIS A N 1
ATOM 2504 C CA . HIS A 1 328 ? -20.036 -3.740 25.314 1.00 98.19 328 HIS A CA 1
ATOM 2505 C C . HIS A 1 328 ? -20.073 -4.827 24.240 1.00 98.19 328 HIS A C 1
ATOM 2507 O O . HIS A 1 328 ? -19.041 -5.095 23.630 1.00 98.19 328 HIS A O 1
ATOM 2513 N N . ALA A 1 329 ? -21.254 -5.371 23.934 1.00 98.00 329 ALA A N 1
ATOM 2514 C CA . ALA A 1 329 ? -21.423 -6.419 22.932 1.00 98.00 329 ALA A CA 1
ATOM 2515 C C . ALA A 1 329 ? -20.949 -5.976 21.536 1.00 98.00 329 ALA A C 1
ATOM 2517 O O . ALA A 1 329 ? -20.238 -6.711 20.851 1.00 98.00 329 ALA A O 1
ATOM 2518 N N . GLU A 1 330 ? -21.284 -4.754 21.114 1.00 97.38 330 GLU A N 1
ATOM 2519 C CA . GLU A 1 330 ? -20.844 -4.218 19.822 1.00 97.38 330 GLU A CA 1
ATOM 2520 C C . GLU A 1 330 ? -19.322 -3.989 19.776 1.00 97.38 330 GLU A C 1
ATOM 2522 O O . GLU A 1 330 ? -18.666 -4.275 18.767 1.00 97.38 330 GLU A O 1
ATOM 2527 N N . ALA A 1 331 ? -18.740 -3.485 20.867 1.00 97.69 331 ALA A N 1
ATOM 2528 C CA . ALA A 1 331 ? -17.299 -3.291 20.987 1.00 97.69 331 ALA A CA 1
ATOM 2529 C C . ALA A 1 331 ? -16.539 -4.625 21.026 1.00 97.69 331 ALA A C 1
ATOM 2531 O O . ALA A 1 331 ? -15.496 -4.735 20.384 1.00 97.69 331 ALA A O 1
ATOM 2532 N N . GLN A 1 332 ? -17.087 -5.643 21.697 1.00 98.06 332 GLN A N 1
ATOM 2533 C CA . GLN A 1 332 ? -16.541 -6.999 21.756 1.00 98.06 332 GLN A CA 1
ATOM 2534 C C . GLN A 1 332 ? -16.403 -7.598 20.354 1.00 98.06 332 GLN A C 1
ATOM 2536 O O . GLN A 1 332 ? -15.312 -8.012 19.979 1.00 98.06 332 GLN A O 1
ATOM 2541 N N . ILE A 1 333 ? -17.454 -7.522 19.529 1.00 97.69 333 ILE A N 1
ATOM 2542 C CA . ILE A 1 333 ? -17.420 -8.023 18.144 1.00 97.69 333 ILE A CA 1
ATOM 2543 C C . ILE A 1 333 ? -16.293 -7.360 17.337 1.00 97.69 333 ILE A C 1
ATOM 2545 O O . ILE A 1 333 ? -15.564 -8.031 16.607 1.00 97.69 333 ILE A O 1
ATOM 2549 N N . ARG A 1 334 ? -16.129 -6.036 17.455 1.00 95.62 334 ARG A N 1
ATOM 2550 C CA . ARG A 1 334 ? -15.068 -5.304 16.738 1.00 95.62 334 ARG A CA 1
ATOM 2551 C C . ARG A 1 334 ? -13.675 -5.654 17.246 1.00 95.62 334 ARG A C 1
ATOM 2553 O O . ARG A 1 334 ? -12.753 -5.773 16.441 1.00 95.62 334 ARG A O 1
ATOM 2560 N N . PHE A 1 335 ? -13.528 -5.772 18.560 1.00 97.00 335 PHE A N 1
ATOM 2561 C CA . PHE A 1 335 ? -12.272 -6.110 19.214 1.00 97.00 335 PHE A CA 1
ATOM 2562 C C . PHE A 1 335 ? -11.812 -7.520 18.825 1.00 97.00 335 PHE A C 1
ATOM 2564 O O . PHE A 1 335 ? -10.672 -7.696 18.396 1.00 97.00 335 PHE A O 1
ATOM 2571 N N . ASP A 1 336 ? -12.719 -8.495 18.860 1.00 96.62 336 ASP A N 1
ATOM 2572 C CA . ASP A 1 336 ? -12.436 -9.879 18.474 1.00 96.62 336 ASP A CA 1
ATOM 2573 C C . ASP A 1 336 ? -12.099 -9.991 16.988 1.00 96.62 336 ASP A C 1
ATOM 2575 O O . ASP A 1 336 ? -11.078 -10.583 16.638 1.00 96.62 336 ASP A O 1
ATOM 2579 N N . ALA A 1 337 ? -12.873 -9.338 16.113 1.00 95.06 337 ALA A N 1
ATOM 2580 C CA . ALA A 1 337 ? -12.588 -9.313 14.678 1.00 95.06 337 ALA A CA 1
ATOM 2581 C C . ALA A 1 337 ? -11.215 -8.691 14.362 1.00 95.06 337 ALA A C 1
ATOM 2583 O O . ALA A 1 337 ? -10.512 -9.151 13.459 1.00 95.06 337 ALA A O 1
ATOM 2584 N N . TYR A 1 338 ? -10.809 -7.652 15.101 1.00 94.88 338 TYR A N 1
ATOM 2585 C CA . TYR A 1 338 ? -9.477 -7.063 14.968 1.00 94.88 338 TYR A CA 1
ATOM 2586 C C . TYR A 1 338 ? -8.376 -8.034 15.413 1.00 94.88 338 TYR A C 1
ATOM 2588 O O . TYR A 1 338 ? -7.381 -8.190 14.703 1.00 94.88 338 TYR A O 1
ATOM 2596 N N . ASN A 1 339 ? -8.551 -8.707 16.552 1.00 94.75 339 ASN A N 1
ATOM 2597 C CA . ASN A 1 339 ? -7.573 -9.668 17.062 1.00 94.75 339 ASN A CA 1
ATOM 2598 C C . ASN A 1 339 ? -7.431 -10.881 16.138 1.00 94.75 339 ASN A C 1
ATOM 2600 O O . ASN A 1 339 ? -6.310 -11.302 15.854 1.00 94.75 339 ASN A O 1
ATOM 2604 N N . GLU A 1 340 ? -8.543 -11.399 15.615 1.00 94.25 340 GLU A N 1
ATOM 2605 C CA . GLU A 1 340 ? -8.541 -12.477 14.627 1.00 94.25 340 GLU A CA 1
ATOM 2606 C C . GLU A 1 340 ? -7.804 -12.047 13.352 1.00 94.25 340 GLU A C 1
ATOM 2608 O O . GLU A 1 340 ? -6.899 -12.744 12.889 1.00 94.25 340 GLU A O 1
ATOM 2613 N N . HIS A 1 341 ? -8.117 -10.859 12.823 1.00 92.75 341 HIS A N 1
ATOM 2614 C CA . HIS A 1 341 ? -7.413 -10.295 11.673 1.00 92.75 341 HIS A CA 1
ATOM 2615 C C . HIS A 1 341 ? -5.904 -10.163 11.933 1.00 92.75 341 HIS A C 1
ATOM 2617 O O . HIS A 1 341 ? -5.094 -10.509 11.075 1.00 92.75 341 HIS A O 1
ATOM 2623 N N . MET A 1 342 ? -5.506 -9.686 13.115 1.00 94.62 342 MET A N 1
ATOM 2624 C CA . MET A 1 342 ? -4.096 -9.557 13.485 1.00 94.62 342 MET A CA 1
ATOM 2625 C C . MET A 1 342 ? -3.394 -10.911 13.616 1.00 94.62 342 MET A C 1
ATOM 2627 O O . MET A 1 342 ? -2.250 -11.036 13.176 1.00 94.62 342 MET A O 1
ATOM 2631 N N . ALA A 1 343 ? -4.063 -11.929 14.159 1.00 94.56 343 ALA A N 1
ATOM 2632 C CA . ALA A 1 343 ? -3.532 -13.287 14.227 1.00 94.56 343 ALA A CA 1
ATOM 2633 C C . ALA A 1 343 ? -3.317 -13.876 12.822 1.00 94.56 343 ALA A C 1
ATOM 2635 O O . ALA A 1 343 ? -2.231 -14.376 12.524 1.00 94.56 343 ALA A O 1
ATOM 2636 N N . GLN A 1 344 ? -4.309 -13.737 11.934 1.00 93.62 344 GLN A N 1
ATOM 2637 C CA . GLN A 1 344 ? -4.207 -14.155 10.531 1.00 93.62 344 GLN A CA 1
ATOM 2638 C C . GLN A 1 344 ? -3.091 -13.406 9.791 1.00 93.62 344 GLN A C 1
ATOM 2640 O O . GLN A 1 344 ? -2.340 -14.007 9.026 1.00 93.62 344 GLN A O 1
ATOM 2645 N N . HIS A 1 345 ? -2.949 -12.099 10.037 1.00 95.25 345 HIS A N 1
ATOM 2646 C CA . HIS A 1 345 ? -1.873 -11.289 9.467 1.00 95.25 345 HIS A CA 1
ATOM 2647 C C . HIS A 1 345 ? -0.496 -11.803 9.895 1.00 95.25 345 HIS A C 1
ATOM 2649 O O . HIS A 1 345 ? 0.376 -12.008 9.054 1.00 95.25 345 HIS A O 1
ATOM 2655 N N . VAL A 1 346 ? -0.296 -12.058 11.190 1.00 96.50 346 VAL A N 1
ATOM 2656 C CA . VAL A 1 346 ? 0.972 -12.589 11.714 1.00 96.50 346 VAL A CA 1
ATOM 2657 C C . VAL A 1 346 ? 1.304 -13.950 11.099 1.00 96.50 346 VAL A C 1
ATOM 2659 O O . VAL A 1 346 ? 2.455 -14.165 10.718 1.00 96.50 346 VAL A O 1
ATOM 2662 N N . GLU A 1 347 ? 0.321 -14.844 10.965 1.00 95.25 347 GLU A N 1
ATOM 2663 C CA . GLU A 1 347 ? 0.528 -16.152 10.333 1.00 95.25 347 GLU A CA 1
ATOM 2664 C C . GLU A 1 347 ? 0.897 -16.020 8.854 1.00 95.25 347 GLU A C 1
ATOM 2666 O O . GLU A 1 347 ? 1.900 -16.577 8.420 1.00 95.25 347 GLU A O 1
ATOM 2671 N N . LEU A 1 348 ? 0.183 -15.180 8.101 1.00 94.75 348 LEU A N 1
ATOM 2672 C CA . LEU A 1 348 ? 0.489 -14.927 6.693 1.00 94.75 348 LEU A CA 1
ATOM 2673 C C . LEU A 1 348 ? 1.925 -14.414 6.513 1.00 94.75 348 LEU A C 1
ATOM 2675 O O . LEU A 1 348 ? 2.639 -14.853 5.610 1.00 94.75 348 LEU A O 1
ATOM 2679 N N . ILE A 1 349 ? 2.374 -13.491 7.370 1.00 97.44 349 ILE A N 1
ATOM 2680 C CA . ILE A 1 349 ? 3.752 -12.984 7.328 1.00 97.44 349 ILE A CA 1
ATOM 2681 C C . ILE A 1 349 ? 4.755 -14.072 7.715 1.00 97.44 349 ILE A C 1
ATOM 2683 O O . ILE A 1 349 ? 5.812 -14.160 7.087 1.00 97.44 349 ILE A O 1
ATOM 2687 N N . ARG A 1 350 ? 4.440 -14.914 8.705 1.00 96.31 350 ARG A N 1
ATOM 2688 C CA . ARG A 1 350 ? 5.277 -16.052 9.102 1.00 96.31 350 ARG A CA 1
ATOM 2689 C C . ARG A 1 350 ? 5.468 -17.025 7.945 1.00 96.31 350 ARG A C 1
ATOM 2691 O O . ARG A 1 350 ? 6.614 -17.280 7.585 1.00 96.31 350 ARG A O 1
ATOM 2698 N N . GLU A 1 351 ? 4.387 -17.490 7.327 1.00 95.50 351 GLU A N 1
ATOM 2699 C CA . GLU A 1 351 ? 4.426 -18.387 6.167 1.00 95.50 351 GLU A CA 1
ATOM 2700 C C . GLU A 1 351 ? 5.223 -17.764 5.013 1.00 95.50 351 GLU A C 1
ATOM 2702 O O . GLU A 1 351 ? 6.136 -18.381 4.459 1.00 95.50 351 GLU A O 1
ATOM 2707 N N . ALA A 1 352 ? 4.940 -16.498 4.685 1.00 95.31 352 ALA A N 1
ATOM 2708 C CA . ALA A 1 352 ? 5.620 -15.792 3.605 1.00 95.31 352 ALA A CA 1
ATOM 2709 C C . ALA A 1 352 ? 7.128 -15.633 3.852 1.00 95.31 352 ALA A C 1
ATOM 2711 O O . ALA A 1 352 ? 7.907 -15.685 2.894 1.00 95.31 352 ALA A O 1
ATOM 2712 N N . ARG A 1 353 ? 7.543 -15.429 5.109 1.00 97.00 353 ARG A N 1
ATOM 2713 C CA . ARG A 1 353 ? 8.952 -15.334 5.509 1.00 97.00 353 ARG A CA 1
ATOM 2714 C C . ARG A 1 353 ? 9.631 -16.701 5.532 1.00 97.00 353 ARG A C 1
ATOM 2716 O O . ARG A 1 353 ? 10.730 -16.817 4.999 1.00 97.00 353 ARG A O 1
ATOM 2723 N N . GLN A 1 354 ? 8.981 -17.733 6.066 1.00 96.12 354 GLN A N 1
ATOM 2724 C CA . GLN A 1 354 ? 9.504 -19.103 6.085 1.00 96.12 354 GLN A CA 1
ATOM 2725 C C . GLN A 1 354 ? 9.738 -19.641 4.671 1.00 96.12 354 GLN A C 1
ATOM 2727 O O . GLN A 1 354 ? 10.828 -20.131 4.385 1.00 96.12 354 GLN A O 1
ATOM 2732 N N . ALA A 1 355 ? 8.781 -19.435 3.760 1.00 94.50 355 ALA A N 1
ATOM 2733 C CA . ALA A 1 355 ? 8.909 -19.785 2.342 1.00 94.50 355 ALA A CA 1
ATOM 2734 C C . ALA A 1 355 ? 10.055 -19.047 1.619 1.00 94.50 355 ALA A C 1
ATOM 2736 O O . ALA A 1 355 ? 10.407 -19.397 0.499 1.00 94.50 355 ALA A O 1
ATOM 2737 N N . ARG A 1 356 ? 10.620 -18.003 2.237 1.00 95.56 356 ARG A N 1
ATOM 2738 C CA . ARG A 1 356 ? 11.745 -17.205 1.725 1.00 95.56 356 ARG A CA 1
ATOM 2739 C C . ARG A 1 356 ? 13.008 -17.343 2.578 1.00 95.56 356 ARG A C 1
ATOM 2741 O O . ARG A 1 356 ? 13.947 -16.575 2.385 1.00 95.56 356 ARG A O 1
ATOM 2748 N N . HIS A 1 357 ? 13.023 -18.262 3.545 1.00 96.50 357 HIS A N 1
ATOM 2749 C CA . HIS A 1 357 ? 14.113 -18.435 4.510 1.00 96.50 357 HIS A CA 1
ATOM 2750 C C . HIS A 1 357 ? 14.480 -17.145 5.277 1.00 96.50 357 HIS A C 1
ATOM 2752 O O . HIS A 1 357 ? 15.645 -16.876 5.565 1.00 96.50 357 HIS A O 1
ATOM 2758 N N . LEU A 1 358 ? 13.479 -16.324 5.607 1.00 96.00 358 LEU A N 1
ATOM 2759 C CA . LEU A 1 358 ? 13.628 -15.095 6.390 1.00 96.00 358 LEU A CA 1
ATOM 2760 C C . LEU A 1 358 ? 13.320 -15.342 7.873 1.00 96.00 358 LEU A C 1
ATOM 2762 O O . LEU A 1 358 ? 12.496 -16.188 8.216 1.00 96.00 358 LEU A O 1
ATOM 2766 N N . SER A 1 359 ? 13.947 -14.559 8.758 1.00 95.12 359 SER A N 1
ATOM 2767 C CA . SER A 1 359 ? 13.711 -14.652 10.206 1.00 95.12 359 SER A CA 1
ATOM 2768 C C . SER A 1 359 ? 12.271 -14.293 10.584 1.00 95.12 359 SER A C 1
ATOM 2770 O O . SER A 1 359 ? 11.704 -13.330 10.068 1.00 95.12 359 SER A O 1
ATOM 2772 N N . THR A 1 360 ? 11.711 -15.020 11.548 1.00 96.19 360 THR A N 1
ATOM 2773 C CA . THR A 1 360 ? 10.395 -14.762 12.155 1.00 96.19 360 THR A CA 1
ATOM 2774 C C . THR A 1 360 ? 10.495 -14.426 13.646 1.00 96.19 360 THR A C 1
ATOM 2776 O O . THR A 1 360 ? 9.486 -14.456 14.343 1.00 96.19 360 THR A O 1
ATOM 2779 N N . SER A 1 361 ? 11.699 -14.149 14.157 1.00 94.31 361 SER A N 1
ATOM 2780 C CA . SER A 1 361 ? 11.965 -13.965 15.593 1.00 94.31 361 SER A CA 1
ATOM 2781 C C . SER A 1 361 ? 11.300 -12.727 16.207 1.00 94.31 361 SER A C 1
ATOM 2783 O O . SER A 1 361 ? 11.111 -12.667 17.413 1.00 94.31 361 SER A O 1
ATOM 2785 N N . ASP A 1 362 ? 10.986 -11.726 15.386 1.00 93.31 362 ASP A N 1
ATOM 2786 C CA . ASP A 1 362 ? 10.276 -10.490 15.743 1.00 93.31 362 ASP A CA 1
ATOM 2787 C C . ASP A 1 362 ? 8.745 -10.635 15.712 1.00 93.31 362 ASP A C 1
ATOM 2789 O O . ASP A 1 362 ? 8.035 -9.711 16.114 1.00 93.31 362 ASP A O 1
ATOM 2793 N N . LEU A 1 363 ? 8.221 -11.762 15.218 1.00 95.06 363 LEU A N 1
ATOM 2794 C CA . LEU A 1 363 ? 6.782 -12.005 15.167 1.00 95.06 363 LEU A CA 1
ATOM 2795 C C . LEU A 1 363 ? 6.279 -12.562 16.511 1.00 95.06 363 LEU A C 1
ATOM 2797 O O . LEU A 1 363 ? 6.981 -13.362 17.134 1.00 95.06 363 LEU A O 1
ATOM 2801 N N . PRO A 1 364 ? 5.048 -12.215 16.941 1.00 94.12 364 PRO A N 1
ATOM 2802 C CA . PRO A 1 364 ? 4.407 -12.840 18.098 1.00 94.12 364 PRO A CA 1
ATOM 2803 C C . PRO A 1 364 ? 4.405 -14.370 17.974 1.00 94.12 364 PRO A C 1
ATOM 2805 O O . PRO A 1 364 ? 4.275 -14.863 16.853 1.00 94.12 364 PRO A O 1
ATOM 2808 N N . PRO A 1 365 ? 4.530 -15.143 19.066 1.00 87.50 365 PRO A N 1
ATOM 2809 C CA . PRO A 1 365 ? 4.493 -16.601 18.986 1.00 87.50 365 PRO A CA 1
ATOM 2810 C C . PRO A 1 365 ? 3.143 -17.089 18.426 1.00 87.50 365 PRO A C 1
ATOM 2812 O O . PRO A 1 365 ? 2.122 -16.429 18.635 1.00 87.50 365 PRO A O 1
ATOM 2815 N N . PRO A 1 366 ? 3.113 -18.225 17.704 1.00 80.56 366 PRO A N 1
ATOM 2816 C CA . PRO A 1 366 ? 1.852 -18.828 17.293 1.00 80.56 366 PRO A CA 1
ATOM 2817 C C . PRO A 1 366 ? 1.030 -19.209 18.536 1.00 80.56 366 PRO A C 1
ATOM 2819 O O . PRO A 1 366 ? 1.616 -19.561 19.566 1.00 80.56 366 PRO A O 1
ATOM 2822 N N . PRO A 1 367 ? -0.310 -19.153 18.467 1.00 72.44 367 PRO A N 1
ATOM 2823 C CA . PRO A 1 367 ? -1.150 -19.586 19.574 1.00 72.44 367 PRO A CA 1
ATOM 2824 C C . PRO A 1 367 ? -0.846 -21.051 19.906 1.00 72.44 367 PRO A C 1
ATOM 2826 O O . PRO A 1 367 ? -0.794 -21.905 19.017 1.00 72.44 367 PRO A O 1
ATOM 2829 N N . THR A 1 368 ? -0.622 -21.345 21.187 1.00 62.78 368 THR A N 1
ATOM 2830 C CA . THR A 1 368 ? -0.449 -22.711 21.683 1.00 62.78 368 THR A CA 1
ATOM 2831 C C . THR A 1 368 ? -1.707 -23.497 21.335 1.00 62.78 368 THR A C 1
ATOM 2833 O O . THR A 1 368 ? -2.790 -23.194 21.834 1.00 62.78 368 THR A O 1
ATOM 2836 N N . LYS A 1 369 ? -1.587 -24.499 20.458 1.00 50.00 369 LYS A N 1
ATOM 2837 C CA . LYS A 1 369 ? -2.667 -25.464 20.252 1.00 50.00 369 LYS A CA 1
ATOM 2838 C C . LYS A 1 369 ? -2.873 -26.174 21.585 1.00 50.00 369 LYS A C 1
ATOM 2840 O O . LYS A 1 369 ? -2.008 -26.936 22.003 1.00 50.00 369 LYS A O 1
ATOM 2845 N N . ILE A 1 370 ? -3.982 -25.893 22.262 1.00 42.62 370 ILE A N 1
ATOM 2846 C CA . ILE A 1 370 ? -4.454 -26.732 23.359 1.00 42.62 370 ILE A CA 1
ATOM 2847 C C . ILE A 1 370 ? -4.834 -28.055 22.694 1.00 42.62 370 ILE A C 1
ATOM 2849 O O . ILE A 1 370 ? -5.895 -28.165 22.081 1.00 42.62 370 ILE A O 1
ATOM 2853 N N . THR A 1 371 ? -3.928 -29.030 22.725 1.00 38.19 371 THR A N 1
ATOM 2854 C CA . THR A 1 371 ? -4.277 -30.425 22.488 1.00 38.19 371 THR A CA 1
ATOM 2855 C C . THR A 1 371 ? -5.219 -30.814 23.614 1.00 38.19 371 THR A C 1
ATOM 2857 O O . THR A 1 371 ? -4.808 -31.032 24.750 1.00 38.19 371 THR A O 1
ATOM 2860 N N . THR A 1 372 ? -6.514 -30.820 23.316 1.00 37.84 372 THR A N 1
ATOM 2861 C CA . THR A 1 372 ? -7.491 -31.566 24.103 1.00 37.84 372 THR A CA 1
ATOM 2862 C C . THR A 1 372 ? -7.256 -33.041 23.804 1.00 37.84 372 THR A C 1
ATOM 2864 O O . THR A 1 372 ? -8.014 -33.677 23.082 1.00 37.84 372 THR A O 1
ATOM 2867 N N . ASP A 1 373 ? -6.155 -33.576 24.332 1.00 35.50 373 ASP A N 1
ATOM 2868 C CA . ASP A 1 373 ? -6.029 -35.011 24.524 1.00 35.50 373 ASP A CA 1
ATOM 2869 C C . ASP A 1 373 ? -6.981 -35.355 25.670 1.00 35.50 373 ASP A C 1
ATOM 2871 O O . ASP A 1 373 ? -6.622 -35.320 26.846 1.00 35.50 373 ASP A O 1
ATOM 2875 N N . THR A 1 374 ? -8.242 -35.615 25.331 1.00 40.66 374 THR A N 1
ATOM 2876 C CA . THR A 1 374 ? -9.152 -36.363 26.197 1.00 40.66 374 THR A CA 1
ATOM 2877 C C . THR A 1 374 ? -8.622 -37.790 26.295 1.00 40.66 374 THR A C 1
ATOM 2879 O O . THR A 1 374 ? -9.049 -38.668 25.551 1.00 40.66 374 THR A O 1
ATOM 2882 N N . ASN A 1 375 ? -7.659 -38.002 27.188 1.00 35.94 375 ASN A N 1
ATOM 2883 C CA . ASN A 1 375 ? -7.399 -39.300 27.795 1.00 35.94 375 ASN A CA 1
ATOM 2884 C C . ASN A 1 375 ? -8.082 -39.301 29.166 1.00 35.94 375 ASN A C 1
ATOM 2886 O O . ASN A 1 375 ? -7.427 -39.177 30.197 1.00 35.94 375 ASN A O 1
ATOM 2890 N N . ASP A 1 376 ? -9.410 -39.410 29.159 1.00 40.84 376 ASP A N 1
ATOM 2891 C CA . ASP A 1 376 ? -10.164 -39.827 30.340 1.00 40.84 376 ASP A CA 1
ATOM 2892 C C . ASP A 1 376 ? -10.056 -41.354 30.438 1.00 40.84 376 ASP A C 1
ATOM 2894 O O . ASP A 1 376 ? -10.918 -42.086 29.965 1.00 40.84 376 ASP A O 1
ATOM 2898 N N . ASP A 1 377 ? -8.950 -41.821 31.010 1.00 41.94 377 ASP A N 1
ATOM 2899 C CA . ASP A 1 377 ? -8.780 -43.192 31.500 1.00 41.94 377 ASP A CA 1
ATOM 2900 C C . ASP A 1 377 ? -7.962 -43.143 32.806 1.00 41.94 377 ASP A C 1
ATOM 2902 O O . ASP A 1 377 ? -6.918 -43.775 32.960 1.00 41.94 377 ASP A O 1
ATOM 2906 N N . GLU A 1 378 ? -8.428 -42.353 33.780 1.00 39.22 378 GLU A N 1
ATOM 2907 C CA . GLU A 1 378 ? -8.026 -42.532 35.178 1.00 39.22 378 GLU A CA 1
ATOM 2908 C C . GLU A 1 378 ? -9.096 -43.342 35.910 1.00 39.22 378 GLU A C 1
ATOM 2910 O O . GLU A 1 378 ? -10.193 -42.885 36.237 1.00 39.22 378 GLU A O 1
ATOM 2915 N N . GLN A 1 379 ? -8.744 -44.607 36.116 1.00 37.25 379 GLN A N 1
ATOM 2916 C CA . GLN A 1 379 ? -9.489 -45.588 36.880 1.00 37.25 379 GLN A CA 1
ATOM 2917 C C . GLN A 1 379 ? -9.764 -45.080 38.301 1.00 37.25 379 GLN A C 1
ATOM 2919 O O . GLN A 1 379 ? -8.869 -44.656 39.030 1.00 37.25 379 GLN A O 1
ATOM 2924 N N . LEU A 1 380 ? -11.034 -45.201 38.686 1.00 35.09 380 LEU A N 1
ATOM 2925 C CA . LEU A 1 380 ? -11.560 -45.089 40.042 1.00 35.09 380 LEU A CA 1
ATOM 2926 C C . LEU A 1 380 ? -10.699 -45.874 41.041 1.00 35.09 380 LEU A C 1
ATOM 2928 O O . LEU A 1 380 ? -10.783 -47.100 41.110 1.00 35.09 380 LEU A O 1
ATOM 2932 N N . ASN A 1 381 ? -9.927 -45.166 41.864 1.00 32.78 381 ASN A N 1
ATOM 2933 C CA . ASN A 1 381 ? -9.316 -45.751 43.049 1.00 32.78 381 ASN A CA 1
ATOM 2934 C C . ASN A 1 381 ? -10.302 -45.610 44.220 1.00 32.78 381 ASN A C 1
ATOM 2936 O O . ASN A 1 381 ? -10.487 -44.532 44.786 1.00 32.78 381 ASN A O 1
ATOM 2940 N N . VAL A 1 382 ? -10.998 -46.706 44.522 1.00 37.12 382 VAL A N 1
ATOM 2941 C CA . VAL A 1 382 ? -11.916 -46.845 45.660 1.00 37.12 382 VAL A CA 1
ATOM 2942 C C . VAL A 1 382 ? -11.091 -46.887 46.957 1.00 37.12 382 VAL A C 1
ATOM 2944 O O . VAL A 1 382 ? -10.166 -47.696 47.037 1.00 37.12 382 VAL A O 1
ATOM 2947 N N . PRO A 1 383 ? -11.393 -46.080 47.992 1.00 35.56 383 PRO A N 1
ATOM 2948 C CA . PRO A 1 383 ? -10.779 -46.257 49.301 1.00 35.56 383 PRO A CA 1
ATOM 2949 C C . PRO A 1 383 ? -11.415 -47.465 49.998 1.00 35.56 383 PRO A C 1
ATOM 2951 O O . PRO A 1 383 ? -12.622 -47.490 50.227 1.00 35.56 383 PRO A O 1
ATOM 2954 N N . GLY A 1 384 ? -10.597 -48.477 50.292 1.00 34.00 384 GLY A N 1
ATOM 2955 C CA . GLY A 1 384 ? -10.996 -49.651 51.062 1.00 34.00 384 GLY A CA 1
ATOM 2956 C C . GLY A 1 384 ? -11.212 -49.313 52.536 1.00 34.00 384 GLY A C 1
ATOM 2957 O O . GLY A 1 384 ? -10.382 -48.653 53.158 1.00 34.00 384 GLY A O 1
ATOM 2958 N N . ASP A 1 385 ? -12.341 -49.784 53.057 1.00 39.00 385 ASP A N 1
ATOM 2959 C CA . ASP A 1 385 ? -12.721 -49.778 54.465 1.00 39.00 385 ASP A CA 1
ATOM 2960 C C . ASP A 1 385 ? -11.700 -50.537 55.329 1.00 39.00 385 ASP A C 1
ATOM 2962 O O . ASP A 1 385 ? -11.503 -51.738 55.136 1.00 39.00 385 ASP A O 1
ATOM 2966 N N . ASP A 1 386 ? -11.126 -49.874 56.337 1.00 37.97 386 ASP A N 1
ATOM 2967 C CA . ASP A 1 386 ? -10.459 -50.547 57.455 1.00 37.97 386 ASP A CA 1
ATOM 2968 C C . ASP A 1 386 ? -11.360 -50.496 58.693 1.00 37.97 386 ASP A C 1
ATOM 2970 O O . ASP A 1 386 ? -11.558 -49.463 59.339 1.00 37.97 386 ASP A O 1
ATOM 2974 N N . VAL A 1 387 ? -11.933 -51.661 58.995 1.00 41.53 387 VAL A N 1
ATOM 2975 C CA . VAL A 1 387 ? -12.744 -51.943 60.177 1.00 41.53 387 VAL A CA 1
ATOM 2976 C C . VAL A 1 387 ? -11.842 -52.379 61.333 1.00 41.53 387 VAL A C 1
ATOM 2978 O O . VAL A 1 387 ? -11.099 -53.354 61.250 1.00 41.53 387 VAL A O 1
ATOM 2981 N N . ASP A 1 388 ? -12.005 -51.651 62.432 1.00 42.59 388 ASP A N 1
ATOM 2982 C CA . ASP A 1 388 ? -11.624 -51.923 63.818 1.00 42.59 388 ASP A CA 1
ATOM 2983 C C . ASP A 1 388 ? -11.583 -53.412 64.236 1.00 42.59 388 ASP A C 1
ATOM 2985 O O . ASP A 1 388 ? -12.584 -54.129 64.146 1.00 42.59 388 ASP A O 1
ATOM 2989 N N . LYS A 1 389 ? -10.446 -53.835 64.814 1.00 39.06 389 LYS A N 1
ATOM 2990 C CA . LYS A 1 389 ? -10.367 -54.897 65.835 1.00 39.06 389 LYS A CA 1
ATOM 2991 C C . LYS A 1 389 ? -9.272 -54.602 66.874 1.00 39.06 389 LYS A C 1
ATOM 2993 O O . LYS A 1 389 ? -8.133 -55.024 66.731 1.00 39.06 389 LYS A O 1
ATOM 2998 N N . GLY A 1 390 ? -9.661 -53.921 67.951 1.00 36.09 390 GLY A N 1
ATOM 2999 C CA . GLY A 1 390 ? -9.633 -54.443 69.330 1.00 36.09 390 GLY A CA 1
ATOM 3000 C C . GLY A 1 390 ? -8.340 -54.998 69.973 1.00 36.09 390 GLY A C 1
ATOM 3001 O O . GLY A 1 390 ? -7.878 -56.079 69.633 1.00 36.09 390 GLY A O 1
ATOM 3002 N N . LYS A 1 391 ? -7.975 -54.342 71.091 1.00 40.62 391 LYS A N 1
ATOM 3003 C CA . LYS A 1 391 ? -7.462 -54.868 72.384 1.00 40.62 391 LYS A CA 1
ATOM 3004 C C . LYS A 1 391 ? -6.195 -55.746 72.412 1.00 40.62 391 LYS A C 1
ATOM 3006 O O . LYS A 1 391 ? -6.275 -56.947 72.179 1.00 40.62 391 LYS A O 1
ATOM 3011 N N . SER A 1 392 ? -5.138 -55.199 73.022 1.00 36.50 392 SER A N 1
ATOM 3012 C CA . SER A 1 392 ? -4.640 -55.592 74.363 1.00 36.50 392 SER A CA 1
ATOM 3013 C C . SER A 1 392 ? -3.589 -54.608 74.854 1.00 36.50 392 SER A C 1
ATOM 3015 O O . SER A 1 392 ? -2.669 -54.344 74.049 1.00 36.50 392 SER A O 1
#

pLDDT: mean 78.7, std 24.52, range [25.17, 98.81]

Sequence (392 aa):
DRLTVRGAMRGYRMARATHGVSQGNYFYEVLVLSPSGSTRDAITSLPPNVRLAKHLQTQLQDQLVQEEVQLKKDGMNDDDKPASFSSSETNGLTTLIGGHLRMGWSMRTGDLQAPVGYDRWSYAIRDIMGSRIHNSRREDHWGGVPFGVGDVVGFAVALVNPSDKRVETDDVGGNTSNVAISGGPIGSSDTTTSNTNITNTSTGTNKRGGGYQTMSNHIRFFKNGEGMGQFVEIRGIRSGGEAFDTIQDGTYYPAVSSYMRACVRVNFGPYFVHPPKRLPSGMKLKPVSELCPPPPTPQEAVTKALKEQPFSKKTEEATVTAFRDAVHAEAQIRFDAYNEHMAQHVELIREARQARHLSTSDLPPPPTKITTDTNDDEQLNVPGDDVDKGKS

Radius of gyration: 30.34 Å; chains: 1; bounding box: 65×104×106 Å

Organism: NCBI:txid420275

InterPro domains:
  IPR003877 SPRY domain [SM00449] (23-272)
  IPR013320 Concanavalin A-like lectin/glucanase domain superfamily [SSF49899] (98-273)
  IPR037353 Histone methyltransferase complex subunit ASH2 [PTHR10598] (1-339)
  IPR043136 B30.2/SPRY domain superfamily [G3DSA:2.60.120.920] (1-292)

Foldseek 3Di:
DVQKDWDAQAFKFKDFDPAWDQAFKAKWKKAWAQQDDALVVLVVRHDPPDDDDPVLVVVSVVRVVVVVVVVVVVPDPPVPDPPDDDPDDPPDFSDNRQKWKWWAKFFPPDDRRDHALCELGGWTFIQPLRWIHHVNDTDNPQQGGHDHHRKMKMKMKHHHDPVRPDPPPPPPDDDDDDDDDDDDDDDDDDDDDDDDDDDDPDPDDDDDDDDDDPRAIFMWMAILQETGGDWDADPNFIDTRTPGGHRDRDIITTMMMMHHRTMMGMGQDPDDLRHHPDDTPPDDHHRNCVSPDQQDQLVVQLVVVCVVPPDDPPDDPVVNVVVSVVSSVVSVVSNVVRVVVVLVVLVVSVVSNVVVVHDSPPGDDRPPPPPPPPPPPDDDDDDDDDDDDDDD

Secondary structure (DSSP, 8-state):
--SEEE--SSS-EEEE-S--B-SEEEEEEEEEEPPPS-HHHHHHTSPTT----HHHHHHHHHHHHHHHHHHHHHTS-GGGS-S--------S----TT-EEEEEEEETTS-TTSPTTSSTTEEEEETTTT-EEETTEEE-TTS-----TT-EEEEEEEE--GGG---------------------------------------PPP-----------EEEEEETTEEPS-EEEETTEEEE--SBSSPPSS-EEEEEEEETT-EEEEE-SSS-SSPPPSPSTT---EEGGGGSPPPPPHHHHHHHHHHHSPPPTTS-HHHHHHHHHHHHHHHHHHHHHHHHHHHHHHHHHHHHHHTTT---TTSPPPP--------------PPPP-------